Protein AF-A0A9Q0YKE7-F1 (afdb_monomer_lite)

InterPro domains:
  IPR030383 Very large inducible GTPASE (VLIG)-type guanine nucleotide-binding (G) domain [PF25683] (1-116)
  IPR030383 Very large inducible GTPASE (VLIG)-type guanine nucleotide-binding (G) domain [PS51717] (1-161)
  IPR052986 Interferon-induced very large GTPase [PTHR14819] (1-550)

Foldseek 3Di:
DLLLCVLQAQEEEAEAEDLADDLLNLLVLLLVLLSLVVCVVVVHDHAYAYEYADQDPVVVVSSVVSVVVVQVSSLVSNCVNCVVVVNNVQRRGPCSSHVDDPVLRYYYAYDLDPDPPDHGDPVRVVRVVVVVVSVVCCVVVCVGDDPDDPVVSVVSSVVSVVVVVPPPPPDVDSDPVLVVLVVVVVVVLVVLLVVLLVVVVVLVVVLVVVLVVDDLVVNLVSLVVVLVVLVVSLVVSLVVVVVVVVVVCVVDVSNVVVDDPVVVVVSVVSSVVSSVVVNVVSVVVSVVSLVCCLQLLSVLVVVLVVLLVVLLVVLQVCQVPDPDDDDPVVLVVVLVVSLCVSLVVVVVVSVVSDQDLVNLQVLLVVLLLVLCPPPPLNVLLVVCCVPQHGLLSLQPPDDLCVQLVVVLVVVCPPDDDPCSVVVSVVLVVLVVVLLVVLLCVLQVVLLVVLALHADDSVSSNVSLNVSLCCCPPPPSNVVSVRDSNSSSSSSSNSSNSSSVSNSVRNVVNCVVSPSVVSNVVSSVVSSVSSVCSNVVPPPPVVVCVVCCVVCCVVVVVVVVVVVVVVVVVVVVVVCVVPDDPVVVVVVVCVVPDDDDDD

Organism: Holothuria leucospilota (NCBI:txid206669)

Radius of gyration: 39.05 Å; chains: 1; bounding box: 87×59×121 Å

Sequence (598 aa):
MVTLAMCVADLMIVNIEGENIGSDMTNFLQIAAYALIRMKEVDLQSQCRIIQRVSDITESAKNKTNMLKIISTLDKAVENVAEAEGFVDRYESFSDIFKLNVNDHTQYVCNLWSGNMNPPNHLYGKVVIKFKEEIFDTISSGKLKIHFTLKTFGDRLIAVHEALKEENFVLKFEDVSRANTYNDFRLHCNNWLCDIRVKVKASWLTWQRRMGTAESNEREQLCENFKDELAEEMNKYRKTINEQFKSYIQNNENAKLFYNEYFSSWIEASLSKIECDIQIKISNEVKALQWASRDIPSFVLKEARKIRLKATEKATSLRENGSEQIDPLQLQQYFDEYWEDTVTSILETFQSKRVSKENIMEECTSILIKLCNGNAIESDVVRLLEKEGNILTHRHDFNSENYIAKKTEKLLASTPFSNLLRKREQMREDITAVVERVKTSTITPFNTDCYGKSFDRYLVYTTLQTALSELTFGEDVHNLKVPSSLIAKVLLHLCGIISEITVKNDQKYHINNSCQDLFDKHKQDINLDFKAFYGHSCQDARAYEYVRNLVLQQFCVFTLDQLRSKIILYFCDIIQTKQDMHYMVLDYLLRESRPALF

Secondary structure (DSSP, 8-state):
-HHHHHHH-SEEEEEEESSS--HHHHHHHHHHHHHHHHHHHTT---EEEEEEEES-SS-HHHHHHHHHHHHHHHHHHHHHHHHHHT-TTT-SSHHHHS---HHHHEEEEE-S-SSTTSPP-HHHHHHHHHHHHHHHHHHHTT-S-----HHHHHHHHHHHHHHHHHS----S-S-HHHHHHHHHHHHHHHHHHHHHHHHHHHHHHHHHHHHHHS-HHHHHHHHHHHHHHHHHHHHHHHHHHHHHHHHHHHH-TTGGGG-STHHHHHHHHHHHHHHHHHHHHHHHHHHHHHHHTT-HHHHHHHHHHHHHHHHHHHHHHHHHH-SS---HHHHHHHHHHHHHHHHHHHHHHHHTTPPPHHHHHHHHHHHHHHHHTTSTHHHHHHHHHHHH-STTGGGT----HHHHHHHHHHHSTTS-GGGHHHHHHHHHHHHHHHHHHHHHHHHHHHHHHHTTS---HHHHHHHHHHHHHHHHH-HHHHHHT--HHHHHHHHHHHHHHHHHHHHHHHHHHHHHT-HHHHHHHHHHHHHHHHHHHHH-TTHHHHHHHHHHHHHHHHHHHHHHHHHHHHHHHHHHHHHTT--STHHHHHHHHHHH-PPP--

Structure (mmCIF, N/CA/C/O backbone):
data_AF-A0A9Q0YKE7-F1
#
_entry.id   AF-A0A9Q0YKE7-F1
#
loop_
_atom_site.group_PDB
_atom_site.id
_atom_site.type_symbol
_atom_site.label_atom_id
_atom_site.label_alt_id
_atom_site.label_comp_id
_atom_site.label_asym_id
_atom_site.label_entity_id
_atom_site.label_seq_id
_atom_site.pdbx_PDB_ins_code
_atom_site.Cartn_x
_atom_site.Cartn_y
_atom_site.Cartn_z
_atom_site.occupancy
_atom_site.B_iso_or_equiv
_atom_site.auth_seq_id
_atom_site.auth_comp_id
_atom_site.auth_asym_id
_atom_site.auth_atom_id
_atom_site.pdbx_PDB_model_num
ATOM 1 N N . MET A 1 1 ? 17.546 6.604 -26.307 1.00 57.81 1 MET A N 1
ATOM 2 C CA . MET A 1 1 ? 17.454 6.686 -27.788 1.00 57.81 1 MET A CA 1
ATOM 3 C C . MET A 1 1 ? 18.186 5.525 -28.458 1.00 57.81 1 MET A C 1
ATOM 5 O O . MET A 1 1 ? 17.603 4.887 -29.321 1.00 57.81 1 MET A O 1
ATOM 9 N N . VAL A 1 2 ? 19.411 5.209 -28.021 1.00 67.19 2 VAL A N 1
ATOM 10 C CA . VAL A 1 2 ? 20.235 4.090 -28.525 1.00 67.19 2 VAL A CA 1
ATOM 11 C C . VAL A 1 2 ? 19.531 2.736 -28.401 1.00 67.19 2 VAL A C 1
ATOM 13 O O . VAL A 1 2 ? 19.355 2.052 -29.400 1.00 67.19 2 VAL A O 1
ATOM 16 N N . THR A 1 3 ? 19.030 2.415 -27.205 1.00 71.31 3 THR A N 1
ATOM 17 C CA . THR A 1 3 ? 18.269 1.188 -26.913 1.00 71.31 3 THR A CA 1
ATOM 18 C C . THR A 1 3 ? 17.066 1.017 -27.837 1.00 71.31 3 THR A C 1
ATOM 20 O O . THR A 1 3 ? 16.854 -0.054 -28.388 1.00 71.31 3 THR A O 1
ATOM 23 N N . LEU A 1 4 ? 16.308 2.096 -28.070 1.00 77.44 4 LEU A N 1
ATOM 24 C CA . LEU A 1 4 ? 15.177 2.071 -28.996 1.00 77.44 4 LEU A CA 1
ATOM 25 C C . LEU A 1 4 ? 15.656 1.728 -30.409 1.00 77.44 4 LEU A C 1
ATOM 27 O O . LEU A 1 4 ? 15.148 0.779 -30.983 1.00 77.44 4 LEU A O 1
ATOM 31 N N . ALA A 1 5 ? 16.648 2.452 -30.941 1.00 76.94 5 ALA A N 1
ATOM 32 C CA . ALA A 1 5 ? 17.167 2.218 -32.289 1.00 76.94 5 ALA A CA 1
ATOM 33 C C . ALA A 1 5 ? 17.675 0.778 -32.484 1.00 76.94 5 ALA A C 1
ATOM 35 O O . ALA A 1 5 ? 17.397 0.175 -33.516 1.00 76.94 5 ALA A O 1
ATOM 36 N N . MET A 1 6 ? 18.346 0.211 -31.478 1.00 75.06 6 MET A N 1
ATOM 37 C CA . MET A 1 6 ? 18.798 -1.184 -31.489 1.00 75.06 6 MET A CA 1
ATOM 38 C C . MET A 1 6 ? 17.629 -2.172 -31.540 1.00 75.06 6 MET A C 1
ATOM 40 O O . MET A 1 6 ? 17.633 -3.082 -32.361 1.00 75.06 6 MET A O 1
ATOM 44 N N . CYS A 1 7 ? 16.593 -1.961 -30.728 1.00 76.06 7 CYS A N 1
ATOM 45 C CA . CYS A 1 7 ? 15.461 -2.880 -30.602 1.00 76.06 7 CYS A CA 1
ATOM 46 C C . CYS A 1 7 ? 14.521 -2.940 -31.820 1.00 76.06 7 CYS A C 1
ATOM 48 O O . CYS A 1 7 ? 13.676 -3.842 -31.868 1.00 76.06 7 CYS A O 1
ATOM 50 N N . VAL A 1 8 ? 14.608 -1.983 -32.753 1.00 82.19 8 VAL A N 1
ATOM 51 C CA . VAL A 1 8 ? 13.759 -1.928 -33.963 1.00 82.19 8 VAL A CA 1
ATOM 52 C C . VAL A 1 8 ? 14.527 -2.075 -35.277 1.00 82.19 8 VAL A C 1
ATOM 54 O O . VAL A 1 8 ? 13.890 -2.323 -36.299 1.00 82.19 8 VAL A O 1
ATOM 57 N N . ALA A 1 9 ? 15.852 -1.917 -35.291 1.00 83.50 9 ALA A N 1
ATOM 58 C CA . ALA A 1 9 ? 16.636 -1.987 -36.522 1.00 83.50 9 ALA A CA 1
ATOM 59 C C . ALA A 1 9 ? 17.104 -3.418 -36.831 1.00 83.50 9 ALA A C 1
ATOM 61 O O . ALA A 1 9 ? 17.746 -4.056 -36.000 1.00 83.50 9 ALA A O 1
ATOM 62 N N . ASP A 1 10 ? 16.884 -3.887 -38.063 1.00 83.25 10 ASP A N 1
ATOM 63 C CA . ASP A 1 10 ? 17.474 -5.145 -38.552 1.00 83.25 10 ASP A CA 1
ATOM 64 C C . ASP A 1 10 ? 18.973 -4.992 -38.899 1.00 83.25 10 ASP A C 1
ATOM 66 O O . ASP A 1 10 ? 19.737 -5.954 -38.813 1.00 83.25 10 ASP A O 1
ATOM 70 N N . LEU A 1 11 ? 19.400 -3.776 -39.272 1.00 84.69 11 LEU A N 1
ATOM 71 C CA . LEU A 1 11 ? 20.798 -3.391 -39.489 1.00 84.69 11 LEU A CA 1
ATOM 72 C C . LEU A 1 11 ? 21.105 -2.095 -38.735 1.00 84.69 11 LEU A C 1
ATOM 74 O O . LEU A 1 11 ? 20.534 -1.044 -39.032 1.00 84.69 11 LEU A O 1
ATOM 78 N N . MET A 1 12 ? 22.058 -2.151 -37.815 1.00 83.12 12 MET A N 1
ATOM 79 C CA . MET A 1 12 ? 22.595 -1.000 -37.109 1.00 83.12 12 MET A CA 1
ATOM 80 C C . MET A 1 12 ? 23.938 -0.570 -37.698 1.00 83.12 12 MET A C 1
ATOM 82 O O . MET A 1 12 ? 24.835 -1.384 -37.913 1.00 83.12 12 MET A O 1
ATOM 86 N N . ILE A 1 13 ? 24.091 0.736 -37.910 1.00 86.38 13 ILE A N 1
ATOM 87 C CA . ILE A 1 13 ? 25.345 1.351 -38.344 1.00 86.38 13 ILE A CA 1
ATOM 88 C C . ILE A 1 13 ? 25.856 2.240 -37.214 1.00 86.38 13 ILE A C 1
ATOM 90 O O . ILE A 1 13 ? 25.246 3.261 -36.893 1.00 86.38 13 ILE A O 1
ATOM 94 N N . VAL A 1 14 ? 26.984 1.860 -36.620 1.00 81.56 14 VAL A N 1
ATOM 95 C CA . VAL A 1 14 ? 27.651 2.631 -35.569 1.00 81.56 14 VAL A CA 1
ATOM 96 C C . VAL A 1 14 ? 28.740 3.472 -36.218 1.00 81.56 14 VAL A C 1
ATOM 98 O O . VAL A 1 14 ? 29.789 2.961 -36.599 1.00 81.56 14 VAL A O 1
ATOM 101 N N . ASN A 1 15 ? 28.473 4.765 -36.376 1.00 85.56 15 ASN A N 1
ATOM 102 C CA . ASN A 1 15 ? 29.425 5.719 -36.934 1.00 85.56 15 ASN A CA 1
ATOM 103 C C . ASN A 1 15 ? 30.224 6.391 -35.807 1.00 85.56 15 ASN A C 1
ATOM 105 O O . ASN A 1 15 ? 29.674 7.199 -35.063 1.00 85.56 15 ASN A O 1
ATOM 109 N N . ILE A 1 16 ? 31.510 6.063 -35.706 1.00 81.31 16 ILE A N 1
ATOM 110 C CA . ILE A 1 16 ? 32.440 6.554 -34.687 1.00 81.31 16 ILE A CA 1
ATOM 111 C C . ILE A 1 16 ? 33.326 7.624 -35.312 1.00 81.31 16 ILE A C 1
ATOM 113 O O . ILE A 1 16 ? 33.997 7.380 -36.316 1.00 81.31 16 ILE A O 1
ATOM 117 N N . GLU A 1 17 ? 33.336 8.813 -34.720 1.00 77.88 17 GLU A N 1
ATOM 118 C CA . GLU A 1 17 ? 34.200 9.900 -35.162 1.00 77.88 17 GLU A CA 1
ATOM 119 C C . GLU A 1 17 ? 35.543 9.881 -34.432 1.00 77.88 17 GLU A C 1
ATOM 121 O O . GLU A 1 17 ? 35.587 9.863 -33.204 1.00 77.88 17 GLU A O 1
ATOM 126 N N . GLY A 1 18 ? 36.638 9.920 -35.194 1.00 70.12 18 GLY A N 1
ATOM 127 C CA . GLY A 1 18 ? 37.984 10.055 -34.654 1.00 70.12 18 GLY A CA 1
ATOM 128 C C . GLY A 1 18 ? 38.727 8.736 -34.432 1.00 70.12 18 GLY A C 1
ATOM 129 O O . GLY A 1 18 ? 38.213 7.625 -34.575 1.00 70.12 18 GLY A O 1
ATOM 130 N N . GLU A 1 19 ? 40.011 8.883 -34.110 1.00 65.44 19 GLU A N 1
ATOM 131 C CA . GLU A 1 19 ? 40.961 7.773 -33.972 1.00 65.44 19 GLU A CA 1
ATOM 132 C C . GLU A 1 19 ? 40.960 7.148 -32.563 1.00 65.44 19 GLU A C 1
ATOM 134 O O . GLU A 1 19 ? 41.400 6.010 -32.408 1.00 65.44 19 GLU A O 1
ATOM 139 N N . ASN A 1 20 ? 40.426 7.857 -31.559 1.00 63.38 20 ASN A N 1
ATOM 140 C CA . ASN A 1 20 ? 40.363 7.430 -30.159 1.00 63.38 20 ASN A CA 1
ATOM 141 C C . ASN A 1 20 ? 38.918 7.452 -29.638 1.00 63.38 20 ASN A C 1
ATOM 143 O O . ASN A 1 20 ? 38.153 8.358 -29.961 1.00 63.38 20 ASN A O 1
ATOM 147 N N . ILE A 1 21 ? 38.573 6.497 -28.772 1.00 66.31 21 ILE A N 1
ATOM 148 C CA . ILE A 1 21 ? 37.305 6.496 -28.031 1.00 66.31 21 ILE A CA 1
ATOM 149 C C . ILE A 1 21 ? 37.444 7.457 -26.846 1.00 66.31 21 ILE A C 1
ATOM 151 O O . ILE A 1 21 ? 38.245 7.210 -25.946 1.00 66.31 21 ILE A O 1
ATOM 155 N N . GLY A 1 22 ? 36.686 8.554 -26.850 1.00 67.69 22 GLY A N 1
ATOM 156 C CA . GLY A 1 22 ? 36.514 9.409 -25.670 1.00 67.69 22 GLY A CA 1
ATOM 157 C C . GLY A 1 22 ? 35.596 8.768 -24.621 1.00 67.69 22 GLY A C 1
ATOM 158 O O . GLY A 1 22 ? 34.875 7.819 -24.926 1.00 67.69 22 GLY A O 1
ATOM 159 N N . SER A 1 23 ? 35.576 9.306 -23.398 1.00 65.50 23 SER A N 1
ATOM 160 C CA . SER A 1 23 ? 34.706 8.838 -22.299 1.00 65.50 23 SER A CA 1
ATOM 161 C C . SER A 1 23 ? 33.243 8.679 -22.719 1.00 65.50 23 SER A C 1
ATOM 163 O O . SER A 1 23 ? 32.620 7.661 -22.433 1.00 65.50 23 SER A O 1
ATOM 165 N N . ASP A 1 24 ? 32.731 9.636 -23.490 1.00 66.56 24 ASP A N 1
ATOM 166 C CA . ASP A 1 24 ? 31.325 9.694 -23.898 1.00 66.56 24 ASP A CA 1
ATOM 167 C C . ASP A 1 24 ? 30.944 8.514 -24.802 1.00 66.56 24 ASP A C 1
ATOM 169 O O . ASP A 1 24 ? 29.855 7.945 -24.696 1.00 66.56 24 ASP A O 1
ATOM 173 N N . MET A 1 25 ? 31.874 8.095 -25.665 1.00 69.19 25 MET A N 1
ATOM 174 C CA . MET A 1 25 ? 31.681 6.931 -26.524 1.00 69.19 25 MET A CA 1
ATOM 175 C C . MET A 1 25 ? 31.780 5.631 -25.725 1.00 69.19 25 MET A C 1
ATOM 177 O O . MET A 1 25 ? 31.004 4.719 -25.983 1.00 69.19 25 MET A O 1
ATOM 181 N N . THR A 1 26 ? 32.660 5.538 -24.726 1.00 70.06 26 THR A N 1
ATOM 182 C CA . THR A 1 26 ? 32.720 4.367 -23.831 1.00 70.06 26 THR A CA 1
ATOM 183 C C . THR A 1 26 ? 31.391 4.156 -23.106 1.00 70.06 26 THR A C 1
ATOM 185 O O . THR A 1 26 ? 30.874 3.041 -23.057 1.00 70.06 26 THR A O 1
ATOM 188 N N . ASN A 1 27 ? 30.786 5.239 -22.632 1.00 68.12 27 ASN A N 1
ATOM 189 C CA . ASN A 1 27 ? 29.503 5.212 -21.942 1.00 68.12 27 ASN A CA 1
ATOM 190 C C . ASN A 1 27 ? 28.348 4.823 -22.870 1.00 68.12 27 ASN A C 1
ATOM 192 O O . ASN A 1 27 ? 27.518 3.979 -22.529 1.00 68.12 27 ASN A O 1
ATOM 196 N N . PHE A 1 28 ? 28.337 5.366 -24.090 1.00 73.31 28 PHE A N 1
ATOM 197 C CA . PHE A 1 28 ? 27.420 4.929 -25.141 1.00 73.31 28 PHE A CA 1
ATOM 198 C C . PHE A 1 28 ? 27.537 3.421 -25.408 1.00 73.31 28 PHE A C 1
ATOM 200 O O . PHE A 1 28 ? 26.519 2.735 -25.510 1.00 73.31 28 PHE A O 1
ATOM 207 N N . LEU A 1 29 ? 28.766 2.904 -25.503 1.00 72.56 29 LEU A N 1
ATOM 208 C CA . LEU A 1 29 ? 29.039 1.496 -25.796 1.00 72.56 29 LEU A CA 1
ATOM 209 C C . LEU A 1 29 ? 28.600 0.567 -24.650 1.00 72.56 29 LEU A C 1
ATOM 211 O O . LEU A 1 29 ? 28.126 -0.534 -24.917 1.00 72.56 29 LEU A O 1
ATOM 215 N N . GLN A 1 30 ? 28.665 1.020 -23.396 1.00 71.94 30 GLN A N 1
ATOM 216 C CA . GLN A 1 30 ? 28.124 0.285 -22.246 1.00 71.94 30 GLN A CA 1
ATOM 217 C C . GLN A 1 30 ? 26.590 0.212 -22.260 1.00 71.94 30 GLN A C 1
ATOM 219 O O . GLN A 1 30 ? 26.023 -0.865 -22.085 1.00 71.94 30 GLN A O 1
ATOM 224 N N . ILE A 1 31 ? 25.901 1.330 -22.524 1.00 72.94 31 ILE A N 1
ATOM 225 C CA . ILE A 1 31 ? 24.428 1.355 -22.647 1.00 72.94 31 ILE A CA 1
ATOM 226 C C . ILE A 1 31 ? 23.974 0.453 -23.800 1.00 72.94 31 ILE A C 1
ATOM 228 O O . ILE A 1 31 ? 22.986 -0.276 -23.689 1.00 72.94 31 ILE A O 1
ATOM 232 N N . ALA A 1 32 ? 24.715 0.501 -24.906 1.00 72.75 32 ALA A N 1
ATOM 233 C CA . ALA A 1 32 ? 24.572 -0.422 -26.014 1.00 72.75 32 ALA A CA 1
ATOM 234 C C . ALA A 1 32 ? 24.703 -1.878 -25.537 1.00 72.75 32 ALA A C 1
ATOM 236 O O . ALA A 1 32 ? 23.769 -2.645 -25.729 1.00 72.75 32 ALA A O 1
ATOM 237 N N . ALA A 1 33 ? 25.785 -2.258 -24.854 1.00 75.12 33 ALA A N 1
ATOM 238 C CA . ALA A 1 33 ? 25.986 -3.627 -24.368 1.00 75.12 33 ALA A CA 1
ATOM 239 C C . ALA A 1 33 ? 24.817 -4.149 -23.500 1.00 75.12 33 ALA A C 1
ATOM 241 O O . ALA A 1 33 ? 24.326 -5.250 -23.757 1.00 75.12 33 ALA A O 1
ATOM 242 N N . TYR A 1 34 ? 24.295 -3.339 -22.567 1.00 75.19 34 TYR A N 1
ATOM 243 C CA . TYR A 1 34 ? 23.094 -3.664 -21.772 1.00 75.19 34 TYR A CA 1
ATOM 244 C C . TYR A 1 34 ? 21.874 -3.987 -22.634 1.00 75.19 34 TYR A C 1
ATOM 246 O O . TYR A 1 34 ? 21.213 -5.009 -22.441 1.00 75.19 34 TYR A O 1
ATOM 254 N N . ALA A 1 35 ? 21.567 -3.115 -23.596 1.00 74.44 35 ALA A N 1
ATOM 255 C CA . ALA A 1 35 ? 20.436 -3.314 -24.493 1.00 74.44 35 ALA A CA 1
ATOM 256 C C . ALA A 1 35 ? 20.588 -4.608 -25.304 1.00 74.44 35 ALA A C 1
ATOM 258 O O . ALA A 1 35 ? 19.629 -5.357 -25.481 1.00 74.44 35 ALA A O 1
ATOM 259 N N . LEU A 1 36 ? 21.803 -4.873 -25.775 1.00 72.94 36 LEU A N 1
ATOM 260 C CA . LEU A 1 36 ? 22.096 -5.972 -26.680 1.00 72.94 36 LEU A CA 1
ATOM 261 C C . LEU A 1 36 ? 22.054 -7.342 -25.998 1.00 72.94 36 LEU A C 1
ATOM 263 O O . LEU A 1 36 ? 21.495 -8.274 -26.573 1.00 72.94 36 LEU A O 1
ATOM 267 N N . ILE A 1 37 ? 22.566 -7.461 -24.769 1.00 76.19 37 ILE A N 1
ATOM 268 C CA . ILE A 1 37 ? 22.448 -8.695 -23.974 1.00 76.19 37 ILE A CA 1
ATOM 269 C C . ILE A 1 37 ? 20.972 -9.045 -23.765 1.00 76.19 37 ILE A C 1
ATOM 271 O O . ILE A 1 37 ? 20.548 -10.164 -24.053 1.00 76.19 37 ILE A O 1
ATOM 275 N N . ARG A 1 38 ? 20.153 -8.065 -23.368 1.00 73.62 38 ARG A N 1
ATOM 276 C CA . ARG A 1 38 ? 18.715 -8.283 -23.151 1.00 73.62 38 ARG A CA 1
ATOM 277 C C . ARG A 1 38 ? 17.959 -8.601 -24.438 1.00 73.62 38 ARG A C 1
ATOM 279 O O . ARG A 1 38 ? 17.061 -9.435 -24.417 1.00 73.62 38 ARG A O 1
ATOM 286 N N . MET A 1 39 ? 18.326 -7.985 -25.565 1.00 73.44 39 MET A N 1
ATOM 287 C CA . MET A 1 39 ? 17.772 -8.339 -26.878 1.00 73.44 39 MET A CA 1
ATOM 288 C C . MET A 1 39 ? 18.079 -9.789 -27.258 1.00 73.44 39 MET A C 1
ATOM 290 O O . MET A 1 39 ? 17.210 -10.476 -27.796 1.00 73.44 39 MET A O 1
ATOM 294 N N . LYS A 1 40 ? 19.294 -10.259 -26.964 1.00 74.50 40 LYS A N 1
ATOM 295 C CA . LYS A 1 40 ? 19.697 -11.631 -27.259 1.00 74.50 40 LYS A CA 1
ATOM 296 C C . LYS A 1 40 ? 18.924 -12.656 -26.424 1.00 74.50 40 LYS A C 1
ATOM 298 O O . LYS A 1 40 ? 18.529 -13.675 -26.975 1.00 74.50 40 LYS A O 1
ATOM 303 N N . GLU A 1 41 ? 18.632 -12.368 -25.154 1.00 73.12 41 GLU A N 1
ATOM 304 C CA . GLU A 1 41 ? 17.806 -13.248 -24.303 1.00 73.12 41 GLU A CA 1
ATOM 305 C C . GLU A 1 41 ? 16.353 -13.386 -24.799 1.00 73.12 41 GLU A C 1
ATOM 307 O O . GLU A 1 41 ? 15.696 -14.382 -24.511 1.00 73.12 41 GLU A O 1
ATOM 312 N N . VAL A 1 42 ? 15.849 -12.423 -25.579 1.00 71.12 42 VAL A N 1
ATOM 313 C CA . VAL A 1 42 ? 14.520 -12.499 -26.219 1.00 71.12 42 VAL A CA 1
ATOM 314 C C . VAL A 1 42 ? 14.584 -12.923 -27.695 1.00 71.12 42 VAL A C 1
ATOM 316 O O . VAL A 1 42 ? 13.649 -12.658 -28.453 1.00 71.12 42 VAL A O 1
ATOM 319 N N . ASP A 1 43 ? 15.685 -13.560 -28.115 1.00 69.81 43 ASP A N 1
ATOM 320 C CA . ASP A 1 43 ? 15.939 -14.062 -29.476 1.00 69.81 43 ASP A CA 1
ATOM 321 C C . ASP A 1 43 ? 15.827 -13.001 -30.591 1.00 69.81 43 ASP A C 1
ATOM 323 O O . ASP A 1 43 ? 15.558 -13.302 -31.761 1.00 69.81 43 ASP A O 1
ATOM 327 N N . LEU A 1 44 ? 16.078 -11.732 -30.258 1.00 70.25 44 LEU A N 1
ATOM 328 C CA . LEU A 1 44 ? 16.133 -10.653 -31.238 1.00 70.25 44 LEU A CA 1
ATOM 329 C C . LEU A 1 44 ? 17.553 -10.479 -31.751 1.00 70.25 44 LEU A C 1
ATOM 331 O O . LEU A 1 44 ? 18.483 -10.193 -30.999 1.00 70.25 44 LEU A O 1
ATOM 335 N N . GLN A 1 45 ? 17.707 -10.603 -33.067 1.00 68.88 45 GLN A N 1
ATOM 336 C CA . GLN A 1 45 ? 18.990 -10.443 -33.734 1.00 68.88 45 GLN A CA 1
ATOM 337 C C . GLN A 1 45 ? 18.950 -9.232 -34.661 1.00 68.88 45 GLN A C 1
ATOM 339 O O . GLN A 1 45 ? 18.084 -9.111 -35.518 1.00 68.88 45 GLN A O 1
ATOM 344 N N . SER A 1 46 ? 19.929 -8.352 -34.507 1.00 74.19 46 SER A N 1
ATOM 345 C CA . SER A 1 46 ? 20.234 -7.271 -35.444 1.00 74.19 46 SER A CA 1
ATOM 346 C C . SER A 1 46 ? 21.625 -7.519 -36.022 1.00 74.19 46 SER A C 1
ATOM 348 O O . SER A 1 46 ? 22.462 -8.157 -35.387 1.00 74.19 46 SER A O 1
ATOM 350 N N . GLN A 1 47 ? 21.902 -7.058 -37.235 1.00 78.38 47 GLN A N 1
ATOM 351 C CA . GLN A 1 47 ? 23.280 -6.995 -37.718 1.00 78.38 47 GLN A CA 1
ATOM 352 C C . GLN A 1 47 ? 23.890 -5.651 -37.337 1.00 78.38 47 GLN A C 1
ATOM 354 O O . GLN A 1 47 ? 23.232 -4.623 -37.439 1.00 78.38 47 GLN A O 1
ATOM 359 N N . CYS A 1 48 ? 25.159 -5.637 -36.940 1.00 79.94 48 CYS A N 1
ATOM 360 C CA . CYS A 1 48 ? 25.873 -4.410 -36.601 1.00 79.94 48 CYS A CA 1
ATOM 361 C C . CYS A 1 48 ? 27.054 -4.200 -37.554 1.00 79.94 48 CYS A C 1
ATOM 363 O O . CYS A 1 48 ? 27.821 -5.127 -37.819 1.00 79.94 48 CYS A O 1
ATOM 365 N N . ARG A 1 49 ? 27.206 -2.975 -38.065 1.00 82.75 49 ARG A N 1
ATOM 366 C CA . ARG A 1 49 ? 28.375 -2.532 -38.833 1.00 82.75 49 ARG A CA 1
ATOM 367 C C . ARG A 1 49 ? 28.992 -1.309 -38.179 1.00 82.75 49 ARG A C 1
ATOM 369 O O . ARG A 1 49 ? 28.285 -0.356 -37.853 1.00 82.75 49 ARG A O 1
ATOM 376 N N . ILE A 1 50 ? 30.313 -1.322 -38.033 1.00 83.44 50 ILE A N 1
ATOM 377 C CA . ILE A 1 50 ? 31.056 -0.222 -37.418 1.00 83.44 50 ILE A CA 1
ATOM 378 C C . ILE A 1 50 ? 31.767 0.562 -38.516 1.00 83.44 50 ILE A C 1
ATOM 380 O O . ILE A 1 50 ? 32.567 0.021 -39.280 1.00 83.44 50 ILE A O 1
ATOM 384 N N . ILE A 1 51 ? 31.477 1.856 -38.581 1.00 85.81 51 ILE A N 1
ATOM 385 C CA . ILE A 1 51 ? 32.156 2.803 -39.458 1.00 85.81 51 ILE A CA 1
ATOM 386 C C . ILE A 1 51 ? 33.013 3.701 -38.584 1.00 85.81 51 ILE A C 1
ATOM 388 O O . ILE A 1 51 ? 32.492 4.379 -37.702 1.00 85.81 51 ILE A O 1
ATOM 392 N N . GLN A 1 52 ? 34.312 3.746 -38.851 1.00 84.12 52 GLN A N 1
ATOM 393 C CA . GLN A 1 52 ? 35.212 4.698 -38.215 1.00 84.12 52 GLN A CA 1
ATOM 394 C C . GLN A 1 52 ? 35.558 5.822 -39.190 1.00 84.12 52 GLN A C 1
ATOM 396 O O . GLN A 1 52 ? 36.037 5.569 -40.301 1.00 84.12 52 GLN A O 1
ATOM 401 N N . ARG A 1 53 ? 35.345 7.071 -38.765 1.00 83.31 53 ARG A N 1
ATOM 402 C CA . ARG A 1 53 ? 35.833 8.244 -39.490 1.00 83.31 53 ARG A CA 1
ATOM 403 C C . ARG A 1 53 ? 37.310 8.453 -39.194 1.00 83.31 53 ARG A C 1
ATOM 405 O O . ARG A 1 53 ? 37.683 8.686 -38.045 1.00 83.31 53 ARG A O 1
ATOM 412 N N . VAL A 1 54 ? 38.131 8.382 -40.234 1.00 81.12 54 VAL A N 1
ATOM 413 C CA . VAL A 1 54 ? 39.591 8.492 -40.149 1.00 81.12 54 VAL A CA 1
ATOM 414 C C . VAL A 1 54 ? 40.096 9.724 -40.895 1.00 81.12 54 VAL A C 1
ATOM 416 O O . VAL A 1 54 ? 39.461 10.216 -41.831 1.00 81.12 54 VAL A O 1
ATOM 419 N N . SER A 1 55 ? 41.253 10.229 -40.472 1.00 74.50 55 SER A N 1
ATOM 420 C CA . SER A 1 55 ? 41.929 11.360 -41.113 1.00 74.50 55 SER A CA 1
ATOM 421 C C . SER A 1 55 ? 42.452 10.979 -42.507 1.00 74.50 55 SER A C 1
ATOM 423 O O . SER A 1 55 ? 42.197 11.695 -43.477 1.00 74.50 55 SER A O 1
ATOM 425 N N . ASP A 1 56 ? 43.081 9.806 -42.619 1.00 73.94 56 ASP A N 1
ATOM 426 C CA . ASP A 1 56 ? 43.583 9.230 -43.866 1.00 73.94 56 ASP A CA 1
ATOM 427 C C . ASP A 1 56 ? 43.258 7.725 -43.956 1.00 73.94 56 ASP A C 1
ATOM 429 O O . ASP A 1 56 ? 43.540 6.941 -43.049 1.00 73.94 56 ASP A O 1
ATOM 433 N N . ILE A 1 57 ? 42.654 7.303 -45.071 1.00 73.94 57 ILE A N 1
ATOM 434 C CA . ILE A 1 57 ? 42.314 5.893 -45.333 1.00 73.94 57 ILE A CA 1
ATOM 435 C C . ILE A 1 57 ? 43.567 5.085 -45.716 1.00 73.94 57 ILE A C 1
ATOM 437 O O . ILE A 1 57 ? 43.601 3.869 -45.518 1.00 73.94 57 ILE A O 1
ATOM 441 N N . THR A 1 58 ? 44.604 5.736 -46.251 1.00 72.62 58 THR A N 1
ATOM 442 C CA . THR A 1 58 ? 45.819 5.072 -46.746 1.00 72.62 58 THR A CA 1
ATOM 443 C C . THR A 1 58 ? 46.704 4.521 -45.620 1.00 72.62 58 THR A C 1
ATOM 445 O O . THR A 1 58 ? 47.418 3.536 -45.829 1.00 72.62 58 THR A O 1
ATOM 448 N N . GLU A 1 59 ? 46.568 5.034 -44.390 1.00 76.44 59 GLU A N 1
ATOM 449 C CA . GLU A 1 59 ? 47.245 4.552 -43.172 1.00 76.44 59 GLU A CA 1
ATOM 450 C C . GLU A 1 59 ? 46.605 3.269 -42.595 1.00 76.44 59 GLU A C 1
ATOM 452 O O . GLU A 1 59 ? 46.249 3.170 -41.417 1.00 76.44 59 GLU A O 1
ATOM 457 N N . SER A 1 60 ? 46.459 2.240 -43.431 1.00 74.50 60 SER A N 1
ATOM 458 C CA . SER A 1 60 ? 45.712 1.016 -43.102 1.00 74.50 60 SER A CA 1
ATOM 459 C C . SER A 1 60 ? 46.168 0.308 -41.814 1.00 74.50 60 SER A C 1
ATOM 461 O O . SER A 1 60 ? 45.335 -0.230 -41.086 1.00 74.50 60 SER A O 1
ATOM 463 N N . ALA A 1 61 ? 47.465 0.327 -41.486 1.00 72.75 61 ALA A N 1
ATOM 464 C CA . ALA A 1 61 ? 47.998 -0.300 -40.272 1.00 72.75 61 ALA A CA 1
ATOM 465 C C . ALA A 1 61 ? 47.566 0.429 -38.984 1.00 72.75 61 ALA A C 1
ATOM 467 O O . ALA A 1 61 ? 47.190 -0.208 -37.994 1.00 72.75 61 ALA A O 1
ATOM 468 N N . LYS A 1 62 ? 47.563 1.766 -39.009 1.00 77.00 62 LYS A N 1
ATOM 469 C CA . LYS A 1 62 ? 47.128 2.605 -37.885 1.00 77.00 62 LYS A CA 1
ATOM 470 C C . LYS A 1 62 ? 45.620 2.472 -37.670 1.00 77.00 62 LYS A C 1
ATOM 472 O O . LYS A 1 62 ? 45.174 2.230 -36.551 1.00 77.00 62 LYS A O 1
ATOM 477 N N . ASN A 1 63 ? 44.857 2.505 -38.759 1.00 79.25 63 ASN A N 1
ATOM 478 C CA . ASN A 1 63 ? 43.403 2.348 -38.751 1.00 79.25 63 ASN A CA 1
ATOM 479 C C . ASN A 1 63 ? 42.964 0.979 -38.200 1.00 79.25 63 ASN A C 1
ATOM 481 O O . ASN A 1 63 ? 42.057 0.902 -37.370 1.00 79.25 63 ASN A O 1
ATOM 485 N N . LYS A 1 64 ? 43.660 -0.105 -38.570 1.00 80.38 64 LYS A N 1
ATOM 486 C CA . LYS A 1 64 ? 43.438 -1.440 -37.984 1.00 80.38 64 LYS A CA 1
ATOM 487 C C . LYS A 1 64 ? 43.718 -1.475 -36.486 1.00 80.38 64 LYS A C 1
ATOM 489 O O . LYS A 1 64 ? 42.916 -2.007 -35.726 1.00 80.38 64 LYS A O 1
ATOM 494 N N . THR A 1 65 ? 44.821 -0.870 -36.055 1.00 81.38 65 THR A N 1
ATOM 495 C CA . THR A 1 65 ? 45.194 -0.819 -34.634 1.00 81.38 65 THR A CA 1
ATOM 496 C C . THR A 1 65 ? 44.154 -0.061 -33.805 1.00 81.38 65 THR A C 1
ATOM 498 O O . THR A 1 65 ? 43.780 -0.508 -32.723 1.00 81.38 65 THR A O 1
ATOM 501 N N . ASN A 1 66 ? 43.642 1.058 -34.318 1.00 78.50 66 ASN A N 1
ATOM 502 C CA . ASN A 1 66 ? 42.601 1.831 -33.642 1.00 78.50 66 ASN A CA 1
ATOM 503 C C . ASN A 1 66 ? 41.268 1.073 -33.581 1.00 78.50 66 ASN A C 1
ATOM 505 O O . ASN A 1 66 ? 40.619 1.072 -32.538 1.00 78.50 66 ASN A O 1
ATOM 509 N N . MET A 1 67 ? 40.900 0.351 -34.642 1.00 80.62 67 MET A N 1
ATOM 510 C CA . MET A 1 67 ? 39.706 -0.498 -34.641 1.00 80.62 67 MET A CA 1
ATOM 511 C C . MET A 1 67 ? 39.797 -1.632 -33.608 1.00 80.62 67 MET A C 1
ATOM 513 O O . MET A 1 67 ? 38.829 -1.901 -32.903 1.00 80.62 67 MET A O 1
ATOM 517 N N . LEU A 1 68 ? 40.969 -2.254 -33.446 1.00 82.62 68 LEU A N 1
ATOM 518 C CA . LEU A 1 68 ? 41.182 -3.267 -32.405 1.00 82.62 68 LEU A CA 1
ATOM 519 C C . LEU A 1 68 ? 41.028 -2.693 -30.991 1.00 82.62 68 LEU A C 1
ATOM 521 O O . LEU A 1 68 ? 40.453 -3.349 -30.125 1.00 82.62 68 LEU A O 1
ATOM 525 N N . LYS A 1 69 ? 41.476 -1.452 -30.754 1.00 81.31 69 LYS A N 1
ATOM 526 C CA . LYS A 1 69 ? 41.213 -0.759 -29.481 1.00 81.31 69 LYS A CA 1
ATOM 527 C C . LYS A 1 69 ? 39.719 -0.527 -29.268 1.00 81.31 69 LYS A C 1
ATOM 529 O O . LYS A 1 69 ? 39.250 -0.664 -28.144 1.00 81.31 69 LYS A O 1
ATOM 534 N N . ILE A 1 70 ? 38.978 -0.204 -30.331 1.00 79.50 70 ILE A N 1
ATOM 535 C CA . ILE A 1 70 ? 37.524 -0.029 -30.255 1.00 79.50 70 ILE A CA 1
ATOM 536 C C . ILE A 1 70 ? 36.828 -1.317 -29.833 1.00 79.50 70 ILE A C 1
ATOM 538 O O . ILE A 1 70 ? 36.006 -1.299 -28.919 1.00 79.50 70 ILE A O 1
ATOM 542 N N . ILE A 1 71 ? 37.213 -2.429 -30.448 1.00 81.38 71 ILE A N 1
ATOM 543 C CA . ILE A 1 71 ? 36.667 -3.747 -30.131 1.00 81.38 71 ILE A CA 1
ATOM 544 C C . ILE A 1 71 ? 37.032 -4.160 -28.702 1.00 81.38 71 ILE A C 1
ATOM 546 O O . ILE A 1 71 ? 36.156 -4.562 -27.954 1.00 81.38 71 ILE A O 1
ATOM 550 N N . SER A 1 72 ? 38.276 -3.950 -28.264 1.00 83.31 72 SER A N 1
ATOM 551 C CA . SER A 1 72 ? 38.670 -4.266 -26.884 1.00 83.31 72 SER A CA 1
ATOM 552 C C . SER A 1 72 ? 37.882 -3.466 -25.837 1.00 83.31 72 SER A C 1
ATOM 554 O O . SER A 1 72 ? 37.552 -3.994 -24.777 1.00 83.31 72 SER A O 1
ATOM 556 N N . THR A 1 73 ? 37.554 -2.201 -26.114 1.00 80.81 73 THR A N 1
ATOM 557 C CA . THR A 1 73 ? 36.694 -1.401 -25.227 1.00 80.81 73 THR A CA 1
ATOM 558 C C . THR A 1 73 ? 35.254 -1.914 -25.219 1.00 80.81 73 THR A C 1
ATOM 560 O O . THR A 1 73 ? 34.617 -1.912 -24.168 1.00 80.81 73 THR A O 1
ATOM 563 N N . LEU A 1 74 ? 34.749 -2.370 -26.368 1.00 79.56 74 LEU A N 1
ATOM 564 C CA . LEU A 1 74 ? 33.443 -3.021 -26.481 1.00 79.56 74 LEU A CA 1
ATOM 565 C C . LEU A 1 74 ? 33.388 -4.330 -25.687 1.00 79.56 74 LEU A C 1
ATOM 567 O O . LEU A 1 74 ? 32.441 -4.524 -24.932 1.00 79.56 74 LEU A O 1
ATOM 571 N N . ASP A 1 75 ? 34.407 -5.180 -25.801 1.00 84.38 75 ASP A N 1
ATOM 572 C CA . ASP A 1 75 ? 34.486 -6.446 -25.066 1.00 84.38 75 ASP A CA 1
ATOM 573 C C . ASP A 1 75 ? 34.488 -6.199 -23.552 1.00 84.38 75 ASP A C 1
ATOM 575 O O . ASP A 1 75 ? 33.678 -6.771 -22.830 1.00 84.38 75 ASP A O 1
ATOM 579 N N . LYS A 1 76 ? 35.284 -5.232 -23.077 1.00 82.75 76 LYS A N 1
ATOM 580 C CA . LYS A 1 76 ? 35.262 -4.817 -21.663 1.00 82.75 76 LYS A CA 1
ATOM 581 C C . LYS A 1 76 ? 33.906 -4.279 -21.221 1.00 82.75 76 LYS A C 1
ATOM 583 O O . LYS A 1 76 ? 33.502 -4.477 -20.080 1.00 82.75 76 LYS A O 1
ATOM 588 N N . ALA A 1 77 ? 33.210 -3.533 -22.077 1.00 78.94 77 ALA A N 1
ATOM 589 C CA . ALA A 1 77 ? 31.872 -3.052 -21.753 1.00 78.94 77 ALA A CA 1
ATOM 590 C C . ALA A 1 77 ? 30.897 -4.228 -21.594 1.00 78.94 77 ALA A C 1
ATOM 592 O O . ALA A 1 77 ? 30.107 -4.219 -20.661 1.00 78.94 77 ALA A O 1
ATOM 593 N N . VAL A 1 78 ? 30.991 -5.245 -22.451 1.00 81.69 78 VAL A N 1
ATOM 594 C CA . VAL A 1 78 ? 30.174 -6.463 -22.371 1.00 81.69 78 VAL A CA 1
ATOM 595 C C . VAL A 1 78 ? 30.461 -7.260 -21.105 1.00 81.69 78 VAL A C 1
ATOM 597 O O . VAL A 1 78 ? 29.516 -7.606 -20.406 1.00 81.69 78 VAL A O 1
ATOM 600 N N . GLU A 1 79 ? 31.732 -7.473 -20.771 1.00 82.31 79 GLU A N 1
ATOM 601 C CA . GLU A 1 79 ? 32.162 -8.185 -19.560 1.00 82.31 79 GLU A CA 1
ATOM 602 C C . GLU A 1 79 ? 31.583 -7.545 -18.286 1.00 82.31 79 GLU A C 1
ATOM 604 O O . GLU A 1 79 ? 30.911 -8.210 -17.499 1.00 82.31 79 GLU A O 1
ATOM 609 N N . ASN A 1 80 ? 31.734 -6.223 -18.135 1.00 75.19 80 ASN A N 1
ATOM 610 C CA . ASN A 1 80 ? 31.198 -5.488 -16.982 1.00 75.19 80 ASN A CA 1
ATOM 611 C C . ASN A 1 80 ? 29.669 -5.607 -16.862 1.00 75.19 80 ASN A C 1
ATOM 613 O O . ASN A 1 80 ? 29.114 -5.639 -15.764 1.00 75.19 80 ASN A O 1
ATOM 617 N N . VAL A 1 81 ? 28.968 -5.636 -17.997 1.00 74.50 81 VAL A N 1
ATOM 618 C CA . VAL A 1 81 ? 27.508 -5.768 -18.024 1.00 74.50 81 VAL A CA 1
ATOM 619 C C . VAL A 1 81 ? 27.074 -7.196 -17.713 1.00 74.50 81 VAL A C 1
ATOM 621 O O . VAL A 1 81 ? 26.110 -7.393 -16.974 1.00 74.50 81 VAL A O 1
ATOM 624 N N . ALA A 1 82 ? 27.780 -8.189 -18.253 1.00 79.44 82 ALA A N 1
ATOM 625 C CA . ALA A 1 82 ? 27.531 -9.593 -17.972 1.00 79.44 82 ALA A CA 1
ATOM 626 C C . ALA A 1 82 ? 27.714 -9.893 -16.478 1.00 79.44 82 ALA A C 1
ATOM 628 O O . ALA A 1 82 ? 26.894 -10.604 -15.903 1.00 79.44 82 ALA A O 1
ATOM 629 N N . GLU A 1 83 ? 28.711 -9.291 -15.828 1.00 76.62 83 GLU A N 1
ATOM 630 C CA . GLU A 1 83 ? 28.874 -9.351 -14.372 1.00 76.62 83 GLU A CA 1
ATOM 631 C C . GLU A 1 83 ? 27.692 -8.723 -13.628 1.00 76.62 83 GLU A C 1
ATOM 633 O O . GLU A 1 83 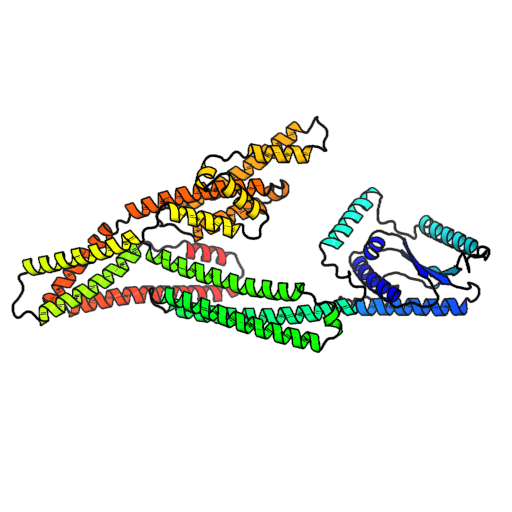? 27.095 -9.366 -12.764 1.00 76.62 83 GLU A O 1
ATOM 638 N N . ALA A 1 84 ? 27.289 -7.508 -14.008 1.00 66.88 84 ALA A N 1
ATOM 639 C CA . ALA A 1 84 ? 26.202 -6.792 -13.344 1.00 66.88 84 ALA A CA 1
ATOM 640 C C . ALA A 1 84 ? 24.829 -7.486 -13.462 1.00 66.88 84 ALA A C 1
ATOM 642 O O . ALA A 1 84 ? 24.020 -7.406 -12.540 1.00 66.88 84 ALA A O 1
ATOM 643 N N . GLU A 1 85 ? 24.552 -8.154 -14.584 1.00 68.81 85 GLU A N 1
ATOM 644 C CA . GLU A 1 85 ? 23.277 -8.845 -14.838 1.00 68.81 85 GLU A CA 1
ATOM 645 C C . GLU A 1 85 ? 23.328 -10.350 -14.493 1.00 68.81 85 GLU A C 1
ATOM 647 O O . GLU A 1 85 ? 22.312 -11.037 -14.594 1.00 68.81 85 GLU A O 1
ATOM 652 N N . GLY A 1 86 ? 24.483 -10.881 -14.067 1.00 72.38 86 GLY A N 1
ATOM 653 C CA . GLY A 1 86 ? 24.640 -12.294 -13.699 1.00 72.38 86 GLY A CA 1
ATOM 654 C C . GLY A 1 86 ? 24.736 -13.264 -14.885 1.00 72.38 86 GLY A C 1
ATOM 655 O O . GLY A 1 86 ? 24.375 -14.433 -14.760 1.00 72.38 86 GLY A O 1
ATOM 656 N N . PHE A 1 87 ? 25.226 -12.799 -16.036 1.00 76.25 87 PHE A N 1
ATOM 657 C CA . PHE A 1 87 ? 25.433 -13.579 -17.264 1.00 76.25 87 PHE A CA 1
ATOM 658 C C . PHE A 1 87 ? 26.910 -13.866 -17.584 1.00 76.25 87 PHE A C 1
ATOM 660 O O . PHE A 1 87 ? 27.237 -14.149 -18.738 1.00 76.25 87 PHE A O 1
ATOM 667 N N . VAL A 1 88 ? 27.793 -13.804 -16.583 1.00 72.62 88 VAL A N 1
ATOM 668 C CA . VAL A 1 88 ? 29.255 -13.976 -16.728 1.00 72.62 88 VAL A CA 1
ATOM 669 C C . VAL A 1 88 ? 29.625 -15.238 -17.515 1.00 72.62 88 VAL A C 1
ATOM 671 O O . VAL A 1 88 ? 30.513 -15.195 -18.353 1.00 72.62 88 VAL A O 1
ATOM 674 N N . ASP A 1 89 ? 28.880 -16.332 -17.338 1.00 75.38 89 ASP A N 1
ATOM 675 C CA . ASP A 1 89 ? 29.156 -17.614 -18.002 1.00 75.38 89 ASP A CA 1
ATOM 676 C C . ASP A 1 89 ? 28.706 -17.681 -19.482 1.00 75.38 89 ASP A C 1
ATOM 678 O O . ASP A 1 89 ? 28.893 -18.708 -20.137 1.00 75.38 89 ASP A O 1
ATOM 682 N N . ARG A 1 90 ? 28.037 -16.644 -20.015 1.00 76.19 90 ARG A N 1
ATOM 683 C CA . ARG A 1 90 ? 27.425 -16.662 -21.364 1.00 76.19 90 ARG A CA 1
ATOM 684 C C . ARG A 1 90 ? 27.945 -15.593 -22.323 1.00 76.19 90 ARG A C 1
ATOM 686 O O . ARG A 1 90 ? 27.837 -15.790 -23.535 1.00 76.19 90 ARG A O 1
ATOM 693 N N . TYR A 1 91 ? 28.424 -14.462 -21.810 1.00 80.56 91 TYR A N 1
ATOM 694 C CA . TYR A 1 91 ? 28.822 -13.306 -22.616 1.00 80.56 91 TYR A CA 1
ATOM 695 C C . TYR A 1 91 ? 30.174 -12.772 -22.138 1.00 80.56 91 TYR A C 1
ATOM 697 O O . TYR A 1 91 ? 30.236 -12.086 -21.123 1.00 80.56 91 TYR A O 1
ATOM 705 N N . GLU A 1 92 ? 31.241 -13.055 -22.888 1.00 78.88 92 GLU A N 1
ATOM 706 C CA . GLU A 1 92 ? 32.605 -12.597 -22.568 1.00 78.88 92 GLU A CA 1
ATOM 707 C C . GLU A 1 92 ? 33.098 -11.531 -23.558 1.00 78.88 92 GLU A C 1
ATOM 709 O O . GLU A 1 92 ? 33.930 -10.689 -23.229 1.00 78.88 92 GLU A O 1
ATOM 714 N N . SER A 1 93 ? 32.569 -11.539 -24.782 1.00 80.31 93 SER A N 1
ATOM 715 C CA . SER A 1 93 ? 32.973 -10.639 -25.857 1.00 80.31 93 SER A CA 1
ATOM 716 C C . SER A 1 93 ? 31.777 -10.054 -26.603 1.00 80.31 93 SER A C 1
ATOM 718 O O . SER A 1 93 ? 30.678 -10.614 -26.648 1.00 80.31 93 SER A O 1
ATOM 720 N N . PHE A 1 94 ? 31.991 -8.932 -27.287 1.00 76.81 94 PHE A N 1
ATOM 721 C CA . PHE A 1 94 ? 30.986 -8.336 -28.164 1.00 76.81 94 PHE A CA 1
ATOM 722 C C . PHE A 1 94 ? 30.588 -9.273 -29.311 1.00 76.81 94 PHE A C 1
ATOM 724 O O . PHE A 1 94 ? 29.442 -9.246 -29.769 1.00 76.81 94 PHE A O 1
ATOM 731 N N . SER A 1 95 ? 31.516 -10.141 -29.727 1.00 76.88 95 SER A N 1
ATOM 732 C CA . SER A 1 95 ? 31.281 -11.159 -30.754 1.00 76.88 95 SER A CA 1
ATOM 733 C C . SER A 1 95 ? 30.262 -12.219 -30.325 1.00 76.88 95 SER A C 1
ATOM 735 O O . SER A 1 95 ? 29.586 -12.806 -31.175 1.00 76.88 95 SER A O 1
ATOM 737 N N . ASP A 1 96 ? 30.114 -12.438 -29.015 1.00 75.06 96 ASP A N 1
ATOM 738 C CA . ASP A 1 96 ? 29.115 -13.357 -28.482 1.00 75.06 96 ASP A CA 1
ATOM 739 C C . ASP A 1 96 ? 27.718 -12.782 -28.669 1.00 75.06 96 ASP A C 1
ATOM 741 O O . ASP A 1 96 ? 26.796 -13.514 -29.018 1.00 75.06 96 ASP A O 1
ATOM 745 N N . ILE A 1 97 ? 27.539 -11.472 -28.506 1.00 72.38 97 ILE A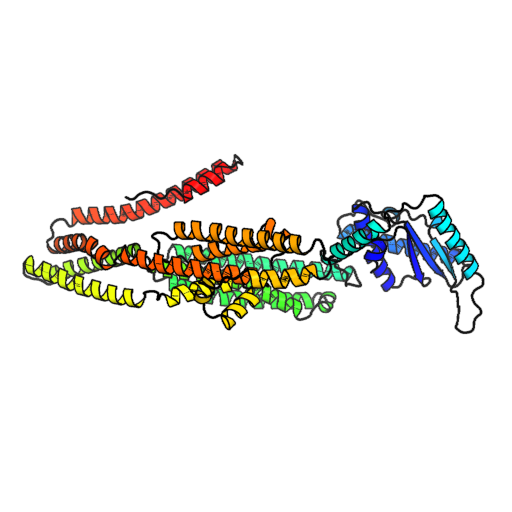 N 1
ATOM 746 C CA . ILE A 1 97 ? 26.230 -10.827 -28.642 1.00 72.38 97 ILE A CA 1
ATOM 747 C C . ILE A 1 97 ? 25.872 -10.604 -30.117 1.00 72.38 97 ILE A C 1
ATOM 749 O O . ILE A 1 97 ? 24.754 -10.909 -30.537 1.00 72.38 97 ILE A O 1
ATOM 753 N N . PHE A 1 98 ? 26.835 -10.150 -30.923 1.00 72.62 98 PHE A N 1
ATOM 754 C CA . PHE A 1 98 ? 26.703 -10.019 -32.372 1.00 72.62 98 PHE A CA 1
ATOM 755 C C . PHE A 1 98 ? 27.870 -10.669 -33.087 1.00 72.62 98 PHE A C 1
ATOM 757 O O . PHE A 1 98 ? 29.011 -10.367 -32.782 1.00 72.62 98 PHE A O 1
ATOM 764 N N . LYS A 1 99 ? 27.600 -11.452 -34.136 1.00 68.50 99 LYS A N 1
ATOM 765 C CA . LYS A 1 99 ? 28.642 -12.052 -34.985 1.00 68.50 99 LYS A CA 1
ATOM 766 C C . LYS A 1 99 ? 29.405 -10.978 -35.775 1.00 68.50 99 LYS A C 1
ATOM 768 O O . LYS A 1 99 ? 29.148 -10.767 -36.959 1.00 68.50 99 LYS A O 1
ATOM 773 N N . LEU A 1 100 ? 30.331 -10.287 -35.121 1.00 68.69 100 LEU A N 1
ATOM 774 C CA . LEU A 1 100 ? 31.157 -9.243 -35.706 1.00 68.69 100 LEU A CA 1
ATOM 775 C C . LEU A 1 100 ? 32.434 -9.874 -36.267 1.00 68.69 100 LEU A C 1
ATOM 777 O O . LEU A 1 100 ? 33.387 -10.136 -35.540 1.00 68.69 100 LEU A O 1
ATOM 781 N N . ASN A 1 101 ? 32.490 -10.081 -37.583 1.00 68.19 101 ASN A N 1
ATOM 782 C CA . ASN A 1 101 ? 33.773 -10.335 -38.239 1.00 68.19 101 ASN A CA 1
ATOM 783 C C . ASN A 1 101 ? 34.441 -8.993 -38.544 1.00 68.19 101 ASN A C 1
ATOM 785 O O . ASN A 1 101 ? 33.965 -8.266 -39.417 1.00 68.19 101 ASN A O 1
ATOM 789 N N . VAL A 1 102 ? 35.532 -8.679 -37.841 1.00 66.88 102 VAL A N 1
ATOM 790 C CA . VAL A 1 102 ? 36.259 -7.402 -37.940 1.00 66.88 102 VAL A CA 1
ATOM 791 C C . VAL A 1 102 ? 36.600 -7.050 -39.387 1.00 66.88 102 VAL A C 1
ATOM 793 O O . VAL A 1 102 ? 36.454 -5.900 -39.785 1.00 66.88 102 VAL A O 1
ATOM 796 N N . ASN A 1 103 ? 36.990 -8.029 -40.203 1.00 66.88 103 ASN A N 1
ATOM 797 C CA . ASN A 1 103 ? 37.389 -7.770 -41.587 1.00 66.88 103 ASN A CA 1
ATOM 798 C C . ASN A 1 103 ? 36.205 -7.484 -42.523 1.00 66.88 103 ASN A C 1
ATOM 800 O O . ASN A 1 103 ? 36.367 -6.731 -43.479 1.00 66.88 103 ASN A O 1
ATOM 804 N N . ASP A 1 104 ? 35.030 -8.052 -42.240 1.00 69.19 104 ASP A N 1
ATOM 805 C CA . ASP A 1 104 ? 33.855 -7.944 -43.116 1.00 69.19 104 ASP A CA 1
ATOM 806 C C . ASP A 1 104 ? 32.884 -6.835 -42.668 1.00 69.19 104 ASP A C 1
ATOM 808 O O . ASP A 1 104 ? 32.108 -6.321 -43.470 1.00 69.19 104 ASP A O 1
ATOM 812 N N . HIS A 1 105 ? 32.911 -6.459 -41.384 1.00 71.56 105 HIS A N 1
ATOM 813 C CA . HIS A 1 105 ? 31.906 -5.585 -40.761 1.00 71.56 105 HIS A CA 1
ATOM 814 C C . HIS A 1 105 ? 32.464 -4.251 -40.250 1.00 71.56 105 HIS A C 1
ATOM 816 O O . HIS A 1 105 ? 31.705 -3.460 -39.680 1.00 71.56 105 HIS A O 1
ATOM 822 N N . THR A 1 106 ? 33.758 -3.981 -40.451 1.00 78.75 106 THR A N 1
ATOM 823 C CA . THR A 1 106 ? 34.368 -2.684 -40.123 1.00 78.75 106 THR A CA 1
ATOM 824 C C . THR A 1 106 ? 34.812 -1.946 -41.376 1.00 78.75 106 THR A C 1
ATOM 826 O O . THR A 1 106 ? 35.336 -2.543 -42.317 1.00 78.75 106 THR A O 1
ATOM 829 N N . GLN A 1 107 ? 34.571 -0.634 -41.412 1.00 81.94 107 GLN A N 1
ATOM 830 C CA . GLN A 1 107 ? 34.930 0.209 -42.552 1.00 81.94 107 GLN A CA 1
ATOM 831 C C . GLN A 1 107 ? 35.517 1.541 -42.118 1.00 81.94 107 GLN A C 1
ATOM 833 O O . GLN A 1 107 ? 35.130 2.114 -41.100 1.00 81.94 107 GLN A O 1
ATOM 838 N N . TYR A 1 108 ? 36.429 2.046 -42.944 1.00 84.12 108 TYR A N 1
ATOM 839 C CA . TYR A 1 108 ? 37.110 3.314 -42.730 1.00 84.12 108 TYR A CA 1
ATOM 840 C C . TYR A 1 108 ? 36.618 4.331 -43.745 1.00 84.12 108 TYR A C 1
ATOM 842 O O . TYR A 1 108 ? 36.756 4.125 -44.950 1.00 84.12 108 TYR A O 1
ATOM 850 N N . VAL A 1 109 ? 36.064 5.434 -43.257 1.00 84.94 109 VAL A N 1
ATOM 851 C CA . VAL A 1 109 ? 35.558 6.525 -44.091 1.00 84.94 109 VAL A CA 1
ATOM 852 C C . VAL A 1 109 ? 36.390 7.765 -43.793 1.00 84.94 109 VAL A C 1
ATOM 854 O O . VAL A 1 109 ? 36.561 8.131 -42.636 1.00 84.94 109 VAL A O 1
ATOM 857 N N . CYS A 1 110 ? 36.937 8.416 -44.816 1.00 82.88 110 CYS A N 1
ATOM 858 C CA . CYS A 1 110 ? 37.630 9.685 -44.616 1.00 82.88 110 CYS A CA 1
ATOM 859 C C . CYS A 1 110 ? 36.634 10.797 -44.274 1.00 82.88 110 CYS A C 1
ATOM 861 O O . CYS A 1 110 ? 35.445 10.701 -44.569 1.00 82.88 110 CYS A O 1
ATOM 863 N N . ASN A 1 111 ? 37.100 11.896 -43.692 1.00 80.94 111 ASN A N 1
ATOM 864 C CA . ASN A 1 111 ? 36.242 13.070 -43.564 1.00 80.94 111 ASN A CA 1
ATOM 865 C C . ASN A 1 111 ? 35.946 13.667 -44.950 1.00 80.94 111 ASN A C 1
ATOM 867 O O . ASN A 1 111 ? 36.859 13.856 -45.758 1.00 80.94 111 ASN A O 1
ATOM 871 N N . LEU A 1 112 ? 34.668 13.971 -45.217 1.00 83.00 112 LEU A N 1
ATOM 872 C CA . LEU A 1 112 ? 34.243 14.608 -46.470 1.00 83.00 112 LEU A CA 1
ATOM 873 C C . LEU A 1 112 ? 34.925 15.970 -46.644 1.00 83.00 112 LEU A C 1
ATOM 875 O O . LEU A 1 112 ? 35.408 16.282 -47.728 1.00 83.00 112 LEU A O 1
ATOM 879 N N . TRP A 1 113 ? 34.997 16.737 -45.557 1.00 80.44 113 TRP A N 1
ATOM 880 C CA . TRP A 1 113 ? 35.660 18.032 -45.491 1.00 80.44 113 TRP A CA 1
ATOM 881 C C . TRP A 1 113 ? 36.812 17.947 -44.495 1.00 80.44 113 TRP A C 1
ATOM 883 O O . TRP A 1 113 ? 36.615 17.555 -43.348 1.00 80.44 113 TRP A O 1
ATOM 893 N N . SER A 1 114 ? 38.011 18.334 -44.917 1.00 68.44 114 SER A N 1
ATOM 894 C CA . SER A 1 114 ? 39.189 18.460 -44.047 1.00 68.44 114 SER A CA 1
ATOM 895 C C . SER A 1 114 ? 39.438 19.910 -43.595 1.00 68.44 114 SER A C 1
ATOM 897 O O . SER A 1 114 ? 40.503 20.220 -43.072 1.00 68.44 114 SER A O 1
ATOM 899 N N . GLY A 1 115 ? 38.461 20.802 -43.813 1.00 67.75 115 GLY A N 1
ATOM 900 C CA . GLY A 1 115 ? 38.473 22.227 -43.463 1.00 67.75 115 GLY A CA 1
ATOM 901 C C . GLY A 1 115 ? 37.491 23.028 -44.331 1.00 67.75 115 GLY A C 1
ATOM 902 O O . GLY A 1 115 ? 37.119 22.573 -45.410 1.00 67.75 115 GLY A O 1
ATOM 903 N N . ASN A 1 116 ? 37.090 24.229 -43.894 1.00 62.28 116 ASN A N 1
ATOM 904 C CA . ASN A 1 116 ? 36.060 25.044 -44.572 1.00 62.28 116 ASN A CA 1
ATOM 905 C C . ASN A 1 116 ? 36.412 25.479 -46.010 1.00 62.28 116 ASN A C 1
ATOM 907 O O . ASN A 1 116 ? 35.518 25.872 -46.751 1.00 62.28 116 ASN A O 1
ATOM 911 N N . MET A 1 117 ? 37.691 25.428 -46.396 1.00 75.62 117 MET A N 1
ATOM 912 C CA . MET A 1 117 ? 38.184 25.886 -47.705 1.00 75.62 117 MET A CA 1
ATOM 913 C C . MET A 1 117 ? 38.817 24.762 -48.543 1.00 75.62 117 MET A C 1
ATOM 915 O O . MET A 1 117 ? 39.323 25.027 -49.632 1.00 75.62 117 MET A O 1
ATOM 919 N N . ASN A 1 118 ? 38.807 23.515 -48.057 1.00 75.38 118 ASN A N 1
ATOM 920 C CA . ASN A 1 118 ? 39.365 22.381 -48.793 1.00 75.38 118 ASN A CA 1
ATOM 921 C C . ASN A 1 118 ? 38.311 21.779 -49.737 1.00 75.38 118 ASN A C 1
ATOM 923 O O . ASN A 1 118 ? 37.141 21.681 -49.356 1.00 75.38 118 ASN A O 1
ATOM 927 N N . PRO A 1 119 ? 38.698 21.330 -50.948 1.00 77.56 119 PRO A N 1
ATOM 928 C CA . PRO A 1 119 ? 37.788 20.579 -51.806 1.00 77.56 119 PRO A CA 1
ATOM 929 C C . PRO A 1 119 ? 37.348 19.271 -51.115 1.00 77.56 119 PRO A C 1
ATOM 931 O O . PRO A 1 119 ? 38.109 18.727 -50.306 1.00 77.56 119 PRO A O 1
ATOM 934 N N . PRO A 1 120 ? 36.149 18.740 -51.433 1.00 80.56 120 PRO A N 1
ATOM 935 C CA . PRO A 1 120 ? 35.671 17.495 -50.844 1.00 80.56 120 PRO A CA 1
ATOM 936 C C . PRO A 1 120 ? 36.656 16.349 -51.084 1.00 80.56 120 PRO A C 1
ATOM 938 O O . PRO A 1 120 ? 37.223 16.218 -52.174 1.00 80.56 120 PRO A O 1
ATOM 941 N N . ASN A 1 121 ? 36.835 15.481 -50.089 1.00 82.75 121 ASN A N 1
ATOM 942 C CA . ASN A 1 121 ? 37.728 14.338 -50.218 1.00 82.75 121 ASN A CA 1
ATOM 943 C C . ASN A 1 121 ? 37.222 13.377 -51.309 1.00 82.75 121 ASN A C 1
ATOM 945 O O . ASN A 1 121 ? 36.182 12.733 -51.170 1.00 82.75 121 ASN A O 1
ATOM 949 N N . HIS A 1 122 ? 37.989 13.250 -52.392 1.00 81.50 122 HIS A N 1
ATOM 950 C CA . HIS A 1 122 ? 37.645 12.429 -53.555 1.00 81.50 122 HIS A CA 1
ATOM 951 C C . HIS A 1 122 ? 37.491 10.928 -53.240 1.00 81.50 122 HIS A C 1
ATOM 953 O O . HIS A 1 122 ? 36.827 10.207 -53.988 1.00 81.50 122 HIS A O 1
ATOM 959 N N . LEU A 1 123 ? 38.084 10.441 -52.143 1.00 82.75 123 LEU A N 1
ATOM 960 C CA . LEU A 1 123 ? 37.942 9.052 -51.697 1.00 82.75 123 LEU A CA 1
ATOM 961 C C . LEU A 1 123 ? 36.627 8.805 -50.953 1.00 82.75 123 LEU A C 1
ATOM 963 O O . LEU A 1 123 ? 36.148 7.673 -50.951 1.00 82.75 123 LEU A O 1
ATOM 967 N N . TYR A 1 124 ? 36.006 9.846 -50.389 1.00 85.69 124 TYR A N 1
ATOM 968 C CA . TYR A 1 124 ? 34.777 9.719 -49.606 1.00 85.69 124 TYR A CA 1
ATOM 969 C C . TYR A 1 124 ? 33.661 9.065 -50.419 1.00 85.69 124 TYR A C 1
ATOM 971 O O . TYR A 1 124 ? 33.100 8.048 -50.019 1.00 85.69 124 TYR A O 1
ATOM 979 N N . GLY A 1 125 ? 33.391 9.608 -51.612 1.00 84.56 125 GLY A N 1
ATOM 980 C CA . GLY A 1 125 ? 32.343 9.096 -52.494 1.00 84.56 125 GLY A CA 1
ATOM 981 C C . GLY A 1 125 ? 32.581 7.643 -52.906 1.00 84.56 125 GLY A C 1
ATOM 982 O O . GLY A 1 125 ? 31.643 6.852 -52.904 1.00 84.56 125 GLY A O 1
ATOM 983 N N . LYS A 1 126 ? 33.837 7.264 -53.181 1.00 85.88 126 LYS A N 1
ATOM 984 C CA . LYS A 1 126 ? 34.191 5.879 -53.531 1.00 85.88 126 LYS A CA 1
ATOM 985 C C . LYS A 1 126 ? 33.888 4.911 -52.388 1.00 85.88 126 LYS A C 1
ATOM 987 O O . LYS A 1 126 ? 33.289 3.868 -52.628 1.00 85.88 126 LYS A O 1
ATOM 992 N N . VAL A 1 127 ? 34.268 5.261 -51.157 1.00 86.56 127 VAL A N 1
ATOM 993 C CA . VAL A 1 127 ? 34.014 4.414 -49.983 1.00 86.56 127 VAL A CA 1
ATOM 994 C C . VAL A 1 127 ? 32.520 4.319 -49.685 1.00 86.56 127 VAL A C 1
ATOM 996 O O . VAL A 1 127 ? 32.018 3.226 -49.453 1.00 86.56 127 VAL A O 1
ATOM 999 N N . VAL A 1 128 ? 31.787 5.434 -49.742 1.00 87.25 128 VAL A N 1
ATOM 1000 C CA . VAL A 1 128 ? 30.342 5.445 -49.466 1.00 87.25 128 VAL A CA 1
ATOM 1001 C C . VAL A 1 128 ? 29.556 4.642 -50.504 1.00 87.25 128 VAL A C 1
ATOM 1003 O O . VAL A 1 128 ? 28.633 3.920 -50.134 1.00 87.25 128 VAL A O 1
ATOM 1006 N N . ILE A 1 129 ? 29.917 4.729 -51.790 1.00 88.81 129 ILE A N 1
ATOM 1007 C CA . ILE A 1 129 ? 29.286 3.917 -52.844 1.00 88.81 129 ILE A CA 1
ATOM 1008 C C . ILE A 1 129 ? 29.541 2.432 -52.588 1.00 88.81 129 ILE A C 1
ATOM 1010 O O . ILE A 1 129 ? 28.591 1.655 -52.578 1.00 88.81 129 ILE A O 1
ATOM 1014 N N . LYS A 1 130 ? 30.789 2.056 -52.289 1.00 88.06 130 LYS A N 1
ATOM 1015 C CA . LYS A 1 130 ? 31.137 0.671 -51.962 1.00 88.06 130 LYS A CA 1
ATOM 1016 C C . LYS A 1 130 ? 30.361 0.162 -50.741 1.00 88.06 130 LYS A C 1
ATOM 1018 O O . LYS A 1 130 ? 29.785 -0.918 -50.776 1.00 88.06 130 LYS A O 1
ATOM 1023 N N . PHE A 1 131 ? 30.286 0.966 -49.681 1.00 87.00 131 PHE A N 1
ATOM 1024 C CA . PHE A 1 131 ? 29.526 0.627 -48.479 1.00 87.00 131 PHE A CA 1
ATOM 1025 C C . PHE A 1 131 ? 28.041 0.410 -48.777 1.00 87.00 131 PHE A C 1
ATOM 1027 O O . PHE A 1 131 ? 27.433 -0.548 -48.298 1.00 87.00 131 PHE A O 1
ATOM 1034 N N . LYS A 1 132 ? 27.460 1.297 -49.592 1.00 89.69 132 LYS A N 1
ATOM 1035 C CA . LYS A 1 132 ? 26.073 1.202 -50.044 1.00 89.69 132 LYS A CA 1
ATOM 1036 C C . LYS A 1 132 ? 25.839 -0.113 -50.792 1.00 89.69 132 LYS A C 1
ATOM 1038 O O . LYS A 1 132 ? 24.885 -0.814 -50.466 1.00 89.69 132 LYS A O 1
ATOM 1043 N N . GLU A 1 133 ? 26.689 -0.446 -51.760 1.00 89.38 133 GLU A N 1
ATOM 1044 C CA . GLU A 1 133 ? 26.608 -1.698 -52.527 1.00 89.38 133 GLU A CA 1
ATOM 1045 C C . GLU A 1 133 ? 26.683 -2.922 -51.606 1.00 89.38 133 GLU A C 1
ATOM 1047 O O . GLU A 1 133 ? 25.795 -3.768 -51.642 1.00 89.38 133 GLU A O 1
ATOM 1052 N N . GLU A 1 134 ? 27.631 -2.952 -50.668 1.00 85.56 134 GLU A N 1
ATOM 1053 C CA . GLU A 1 134 ? 27.777 -4.057 -49.713 1.00 85.56 134 GLU A CA 1
ATOM 1054 C C . GLU A 1 134 ? 26.564 -4.221 -48.770 1.00 85.56 134 GLU A C 1
ATOM 1056 O O . GLU A 1 134 ? 26.280 -5.332 -48.304 1.00 85.56 134 GLU A O 1
ATOM 1061 N N . ILE A 1 135 ? 25.842 -3.139 -48.444 1.00 86.69 135 ILE A N 1
ATOM 1062 C CA . ILE A 1 135 ? 24.566 -3.220 -47.711 1.00 86.69 135 ILE A CA 1
ATOM 1063 C C . ILE A 1 135 ? 23.490 -3.841 -48.603 1.00 86.69 135 ILE A C 1
ATOM 1065 O O . ILE A 1 135 ? 22.822 -4.786 -48.177 1.00 86.69 135 ILE A O 1
ATOM 1069 N N . PHE A 1 136 ? 23.328 -3.345 -49.834 1.00 87.69 136 PHE A N 1
ATOM 1070 C CA . PHE A 1 136 ? 22.333 -3.876 -50.769 1.00 87.69 136 PHE A CA 1
ATOM 1071 C C . PHE A 1 136 ? 22.578 -5.346 -51.093 1.00 87.69 136 PHE A C 1
ATOM 1073 O O . PHE A 1 136 ? 21.617 -6.111 -51.152 1.00 87.69 136 PHE A O 1
ATOM 1080 N N . ASP A 1 137 ? 23.833 -5.764 -51.211 1.00 86.81 137 ASP A N 1
ATOM 1081 C CA . ASP A 1 137 ? 24.199 -7.161 -51.417 1.00 86.81 137 ASP A CA 1
ATOM 1082 C C . ASP A 1 137 ? 23.819 -8.025 -50.214 1.00 86.81 137 ASP A C 1
ATOM 1084 O O . ASP A 1 137 ? 23.321 -9.139 -50.372 1.00 86.81 137 ASP A O 1
ATOM 1088 N N . THR A 1 138 ? 23.991 -7.517 -48.993 1.00 81.94 138 THR A N 1
ATOM 1089 C CA . THR A 1 138 ? 23.616 -8.243 -47.764 1.00 81.94 138 THR A CA 1
ATOM 1090 C C . THR A 1 138 ? 22.103 -8.420 -47.650 1.00 81.94 138 THR A C 1
ATOM 1092 O O . THR A 1 138 ? 21.634 -9.488 -47.255 1.00 81.94 138 THR A O 1
ATOM 1095 N N . ILE A 1 139 ? 21.341 -7.400 -48.054 1.00 82.62 139 ILE A N 1
ATOM 1096 C CA . ILE A 1 139 ? 19.876 -7.453 -48.115 1.00 82.62 139 ILE A CA 1
ATOM 1097 C C . ILE A 1 139 ? 19.427 -8.419 -49.222 1.00 82.62 139 ILE A C 1
ATOM 1099 O O . ILE A 1 139 ? 18.629 -9.318 -48.973 1.00 82.62 139 ILE A O 1
ATOM 1103 N N . SER A 1 140 ? 19.977 -8.280 -50.431 1.00 82.19 140 SER A N 1
ATOM 1104 C CA . SER A 1 140 ? 19.567 -9.049 -51.617 1.00 82.19 140 SER A CA 1
ATOM 1105 C C . SER A 1 140 ? 19.956 -10.526 -51.533 1.00 82.19 140 SER A C 1
ATOM 1107 O O . SER A 1 140 ? 19.243 -11.382 -52.049 1.00 82.19 140 SER A O 1
ATOM 1109 N N . SER A 1 141 ? 21.061 -10.847 -50.854 1.00 80.81 141 SER A N 1
ATOM 1110 C CA . SER A 1 141 ? 21.503 -12.229 -50.616 1.00 80.81 141 SER A CA 1
ATOM 1111 C C . SER A 1 141 ? 20.747 -12.941 -49.488 1.00 80.81 141 SER A C 1
ATOM 1113 O O . SER A 1 141 ? 21.046 -14.099 -49.202 1.00 80.81 141 SER A O 1
ATOM 1115 N N . GLY A 1 142 ? 19.793 -12.275 -48.822 1.00 74.44 142 GLY A N 1
ATOM 1116 C CA . GLY A 1 142 ? 19.019 -12.855 -47.718 1.00 74.44 142 GLY A CA 1
ATOM 1117 C C . GLY A 1 142 ? 19.842 -13.138 -46.457 1.00 74.44 142 GLY A C 1
ATOM 1118 O O . GLY A 1 142 ? 19.370 -13.823 -45.553 1.00 74.44 142 GLY A O 1
ATOM 1119 N N . LYS A 1 143 ? 21.074 -12.614 -46.374 1.00 74.38 143 LYS A N 1
ATOM 1120 C CA . LYS A 1 143 ? 21.928 -12.730 -45.182 1.00 74.38 143 LYS A CA 1
ATOM 1121 C C . LYS A 1 143 ? 21.369 -11.933 -44.006 1.00 74.38 143 LYS A C 1
ATOM 1123 O O . LYS A 1 143 ? 21.676 -12.257 -42.862 1.00 74.38 143 LYS A O 1
ATOM 1128 N N . LEU A 1 144 ? 20.577 -10.898 -44.282 1.00 74.56 144 LEU A N 1
ATOM 1129 C CA . LEU A 1 144 ? 19.855 -10.118 -43.286 1.00 74.56 144 LEU A CA 1
ATOM 1130 C C . LEU A 1 144 ? 18.447 -10.692 -43.084 1.00 74.56 144 LEU A C 1
ATOM 1132 O O . LEU A 1 144 ? 17.637 -10.721 -44.010 1.00 74.56 144 LEU A O 1
ATOM 1136 N N . LYS A 1 145 ? 18.147 -11.126 -41.861 1.00 74.31 145 LYS A N 1
ATOM 1137 C CA . LYS A 1 145 ? 16.805 -11.564 -41.478 1.00 74.31 145 LYS A CA 1
ATOM 1138 C C . LYS A 1 145 ? 15.961 -10.327 -41.171 1.00 74.31 145 LYS A C 1
ATOM 1140 O O . LYS A 1 145 ? 16.290 -9.587 -40.253 1.00 74.31 145 LYS A O 1
ATOM 1145 N N . ILE A 1 146 ? 14.900 -10.107 -41.942 1.00 77.25 146 ILE A N 1
ATOM 1146 C CA . ILE A 1 146 ? 13.946 -9.017 -41.701 1.00 77.25 146 ILE A CA 1
ATOM 1147 C C . ILE A 1 146 ? 12.950 -9.495 -40.644 1.00 77.25 146 ILE A C 1
ATOM 1149 O O . ILE A 1 146 ? 12.211 -10.451 -40.887 1.00 77.25 146 ILE A O 1
ATOM 1153 N N . HIS A 1 147 ? 12.940 -8.857 -39.474 1.00 70.75 147 HIS A N 1
ATOM 1154 C CA . HIS A 1 147 ? 12.102 -9.289 -38.349 1.00 70.75 147 HIS A CA 1
ATOM 1155 C C . HIS A 1 147 ? 10.697 -8.692 -38.388 1.00 70.75 147 HIS A C 1
ATOM 1157 O O . HIS A 1 147 ? 9.759 -9.297 -37.867 1.00 70.75 147 HIS A O 1
ATOM 1163 N N . PHE A 1 148 ? 10.527 -7.523 -39.013 1.00 76.81 148 PHE A N 1
ATOM 1164 C CA . PHE A 1 148 ? 9.280 -6.769 -38.937 1.00 76.81 148 PHE A CA 1
ATOM 1165 C C . PHE A 1 148 ? 8.739 -6.393 -40.319 1.00 76.81 148 PHE A C 1
ATOM 1167 O O . PHE A 1 148 ? 9.426 -5.828 -41.163 1.00 76.81 148 PHE A O 1
ATOM 1174 N N . THR A 1 149 ? 7.448 -6.647 -40.527 1.00 83.31 149 THR A N 1
ATOM 1175 C CA . THR A 1 149 ? 6.662 -5.990 -41.580 1.00 83.31 149 THR A CA 1
ATOM 1176 C C . THR A 1 149 ? 6.259 -4.581 -41.140 1.00 83.31 149 THR A C 1
ATOM 1178 O O . THR A 1 149 ? 6.213 -4.296 -39.944 1.00 83.31 149 THR A O 1
ATOM 1181 N N . LEU A 1 150 ? 5.876 -3.708 -42.078 1.00 81.56 150 LEU A N 1
ATOM 1182 C CA . LEU A 1 150 ? 5.431 -2.342 -41.757 1.00 81.56 150 LEU A CA 1
ATOM 1183 C C . LEU A 1 150 ? 4.284 -2.311 -40.727 1.00 81.56 150 LEU A C 1
ATOM 1185 O O . LEU A 1 150 ? 4.238 -1.428 -39.877 1.00 81.56 150 LEU A O 1
ATOM 1189 N N . LYS A 1 151 ? 3.382 -3.302 -40.776 1.00 78.50 151 LYS A N 1
ATOM 1190 C CA . LYS A 1 151 ? 2.266 -3.431 -39.831 1.00 78.50 151 LYS A CA 1
ATOM 1191 C C . LYS A 1 151 ? 2.755 -3.803 -38.428 1.00 78.50 151 LYS A C 1
ATOM 1193 O O . LYS A 1 151 ? 2.403 -3.137 -37.466 1.00 78.50 151 LYS A O 1
ATOM 1198 N N . THR A 1 152 ? 3.612 -4.818 -38.326 1.00 81.69 152 THR A N 1
ATOM 1199 C CA . THR A 1 152 ? 4.160 -5.295 -37.043 1.00 81.69 152 THR A CA 1
ATOM 1200 C C . THR A 1 152 ? 5.209 -4.351 -36.449 1.00 81.69 152 THR A C 1
ATOM 1202 O O . THR A 1 152 ? 5.480 -4.407 -35.255 1.00 81.69 152 THR A O 1
ATOM 1205 N N . PHE A 1 153 ? 5.808 -3.477 -37.265 1.00 85.94 153 PHE A N 1
ATOM 1206 C CA . PHE A 1 153 ? 6.774 -2.476 -36.814 1.00 85.94 153 PHE A CA 1
ATOM 1207 C C . PHE A 1 153 ? 6.136 -1.451 -35.869 1.00 85.94 153 PHE A C 1
ATOM 1209 O O . PHE A 1 153 ? 6.743 -1.091 -34.864 1.00 85.94 153 PHE A O 1
ATOM 1216 N N . GLY A 1 154 ? 4.903 -1.013 -36.156 1.00 85.50 154 GLY A N 1
ATOM 1217 C CA . GLY A 1 154 ? 4.164 -0.094 -35.285 1.00 85.50 154 GLY A CA 1
ATOM 1218 C C . GLY A 1 154 ? 3.886 -0.703 -33.911 1.00 85.50 154 GLY A C 1
ATOM 1219 O O . GLY A 1 154 ? 4.209 -0.093 -32.893 1.00 85.50 154 GLY A O 1
ATOM 1220 N N . ASP A 1 155 ? 3.383 -1.939 -33.894 1.00 83.62 155 ASP A N 1
ATOM 1221 C CA . ASP A 1 155 ? 3.120 -2.689 -32.660 1.00 83.62 155 ASP A CA 1
ATOM 1222 C C . ASP A 1 155 ? 4.409 -2.901 -31.856 1.00 83.62 155 ASP A C 1
ATOM 1224 O O . ASP A 1 155 ? 4.435 -2.718 -30.640 1.00 83.62 155 ASP A O 1
ATOM 1228 N N . ARG A 1 156 ? 5.520 -3.207 -32.539 1.00 80.75 156 ARG A N 1
ATOM 1229 C CA . ARG A 1 156 ? 6.834 -3.350 -31.906 1.00 80.75 156 ARG A CA 1
ATOM 1230 C C . ARG A 1 156 ? 7.333 -2.041 -31.307 1.00 80.75 156 ARG A C 1
ATOM 1232 O O . ARG A 1 156 ? 7.868 -2.053 -30.204 1.00 80.75 156 ARG A O 1
ATOM 1239 N N . LEU A 1 157 ? 7.182 -0.927 -32.016 1.00 84.94 157 LEU A N 1
ATOM 1240 C CA . LEU A 1 157 ? 7.612 0.382 -31.532 1.00 84.94 157 LEU A CA 1
ATOM 1241 C C . LEU A 1 157 ? 6.836 0.774 -30.271 1.00 84.94 157 LEU A C 1
ATOM 1243 O O . LEU A 1 157 ? 7.438 1.283 -29.327 1.00 84.94 157 LEU A O 1
ATOM 1247 N N . ILE A 1 158 ? 5.534 0.472 -30.225 1.00 83.06 158 ILE A N 1
ATOM 1248 C CA . ILE A 1 158 ? 4.702 0.648 -29.029 1.00 83.06 158 ILE A CA 1
ATOM 1249 C C . ILE A 1 158 ? 5.184 -0.271 -27.904 1.00 83.06 158 ILE A C 1
ATOM 1251 O O . ILE A 1 158 ? 5.462 0.227 -26.821 1.00 83.06 158 ILE A O 1
ATOM 1255 N N . ALA A 1 159 ? 5.382 -1.564 -28.167 1.00 77.25 159 ALA A N 1
ATOM 1256 C CA . ALA A 1 159 ? 5.829 -2.523 -27.156 1.00 77.25 159 ALA A CA 1
ATOM 1257 C C . ALA A 1 159 ? 7.206 -2.170 -26.565 1.00 77.25 159 ALA A C 1
ATOM 1259 O O . ALA A 1 159 ? 7.401 -2.245 -25.357 1.00 77.25 159 ALA A O 1
ATOM 1260 N N . VAL A 1 160 ? 8.165 -1.739 -27.394 1.00 76.31 160 VAL A N 1
ATOM 1261 C CA . VAL A 1 160 ? 9.479 -1.274 -26.916 1.00 76.31 160 VAL A CA 1
ATOM 1262 C C . VAL A 1 160 ? 9.332 0.024 -26.124 1.00 76.31 160 VAL A C 1
ATOM 1264 O O . VAL A 1 160 ? 9.992 0.192 -25.107 1.00 76.31 160 VAL A O 1
ATOM 1267 N N . HIS A 1 161 ? 8.465 0.942 -26.552 1.00 76.94 161 HIS A N 1
ATOM 1268 C CA . HIS A 1 161 ? 8.199 2.184 -25.822 1.00 76.94 161 HIS A CA 1
ATOM 1269 C C . HIS A 1 161 ? 7.514 1.949 -24.471 1.00 76.94 161 HIS A C 1
ATOM 1271 O O . HIS A 1 161 ? 7.818 2.644 -23.507 1.00 76.94 161 HIS A O 1
ATOM 1277 N N . GLU A 1 162 ? 6.606 0.980 -24.389 1.00 73.81 162 GLU A N 1
ATOM 1278 C CA . GLU A 1 162 ? 5.963 0.553 -23.144 1.00 73.81 162 GLU A CA 1
ATOM 1279 C C . GLU A 1 162 ? 6.958 -0.162 -22.231 1.00 73.81 162 GLU A C 1
ATOM 1281 O O . GLU A 1 162 ? 7.078 0.222 -21.074 1.00 73.81 162 GLU A O 1
ATOM 1286 N N . ALA A 1 163 ? 7.776 -1.080 -22.754 1.00 68.00 163 ALA A N 1
ATOM 1287 C CA . ALA A 1 163 ? 8.850 -1.715 -21.988 1.00 68.00 163 ALA A CA 1
ATOM 1288 C C . ALA A 1 163 ? 9.857 -0.687 -21.439 1.00 68.00 163 ALA A C 1
ATOM 1290 O O . ALA A 1 163 ? 10.236 -0.748 -20.274 1.00 68.00 163 ALA A O 1
ATOM 1291 N N . LEU A 1 164 ? 10.226 0.322 -22.239 1.00 67.44 164 LEU A N 1
ATOM 1292 C CA . LEU A 1 164 ? 11.081 1.433 -21.803 1.00 67.44 164 LEU A CA 1
ATOM 1293 C C . LEU A 1 164 ? 10.425 2.341 -20.745 1.00 67.44 164 LEU A C 1
ATOM 1295 O O . LEU A 1 164 ? 11.132 3.123 -20.110 1.00 67.44 164 LEU A O 1
ATOM 1299 N N . LYS A 1 165 ? 9.096 2.291 -20.586 1.00 67.62 165 LYS A N 1
ATOM 1300 C CA . LYS A 1 165 ? 8.346 3.036 -19.563 1.00 67.62 165 LYS A CA 1
ATOM 1301 C C . LYS A 1 165 ? 8.096 2.223 -18.294 1.00 67.62 165 LYS A C 1
ATOM 1303 O O . LYS A 1 165 ? 8.097 2.813 -17.217 1.00 67.62 165 LYS A O 1
ATOM 1308 N N . GLU A 1 166 ? 7.786 0.935 -18.435 1.00 58.28 166 GLU A N 1
ATOM 1309 C CA . GLU A 1 166 ? 7.420 0.046 -17.324 1.00 58.28 166 GLU A CA 1
ATOM 1310 C C . GLU A 1 166 ? 8.638 -0.514 -16.599 1.00 58.28 166 GLU A C 1
ATOM 1312 O O . GLU A 1 166 ? 8.611 -0.682 -15.378 1.00 58.28 166 GLU A O 1
ATOM 1317 N N . GLU A 1 167 ? 9.746 -0.722 -17.308 1.00 53.38 167 GLU A N 1
ATOM 1318 C CA . GLU A 1 167 ? 11.017 -0.835 -16.624 1.00 53.38 167 GLU A CA 1
ATOM 1319 C C . GLU A 1 167 ? 11.379 0.548 -16.070 1.00 53.38 167 GLU A C 1
ATOM 1321 O O . GLU A 1 167 ? 11.441 1.541 -16.800 1.00 53.38 167 GLU A O 1
ATOM 1326 N N . ASN A 1 168 ? 11.726 0.609 -14.779 1.00 46.28 168 ASN A N 1
ATOM 1327 C CA . ASN A 1 168 ? 12.720 1.566 -14.297 1.00 46.28 168 ASN A CA 1
ATOM 1328 C C . ASN A 1 168 ? 14.039 1.245 -15.017 1.00 46.28 168 ASN A C 1
ATOM 1330 O O . ASN A 1 168 ? 14.983 0.761 -14.394 1.00 46.28 168 ASN A O 1
ATOM 1334 N N . PHE A 1 169 ? 14.083 1.453 -16.335 1.00 45.19 169 PHE A N 1
ATOM 1335 C CA . PHE A 1 169 ? 15.270 1.383 -17.158 1.00 45.19 169 PHE A CA 1
ATOM 1336 C C . PHE A 1 169 ? 16.109 2.552 -16.665 1.00 45.19 169 PHE A C 1
ATOM 1338 O O . PHE A 1 169 ? 16.034 3.690 -17.138 1.00 45.19 169 PHE A O 1
ATOM 1345 N N . VAL A 1 170 ? 16.853 2.291 -15.596 1.00 42.34 170 VAL A N 1
ATOM 1346 C CA . VAL A 1 170 ? 18.058 3.022 -15.284 1.00 42.34 170 VAL A CA 1
ATOM 1347 C C . VAL A 1 170 ? 18.780 3.111 -16.616 1.00 42.34 170 VAL A C 1
ATOM 1349 O O . VAL A 1 170 ? 19.111 2.093 -17.210 1.00 42.34 170 VAL A O 1
ATOM 1352 N N . LEU A 1 171 ? 18.819 4.320 -17.165 1.00 46.44 171 LEU A N 1
ATOM 1353 C CA . LEU A 1 171 ? 19.984 4.979 -17.742 1.00 46.44 171 LEU A CA 1
ATOM 1354 C C . LEU A 1 171 ? 19.511 6.312 -18.359 1.00 46.44 171 LEU A C 1
ATOM 1356 O O . LEU A 1 171 ? 19.612 6.573 -19.554 1.00 46.44 171 LEU A O 1
ATOM 1360 N N . LYS A 1 172 ? 19.036 7.210 -17.484 1.00 44.31 172 LYS A N 1
ATOM 1361 C CA . LYS A 1 172 ? 19.376 8.641 -17.601 1.00 44.31 172 LYS A CA 1
ATOM 1362 C C . LYS A 1 172 ? 20.806 8.916 -17.111 1.00 44.31 172 LYS A C 1
ATOM 1364 O O . LYS A 1 172 ? 21.186 10.070 -16.959 1.00 44.31 172 LYS A O 1
ATOM 1369 N N . PHE A 1 173 ? 21.584 7.876 -16.827 1.00 48.69 173 PHE A N 1
ATOM 1370 C CA . PHE A 1 173 ? 22.942 8.020 -16.350 1.00 48.69 173 PHE A CA 1
ATOM 1371 C C . PHE A 1 173 ? 23.885 7.752 -17.499 1.00 48.69 173 PHE A C 1
ATOM 1373 O O . PHE A 1 173 ? 23.941 6.659 -18.046 1.00 48.69 173 PHE A O 1
ATOM 1380 N N . GLU A 1 174 ? 24.630 8.790 -17.832 1.00 49.50 174 GLU A N 1
ATOM 1381 C CA . GLU A 1 174 ? 25.778 8.729 -18.714 1.00 49.50 174 GLU A CA 1
ATOM 1382 C C . GLU A 1 174 ? 26.867 7.764 -18.214 1.00 49.50 174 GLU A C 1
ATOM 1384 O O . GLU A 1 174 ? 27.831 7.637 -18.927 1.00 49.50 174 GLU A O 1
ATOM 1389 N N . ASP A 1 175 ? 26.770 7.066 -17.070 1.00 56.09 175 ASP A N 1
ATOM 1390 C CA . ASP A 1 175 ? 27.825 6.167 -16.562 1.00 56.09 175 ASP A CA 1
ATOM 1391 C C . ASP A 1 175 ? 27.238 4.947 -15.820 1.00 56.09 175 ASP A C 1
ATOM 1393 O O . ASP A 1 175 ? 26.425 5.098 -14.907 1.00 56.09 175 ASP A O 1
ATOM 1397 N N . VAL A 1 176 ? 27.700 3.729 -16.118 1.00 58.06 176 VAL A N 1
ATOM 1398 C CA . VAL A 1 176 ? 27.312 2.498 -15.386 1.00 58.06 176 VAL A CA 1
ATOM 1399 C C . VAL A 1 176 ? 27.810 2.508 -13.933 1.00 58.06 176 VAL A C 1
ATOM 1401 O O . VAL A 1 176 ? 27.109 2.081 -13.019 1.00 58.06 176 VAL A O 1
ATOM 1404 N N . SER A 1 177 ? 28.974 3.113 -13.680 1.00 59.88 177 SER A N 1
ATOM 1405 C CA . SER A 1 177 ? 29.510 3.330 -12.324 1.00 59.88 177 SER A CA 1
ATOM 1406 C C . SER A 1 177 ? 28.549 4.134 -11.428 1.00 59.88 177 SER A C 1
ATOM 1408 O O . SER A 1 177 ? 28.369 3.850 -10.238 1.00 59.88 177 SER A O 1
ATOM 1410 N N . ARG A 1 178 ? 27.846 5.105 -12.025 1.00 59.41 178 ARG A N 1
ATOM 1411 C CA . ARG A 1 178 ? 26.827 5.924 -11.357 1.00 59.41 178 ARG A CA 1
ATOM 1412 C C . ARG A 1 178 ? 25.595 5.104 -10.964 1.00 59.41 178 ARG A C 1
ATOM 1414 O O . ARG A 1 178 ? 25.056 5.307 -9.878 1.00 59.41 178 ARG A O 1
ATOM 1421 N N . ALA A 1 179 ? 25.182 4.157 -11.807 1.00 59.12 179 ALA A N 1
ATOM 1422 C CA . ALA A 1 179 ? 24.074 3.248 -11.520 1.00 59.12 179 ALA A CA 1
ATOM 1423 C C . ALA A 1 179 ? 24.395 2.279 -10.368 1.00 59.12 179 ALA A C 1
ATOM 1425 O O . ALA A 1 179 ? 23.565 2.098 -9.478 1.00 59.12 179 ALA A O 1
ATOM 1426 N N . ASN A 1 180 ? 25.612 1.729 -10.331 1.00 64.88 180 ASN A N 1
ATOM 1427 C CA . ASN A 1 180 ? 26.041 0.844 -9.242 1.00 64.88 180 ASN A CA 1
ATOM 1428 C C . ASN A 1 180 ? 26.091 1.586 -7.901 1.00 64.88 180 ASN A C 1
ATOM 1430 O O . ASN A 1 180 ? 25.486 1.141 -6.930 1.00 64.88 180 ASN A O 1
ATOM 1434 N N . THR A 1 181 ? 26.671 2.792 -7.886 1.00 66.94 181 THR A N 1
ATOM 1435 C CA . THR A 1 181 ? 26.703 3.654 -6.687 1.00 66.94 181 THR A CA 1
ATOM 1436 C C . THR A 1 181 ? 25.290 3.954 -6.159 1.00 66.94 181 THR A C 1
ATOM 1438 O O . THR A 1 181 ? 25.054 3.965 -4.950 1.00 66.94 181 THR A O 1
ATOM 1441 N N . TYR A 1 182 ? 24.323 4.179 -7.057 1.00 68.62 182 TYR A N 1
ATOM 1442 C CA . TYR A 1 182 ? 22.918 4.385 -6.695 1.00 68.62 182 TYR A CA 1
ATOM 1443 C C . TYR A 1 182 ? 22.275 3.127 -6.091 1.00 68.62 182 TYR A C 1
ATOM 1445 O O . TYR A 1 182 ? 21.563 3.217 -5.087 1.00 68.62 182 TYR A O 1
ATOM 1453 N N . ASN A 1 183 ? 22.511 1.958 -6.692 1.00 68.81 183 ASN A N 1
ATOM 1454 C CA . ASN A 1 183 ? 21.962 0.688 -6.219 1.00 68.81 183 ASN A CA 1
ATOM 1455 C C . ASN A 1 183 ? 22.501 0.316 -4.834 1.00 68.81 183 ASN A C 1
ATOM 1457 O O . ASN A 1 183 ? 21.708 -0.025 -3.952 1.00 68.81 183 ASN A O 1
ATOM 1461 N N . ASP A 1 184 ? 23.807 0.469 -4.615 1.00 74.81 184 ASP A N 1
ATOM 1462 C CA . ASP A 1 184 ? 24.444 0.237 -3.316 1.00 74.81 184 ASP A CA 1
ATOM 1463 C C . ASP A 1 184 ? 23.850 1.153 -2.246 1.00 74.81 184 ASP A C 1
ATOM 1465 O O . ASP A 1 184 ? 23.451 0.713 -1.163 1.00 74.81 184 ASP A O 1
ATOM 1469 N N . PHE A 1 185 ? 23.692 2.436 -2.572 1.00 75.75 185 PHE A N 1
ATOM 1470 C CA . PHE A 1 185 ? 23.066 3.392 -1.672 1.00 75.75 185 PHE A CA 1
ATOM 1471 C C . PHE A 1 185 ? 21.613 3.013 -1.327 1.00 75.75 185 PHE A C 1
ATOM 1473 O O . PHE A 1 185 ? 21.204 3.054 -0.159 1.00 75.75 185 PHE A O 1
ATOM 1480 N N . ARG A 1 186 ? 20.825 2.601 -2.327 1.00 74.75 186 ARG A N 1
ATOM 1481 C CA . ARG A 1 186 ? 19.440 2.154 -2.130 1.00 74.75 186 ARG A CA 1
ATOM 1482 C C . ARG A 1 186 ? 19.370 0.921 -1.232 1.00 74.75 186 ARG A C 1
ATOM 1484 O O . ARG A 1 186 ? 18.479 0.840 -0.385 1.00 74.75 186 ARG A O 1
ATOM 1491 N N . LEU A 1 187 ? 20.303 -0.017 -1.388 1.00 80.56 187 LEU A N 1
ATOM 1492 C CA . LEU A 1 187 ? 20.405 -1.203 -0.543 1.00 80.56 187 LEU A CA 1
ATOM 1493 C C . LEU A 1 187 ? 20.664 -0.815 0.920 1.00 80.56 187 LEU A C 1
ATOM 1495 O O . LEU A 1 187 ? 19.950 -1.281 1.809 1.00 80.56 187 LEU A O 1
ATOM 1499 N N . HIS A 1 188 ? 21.603 0.101 1.174 1.00 80.31 188 HIS A N 1
ATOM 1500 C CA . HIS A 1 188 ? 21.871 0.605 2.524 1.00 80.31 188 HIS A CA 1
ATOM 1501 C C . HIS A 1 188 ? 20.651 1.284 3.157 1.00 80.31 188 HIS A C 1
ATOM 1503 O O . HIS A 1 188 ? 20.300 0.962 4.293 1.00 80.31 188 HIS A O 1
ATOM 1509 N N . CYS A 1 189 ? 19.953 2.152 2.418 1.00 78.06 189 CYS A N 1
ATOM 1510 C CA . CYS A 1 189 ? 18.731 2.790 2.915 1.00 78.06 189 CYS A CA 1
ATOM 1511 C C . CYS A 1 189 ? 17.631 1.783 3.248 1.00 78.06 189 CYS A C 1
ATOM 1513 O O . CYS A 1 189 ? 16.975 1.891 4.285 1.00 78.06 189 CYS A O 1
ATOM 1515 N N . ASN A 1 190 ? 17.426 0.793 2.377 1.00 78.69 190 ASN A N 1
ATOM 1516 C CA . ASN A 1 190 ? 16.442 -0.257 2.610 1.00 78.69 190 ASN A CA 1
ATOM 1517 C C . ASN A 1 190 ? 16.782 -1.082 3.854 1.00 78.69 190 ASN A C 1
ATOM 1519 O O . ASN A 1 190 ? 15.873 -1.407 4.616 1.00 78.69 190 ASN A O 1
ATOM 1523 N N . ASN A 1 191 ? 18.062 -1.372 4.091 1.00 84.81 191 ASN A N 1
ATOM 1524 C CA . ASN A 1 191 ? 18.504 -2.080 5.290 1.00 84.81 191 ASN A CA 1
ATOM 1525 C C . ASN A 1 191 ? 18.193 -1.275 6.560 1.00 84.81 191 ASN A C 1
ATOM 1527 O O . ASN A 1 191 ? 17.561 -1.806 7.470 1.00 84.81 191 ASN A O 1
ATOM 1531 N N . TRP A 1 192 ? 18.511 0.025 6.590 1.00 84.88 192 TRP A N 1
ATOM 1532 C CA . TRP A 1 192 ? 18.179 0.888 7.733 1.00 84.88 192 TRP A CA 1
ATOM 1533 C C . TRP A 1 192 ? 16.669 0.964 7.999 1.00 84.88 192 TRP A C 1
ATOM 1535 O O . TRP A 1 192 ? 16.225 0.869 9.145 1.00 84.88 192 TRP A O 1
ATOM 1545 N N . LEU A 1 193 ? 15.855 1.093 6.945 1.00 82.69 193 LEU A N 1
ATOM 1546 C CA . LEU A 1 193 ? 14.395 1.083 7.071 1.00 82.69 193 LEU A CA 1
ATOM 1547 C C . LEU A 1 193 ? 13.867 -0.277 7.548 1.00 82.69 193 LEU A C 1
ATOM 1549 O O . LEU A 1 193 ? 12.906 -0.325 8.319 1.00 82.69 193 LEU A O 1
ATOM 1553 N N . CYS A 1 194 ? 14.476 -1.381 7.110 1.00 80.06 194 CYS A N 1
ATOM 1554 C CA . CYS A 1 194 ? 14.122 -2.724 7.558 1.00 80.06 194 CYS A CA 1
ATOM 1555 C C . CYS A 1 194 ? 14.382 -2.893 9.060 1.00 80.06 194 CYS A C 1
ATOM 1557 O O . CYS A 1 194 ? 13.488 -3.329 9.788 1.00 80.06 194 CYS A O 1
ATOM 1559 N N . ASP A 1 195 ? 15.543 -2.448 9.544 1.00 85.56 195 ASP A N 1
ATOM 1560 C CA . ASP A 1 195 ? 15.895 -2.496 10.966 1.00 85.56 195 ASP A CA 1
ATOM 1561 C C . ASP A 1 195 ? 14.878 -1.742 11.830 1.00 85.56 195 ASP A C 1
ATOM 1563 O O . ASP A 1 195 ? 14.463 -2.223 12.888 1.00 85.56 195 ASP A O 1
ATOM 1567 N N . ILE A 1 196 ? 14.420 -0.576 11.367 1.00 85.44 196 ILE A N 1
ATOM 1568 C CA . ILE A 1 196 ? 13.378 0.194 12.057 1.00 85.44 196 ILE A CA 1
ATOM 1569 C C . ILE A 1 196 ? 12.056 -0.559 12.055 1.00 85.44 196 ILE A C 1
ATOM 1571 O O . ILE A 1 196 ? 11.431 -0.668 13.106 1.00 85.44 196 ILE A O 1
ATOM 1575 N N . ARG A 1 197 ? 11.635 -1.136 10.921 1.00 80.44 197 ARG A N 1
ATOM 1576 C CA . ARG A 1 197 ? 10.403 -1.942 10.862 1.00 80.44 197 ARG A CA 1
ATOM 1577 C C . ARG A 1 197 ? 10.434 -3.090 11.864 1.00 80.44 197 ARG A C 1
ATOM 1579 O O . ARG A 1 197 ? 9.422 -3.345 12.512 1.00 80.44 197 ARG A O 1
ATOM 1586 N N . VAL A 1 198 ? 11.572 -3.769 12.011 1.00 81.44 198 VAL A N 1
ATOM 1587 C CA . VAL A 1 198 ? 11.734 -4.858 12.985 1.00 81.44 198 VAL A CA 1
ATOM 1588 C C . VAL A 1 198 ? 11.614 -4.334 14.416 1.00 81.44 198 VAL A C 1
ATOM 1590 O O . VAL A 1 198 ? 10.838 -4.888 15.196 1.00 81.44 198 VAL A O 1
ATOM 1593 N N . LYS A 1 199 ? 12.321 -3.249 14.756 1.00 86.25 199 LYS A N 1
ATOM 1594 C CA . LYS A 1 199 ? 12.283 -2.650 16.102 1.00 86.25 199 LYS A CA 1
ATOM 1595 C C . LYS A 1 199 ? 10.886 -2.165 16.471 1.00 86.25 199 LYS A C 1
ATOM 1597 O O . LYS A 1 199 ? 10.344 -2.560 17.495 1.00 86.25 199 LYS A O 1
ATOM 1602 N N . VAL A 1 200 ? 10.268 -1.397 15.585 1.00 83.25 200 VAL A N 1
ATOM 1603 C CA . VAL A 1 200 ? 8.921 -0.862 15.767 1.00 83.25 200 VAL A CA 1
ATOM 1604 C C . VAL A 1 200 ? 7.885 -1.994 15.882 1.00 83.25 200 VAL A C 1
ATOM 1606 O O . VAL A 1 200 ? 6.977 -1.934 16.712 1.00 83.25 200 VAL A O 1
ATOM 1609 N N . LYS A 1 201 ? 8.034 -3.081 15.110 1.00 79.69 201 LYS A N 1
ATOM 1610 C CA . LYS A 1 201 ? 7.188 -4.279 15.245 1.00 79.69 201 LYS A CA 1
ATOM 1611 C C . LYS A 1 201 ? 7.365 -4.956 16.607 1.00 79.69 201 LYS A C 1
ATOM 1613 O O . LYS A 1 201 ? 6.383 -5.437 17.169 1.00 79.69 201 LYS A O 1
ATOM 1618 N N . ALA A 1 202 ? 8.580 -4.998 17.149 1.00 79.81 202 ALA A N 1
ATOM 1619 C CA . ALA A 1 202 ? 8.830 -5.528 18.488 1.00 79.81 202 ALA A CA 1
ATOM 1620 C C . ALA A 1 202 ? 8.198 -4.649 19.586 1.00 79.81 202 ALA A C 1
ATOM 1622 O O . ALA A 1 202 ? 7.563 -5.192 20.498 1.00 79.81 202 ALA A O 1
ATOM 1623 N N . SER A 1 203 ? 8.291 -3.317 19.466 1.00 81.50 203 SER A N 1
ATOM 1624 C CA . SER A 1 203 ? 7.601 -2.364 20.352 1.00 81.50 203 SER A CA 1
ATOM 1625 C C . SER A 1 203 ? 6.084 -2.588 20.315 1.00 81.50 203 SER A C 1
ATOM 1627 O O . SER A 1 203 ? 5.461 -2.779 21.360 1.00 81.50 203 SER A O 1
ATOM 1629 N N . TRP A 1 204 ? 5.502 -2.710 19.114 1.00 78.75 204 TRP A N 1
ATOM 1630 C CA . TRP A 1 204 ? 4.083 -3.036 18.924 1.00 78.75 204 TRP A CA 1
ATOM 1631 C C . TRP A 1 204 ? 3.671 -4.352 19.600 1.00 78.75 204 TRP A C 1
ATOM 1633 O O . TRP A 1 204 ? 2.682 -4.386 20.326 1.00 78.75 204 TRP A O 1
ATOM 1643 N N . LEU A 1 205 ? 4.419 -5.442 19.402 1.00 75.44 205 LEU A N 1
ATOM 1644 C CA . LEU A 1 205 ? 4.093 -6.743 20.006 1.00 75.44 205 LEU A CA 1
ATOM 1645 C C . LEU A 1 205 ? 4.154 -6.703 21.538 1.00 75.44 205 LEU A C 1
ATOM 1647 O O . LEU A 1 205 ? 3.354 -7.346 22.220 1.00 75.44 205 LEU A O 1
ATOM 1651 N N . THR A 1 206 ? 5.103 -5.944 22.085 1.00 81.56 206 THR A N 1
ATOM 1652 C CA . THR A 1 206 ? 5.235 -5.748 23.531 1.00 81.56 206 THR A CA 1
ATOM 1653 C C . THR A 1 206 ? 4.041 -4.976 24.082 1.00 81.56 206 THR A C 1
ATOM 1655 O O . THR A 1 206 ? 3.457 -5.384 25.087 1.00 81.56 206 THR A O 1
ATOM 1658 N N . TRP A 1 207 ? 3.635 -3.910 23.392 1.00 84.06 207 TRP A N 1
ATOM 1659 C CA . TRP A 1 207 ? 2.440 -3.144 23.726 1.00 84.06 207 TRP A CA 1
ATOM 1660 C C . TRP A 1 207 ? 1.164 -3.989 23.639 1.00 84.06 207 TRP A C 1
ATOM 1662 O O . TRP A 1 207 ? 0.384 -4.026 24.588 1.00 84.06 207 TRP A O 1
ATOM 1672 N N . GLN A 1 208 ? 0.995 -4.764 22.566 1.00 73.12 208 GLN A N 1
ATOM 1673 C CA . GLN A 1 208 ? -0.160 -5.642 22.376 1.00 73.12 208 GLN A CA 1
ATOM 1674 C C . GLN A 1 208 ? -0.295 -6.663 23.517 1.00 73.12 208 GLN A C 1
ATOM 1676 O O . GLN A 1 208 ? -1.400 -6.946 23.982 1.00 73.12 208 GLN A O 1
ATOM 1681 N N . ARG A 1 209 ? 0.829 -7.181 24.029 1.00 75.00 209 ARG A N 1
ATOM 1682 C CA . ARG A 1 209 ? 0.830 -8.072 25.196 1.00 75.00 209 ARG A CA 1
ATOM 1683 C C . ARG A 1 209 ? 0.354 -7.360 26.467 1.00 75.00 209 ARG A C 1
ATOM 1685 O O . ARG A 1 209 ? -0.447 -7.933 27.197 1.00 75.00 209 ARG A O 1
ATOM 1692 N N . ARG A 1 210 ? 0.804 -6.120 26.707 1.00 76.12 210 ARG A N 1
ATOM 1693 C CA . ARG A 1 210 ? 0.356 -5.291 27.847 1.00 76.12 210 ARG A CA 1
ATOM 1694 C C . ARG A 1 210 ? -1.142 -4.983 27.761 1.00 76.12 210 ARG A C 1
ATOM 1696 O O . ARG A 1 210 ? -1.839 -5.071 28.767 1.00 76.12 210 ARG A O 1
ATOM 1703 N N . MET A 1 211 ? -1.647 -4.709 26.558 1.00 67.88 211 MET A N 1
ATOM 1704 C CA . MET A 1 211 ? -3.075 -4.492 26.297 1.00 67.88 211 MET A CA 1
ATOM 1705 C C . MET A 1 211 ? -3.932 -5.722 26.607 1.00 67.88 211 MET A C 1
ATOM 1707 O O . MET A 1 211 ? -5.018 -5.585 27.168 1.00 67.88 211 MET A O 1
ATOM 1711 N N . GLY A 1 212 ? -3.439 -6.924 26.289 1.00 65.81 212 GLY A N 1
ATOM 1712 C CA . GLY A 1 212 ? -4.127 -8.177 26.610 1.00 65.81 212 GLY A CA 1
ATOM 1713 C C . GLY A 1 212 ? -4.309 -8.404 28.115 1.00 65.81 212 GLY A C 1
ATOM 1714 O O . GLY A 1 212 ? -5.318 -8.971 28.527 1.00 65.81 212 GLY A O 1
ATOM 1715 N N . THR A 1 213 ? -3.372 -7.921 28.937 1.00 66.00 213 THR A N 1
ATOM 1716 C CA . THR A 1 213 ? -3.384 -8.090 30.400 1.00 66.00 213 THR A CA 1
ATOM 1717 C C . THR A 1 213 ? -4.005 -6.924 31.175 1.00 66.00 213 THR A C 1
ATOM 1719 O O . THR A 1 213 ? -4.339 -7.104 32.339 1.00 66.00 213 THR A O 1
ATOM 1722 N N . ALA A 1 214 ? -4.151 -5.745 30.563 1.00 62.81 214 ALA A N 1
ATOM 1723 C CA . ALA A 1 214 ? -4.641 -4.534 31.228 1.00 62.81 214 ALA A CA 1
ATOM 1724 C C . ALA A 1 214 ? -6.171 -4.519 31.392 1.00 62.81 214 ALA A C 1
ATOM 1726 O O . ALA A 1 214 ? -6.905 -5.043 30.541 1.00 62.81 214 ALA A O 1
ATOM 1727 N N . GLU A 1 215 ? -6.664 -3.862 32.447 1.00 56.59 215 GLU A N 1
ATOM 1728 C CA . GLU A 1 215 ? -8.099 -3.637 32.645 1.00 56.59 215 GLU A CA 1
ATOM 1729 C C . GLU A 1 215 ? -8.657 -2.588 31.667 1.00 56.59 215 GLU A C 1
ATOM 1731 O O . GLU A 1 215 ? -7.953 -1.716 31.166 1.00 56.59 215 GLU A O 1
ATOM 1736 N N . SER A 1 216 ? -9.966 -2.634 31.395 1.00 55.97 216 SER A N 1
ATOM 1737 C CA . SER A 1 216 ? -10.625 -1.790 30.380 1.00 55.97 216 SER A CA 1
ATOM 1738 C C . SER A 1 216 ? -10.420 -0.277 30.556 1.00 55.97 216 SER A C 1
ATOM 1740 O O . SER A 1 216 ? -10.444 0.421 29.548 1.00 55.97 216 SER A O 1
ATOM 1742 N N . ASN A 1 217 ? -10.230 0.223 31.782 1.00 59.34 217 ASN A N 1
ATOM 1743 C CA . ASN A 1 217 ? -9.982 1.649 32.037 1.00 59.34 217 ASN A CA 1
ATOM 1744 C C . ASN A 1 217 ? -8.503 2.025 31.836 1.00 59.34 217 ASN A C 1
ATOM 1746 O O . ASN A 1 217 ? -8.202 3.143 31.438 1.00 59.34 217 ASN A O 1
ATOM 1750 N N . GLU A 1 218 ? -7.583 1.087 32.068 1.00 65.00 218 GLU A N 1
ATOM 1751 C CA . GLU A 1 218 ? -6.148 1.290 31.855 1.00 65.00 218 GLU A CA 1
ATOM 1752 C C . GLU A 1 218 ? -5.801 1.265 30.366 1.00 65.00 218 GLU A C 1
ATOM 1754 O O . GLU A 1 218 ? -4.894 1.967 29.936 1.00 65.00 218 GLU A O 1
ATOM 1759 N N . ARG A 1 219 ? -6.549 0.502 29.557 1.00 66.44 219 ARG A N 1
ATOM 1760 C CA . ARG A 1 219 ? -6.293 0.340 28.117 1.00 66.44 219 ARG A CA 1
ATOM 1761 C C . ARG A 1 219 ? -6.379 1.639 27.313 1.00 66.44 219 ARG A C 1
ATOM 1763 O O . ARG A 1 219 ? -5.567 1.823 26.417 1.00 66.44 219 ARG A O 1
ATOM 1770 N N . GLU A 1 220 ? -7.316 2.543 27.613 1.00 67.62 220 GLU A N 1
ATOM 1771 C CA . GLU A 1 220 ? -7.389 3.845 26.919 1.00 67.62 220 GLU A CA 1
ATOM 1772 C C . GLU A 1 220 ? -6.150 4.702 27.210 1.00 67.62 220 GLU A C 1
ATOM 1774 O O . GLU A 1 220 ? -5.555 5.273 26.297 1.00 67.62 220 GLU A O 1
ATOM 1779 N N . GLN A 1 221 ? -5.708 4.717 28.467 1.00 73.25 221 GLN A N 1
ATOM 1780 C CA . GLN A 1 221 ? -4.505 5.433 28.884 1.00 73.25 221 GLN A CA 1
ATOM 1781 C C . GLN A 1 221 ? -3.235 4.787 28.305 1.00 73.25 221 GLN A C 1
ATOM 1783 O O . GLN A 1 221 ? -2.318 5.480 27.873 1.00 73.25 221 GLN A O 1
ATOM 1788 N N . LEU A 1 222 ? -3.209 3.455 28.207 1.00 76.81 222 LEU A N 1
ATOM 1789 C CA . LEU A 1 222 ? -2.123 2.686 27.596 1.00 76.81 222 LEU A CA 1
ATOM 1790 C C . LEU A 1 222 ? -2.009 2.931 26.080 1.00 76.81 222 LEU A C 1
ATOM 1792 O O . LEU A 1 222 ? -0.915 2.829 25.523 1.00 76.81 222 LEU A O 1
ATOM 1796 N N . CYS A 1 223 ? -3.118 3.263 25.410 1.00 74.94 223 CYS A N 1
ATOM 1797 C CA . CYS A 1 223 ? -3.125 3.661 24.004 1.00 74.94 223 CYS A CA 1
ATOM 1798 C C . CYS A 1 223 ? -2.519 5.051 23.784 1.00 74.94 223 CYS A C 1
ATOM 1800 O O . CYS A 1 223 ? -1.731 5.207 22.855 1.00 74.94 223 CYS A O 1
ATOM 1802 N N . GLU A 1 224 ? -2.876 6.047 24.603 1.00 78.12 224 GLU A N 1
ATOM 1803 C CA . GLU A 1 224 ? -2.298 7.397 24.490 1.00 78.12 224 GLU A CA 1
ATOM 1804 C C . GLU A 1 224 ? -0.806 7.390 24.839 1.00 78.12 224 GLU A C 1
ATOM 1806 O O . GLU A 1 224 ? 0.006 7.837 24.032 1.00 78.12 224 GLU A O 1
ATOM 1811 N N . ASN A 1 225 ? -0.421 6.742 25.945 1.00 83.88 225 ASN A N 1
ATOM 1812 C CA . ASN A 1 225 ? 0.987 6.620 26.337 1.00 83.88 225 ASN A CA 1
ATOM 1813 C C . ASN A 1 225 ? 1.843 5.989 25.229 1.00 83.88 225 ASN A C 1
ATOM 1815 O O . ASN A 1 225 ? 2.962 6.421 24.975 1.00 83.88 225 ASN A O 1
ATOM 1819 N N . PHE A 1 226 ? 1.315 4.979 24.533 1.00 82.94 226 PHE A N 1
ATOM 1820 C CA . PHE A 1 226 ? 2.056 4.330 23.457 1.00 82.94 226 PHE A CA 1
ATOM 1821 C C . PHE A 1 226 ? 2.1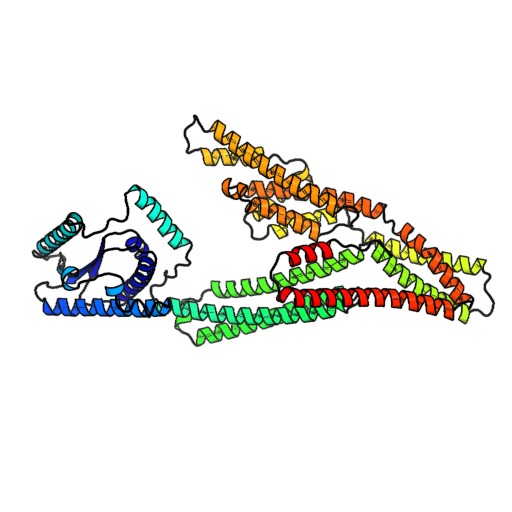55 5.172 22.184 1.00 82.94 226 PHE A C 1
ATOM 1823 O O . PHE A 1 226 ? 3.132 5.031 21.453 1.00 82.94 226 PHE A O 1
ATOM 1830 N N . LYS A 1 227 ? 1.190 6.060 21.900 1.00 81.00 227 LYS A N 1
ATOM 1831 C CA . LYS A 1 227 ? 1.343 7.031 20.802 1.00 81.00 227 LYS A CA 1
ATOM 1832 C C . LYS A 1 227 ? 2.508 7.975 21.080 1.00 81.00 227 LYS A C 1
ATOM 1834 O O . LYS A 1 227 ? 3.301 8.216 20.172 1.00 81.00 227 LYS A O 1
ATOM 1839 N N . ASP A 1 228 ? 2.624 8.449 22.318 1.00 84.62 228 ASP A N 1
ATOM 1840 C CA . ASP A 1 228 ? 3.716 9.327 22.737 1.00 84.62 228 ASP A CA 1
ATOM 1841 C C . ASP A 1 228 ? 5.064 8.587 22.715 1.00 84.62 228 ASP A C 1
ATOM 1843 O O . ASP A 1 228 ? 6.023 9.070 22.109 1.00 84.62 228 ASP A O 1
ATOM 1847 N N . GLU A 1 229 ? 5.125 7.365 23.265 1.00 87.25 229 GLU A N 1
ATOM 1848 C CA . GLU A 1 229 ? 6.315 6.500 23.197 1.00 87.25 229 GLU A CA 1
ATOM 1849 C C . GLU A 1 229 ? 6.739 6.231 21.743 1.00 87.25 229 GLU A C 1
ATOM 1851 O O . GLU A 1 229 ? 7.918 6.349 21.401 1.00 87.25 229 GLU A O 1
ATOM 1856 N N . LEU A 1 230 ? 5.782 5.915 20.861 1.00 86.00 230 LEU A N 1
ATOM 1857 C CA . LEU A 1 230 ? 6.042 5.682 19.442 1.00 86.00 230 LEU A CA 1
ATOM 1858 C C . LEU A 1 230 ? 6.572 6.947 18.758 1.00 86.00 230 LEU A C 1
ATOM 1860 O O . LEU A 1 230 ? 7.528 6.858 17.990 1.00 86.00 230 LEU A O 1
ATOM 1864 N N . ALA A 1 231 ? 5.991 8.117 19.033 1.00 85.69 231 ALA A N 1
ATOM 1865 C CA . ALA A 1 231 ? 6.452 9.383 18.468 1.00 85.69 231 ALA A CA 1
ATOM 1866 C C . ALA A 1 231 ? 7.893 9.704 18.906 1.00 85.69 231 ALA A C 1
ATOM 1868 O O . ALA A 1 231 ? 8.721 10.134 18.093 1.00 85.69 231 ALA A O 1
ATOM 1869 N N . GLU A 1 232 ? 8.235 9.442 20.170 1.00 88.44 232 GLU A N 1
ATOM 1870 C CA . GLU A 1 232 ? 9.604 9.578 20.666 1.00 88.44 232 GLU A CA 1
ATOM 1871 C C . GLU A 1 232 ? 10.575 8.584 20.015 1.00 88.44 232 GLU A C 1
ATOM 1873 O O . GLU A 1 232 ? 11.672 8.979 19.604 1.00 88.44 232 GLU A O 1
ATOM 1878 N N . GLU A 1 233 ? 10.198 7.306 19.896 1.00 87.81 233 GLU A N 1
ATOM 1879 C CA . GLU A 1 233 ? 11.006 6.285 19.218 1.00 87.81 233 GLU A CA 1
ATOM 1880 C C . GLU A 1 233 ? 11.236 6.642 17.745 1.00 87.81 233 GLU A C 1
ATOM 1882 O O . GLU A 1 233 ? 12.376 6.626 17.274 1.00 87.81 233 GLU A O 1
ATOM 1887 N N . MET A 1 234 ? 10.187 7.051 17.029 1.00 87.00 234 MET A N 1
ATOM 1888 C CA . MET A 1 234 ? 10.278 7.467 15.629 1.00 87.00 234 MET A CA 1
ATOM 1889 C C . MET A 1 234 ? 11.178 8.692 15.456 1.00 87.00 234 MET A C 1
ATOM 1891 O O . MET A 1 234 ? 11.991 8.728 14.531 1.00 87.00 234 MET A O 1
ATOM 1895 N N . ASN A 1 235 ? 11.127 9.661 16.373 1.00 88.19 235 ASN A N 1
ATOM 1896 C CA . ASN A 1 235 ? 12.038 10.806 16.356 1.00 88.19 235 ASN A CA 1
ATOM 1897 C C . ASN A 1 235 ? 13.499 10.410 16.610 1.00 88.19 235 ASN A C 1
ATOM 1899 O O . ASN A 1 235 ? 14.403 10.989 15.999 1.00 88.19 235 ASN A O 1
ATOM 1903 N N . LYS A 1 236 ? 13.758 9.413 17.467 1.00 90.06 236 LYS A N 1
ATOM 1904 C CA . LYS A 1 236 ? 15.107 8.846 17.638 1.00 90.06 236 LYS A CA 1
ATOM 1905 C C . LYS A 1 236 ? 15.576 8.182 16.342 1.00 90.06 236 LYS A C 1
ATOM 1907 O O . LYS A 1 236 ? 16.671 8.487 15.876 1.00 90.06 236 LYS A O 1
ATOM 1912 N N . TYR A 1 237 ? 14.733 7.365 15.709 1.00 87.75 237 TYR A N 1
ATOM 1913 C CA . TYR A 1 237 ? 15.067 6.702 14.446 1.00 87.75 237 TYR A CA 1
ATOM 1914 C C . TYR A 1 237 ? 15.315 7.683 13.294 1.00 87.75 237 TYR A C 1
ATOM 1916 O O . TYR A 1 237 ? 16.287 7.506 12.557 1.00 87.75 237 TYR A O 1
ATOM 1924 N N . ARG A 1 238 ? 14.516 8.756 13.178 1.00 87.75 238 ARG A N 1
ATOM 1925 C CA . ARG A 1 238 ? 14.747 9.852 12.216 1.00 87.75 238 ARG A CA 1
ATOM 1926 C C . ARG A 1 238 ? 16.140 10.458 12.382 1.00 87.75 238 ARG A C 1
ATOM 1928 O O . ARG A 1 238 ? 16.852 10.650 11.399 1.00 87.75 238 ARG A O 1
ATOM 1935 N N . LYS A 1 239 ? 16.558 10.741 13.622 1.00 87.75 239 LYS A N 1
ATOM 1936 C CA . LYS A 1 239 ? 17.898 11.285 13.904 1.00 87.75 239 LYS A CA 1
ATOM 1937 C C . LYS A 1 239 ? 18.998 10.297 13.518 1.00 87.75 239 LYS A C 1
ATOM 1939 O O . LYS A 1 239 ? 19.916 10.682 12.801 1.00 87.75 239 LYS A O 1
ATOM 1944 N N . THR A 1 240 ? 18.865 9.030 13.911 1.00 88.44 240 THR A N 1
ATOM 1945 C CA . THR A 1 240 ? 19.856 7.990 13.600 1.00 88.44 240 THR A CA 1
ATOM 1946 C C . THR A 1 240 ? 20.031 7.781 12.096 1.00 88.44 240 THR A C 1
ATOM 1948 O O . THR A 1 240 ? 21.169 7.759 11.631 1.00 88.44 240 THR A O 1
ATOM 1951 N N . ILE A 1 241 ? 18.945 7.681 11.315 1.00 85.81 241 ILE A N 1
ATOM 1952 C CA . ILE A 1 241 ? 19.068 7.565 9.852 1.00 85.81 241 ILE A CA 1
ATOM 1953 C C . ILE A 1 241 ? 19.736 8.807 9.278 1.00 85.81 241 ILE A C 1
ATOM 1955 O O . ILE A 1 241 ? 20.641 8.677 8.462 1.00 85.81 241 ILE A O 1
ATOM 1959 N N . ASN A 1 242 ? 19.330 10.005 9.699 1.00 83.44 242 ASN A N 1
ATOM 1960 C CA . ASN A 1 242 ? 19.915 11.238 9.177 1.00 83.44 242 ASN A CA 1
ATOM 1961 C C . ASN A 1 242 ? 21.425 11.336 9.461 1.00 83.44 242 ASN A C 1
ATOM 1963 O O . ASN A 1 242 ? 22.175 11.847 8.630 1.00 83.44 242 ASN A O 1
ATOM 1967 N N . GLU A 1 243 ? 21.896 10.829 10.599 1.00 86.12 243 GLU A N 1
ATOM 1968 C CA . GLU A 1 243 ? 23.326 10.733 10.919 1.00 86.12 243 GLU A CA 1
ATOM 1969 C C . GLU A 1 243 ? 24.046 9.679 10.066 1.00 86.12 243 GLU A C 1
ATOM 1971 O O . GLU A 1 243 ? 25.092 9.975 9.484 1.00 86.12 243 GLU A O 1
ATOM 1976 N N . GLN A 1 244 ? 23.474 8.478 9.930 1.00 83.69 244 GLN A N 1
ATOM 1977 C CA . GLN A 1 244 ? 24.019 7.406 9.085 1.00 83.69 244 GLN A CA 1
ATOM 1978 C C . GLN A 1 244 ? 24.109 7.831 7.617 1.00 83.69 244 GLN A C 1
ATOM 1980 O O . GLN A 1 244 ? 25.122 7.612 6.956 1.00 83.69 244 GLN A O 1
ATOM 1985 N N . PHE A 1 245 ? 23.078 8.513 7.138 1.00 80.88 245 PHE A N 1
ATOM 1986 C CA . PHE A 1 245 ? 22.997 9.102 5.814 1.00 80.88 245 PHE A CA 1
ATOM 1987 C C . PHE A 1 245 ? 24.088 10.152 5.592 1.00 80.88 245 PHE A C 1
ATOM 1989 O O . PHE A 1 245 ? 24.829 10.075 4.614 1.00 80.88 245 PHE A O 1
ATOM 1996 N N . LYS A 1 246 ? 24.257 11.097 6.530 1.00 80.62 246 LYS A N 1
ATOM 1997 C CA . LYS A 1 246 ? 25.333 12.101 6.463 1.00 80.62 246 LYS A CA 1
ATOM 1998 C C . LYS A 1 246 ? 26.718 11.453 6.435 1.00 80.62 246 LYS A C 1
ATOM 2000 O O . LYS A 1 246 ? 27.548 11.855 5.624 1.00 80.62 246 LYS A O 1
ATOM 2005 N N . SER A 1 247 ? 26.951 10.441 7.271 1.00 83.31 247 SER A N 1
ATOM 2006 C CA . SER A 1 247 ? 28.208 9.679 7.300 1.00 83.31 247 SER A CA 1
ATOM 2007 C C . SER A 1 247 ? 28.469 8.951 5.974 1.00 83.31 247 SER A C 1
ATOM 2009 O O . SER A 1 247 ? 29.557 9.042 5.407 1.00 83.31 247 SER A O 1
ATOM 2011 N N . TYR A 1 248 ? 27.447 8.303 5.409 1.00 79.06 248 TYR A N 1
ATOM 2012 C CA . TYR A 1 248 ? 27.555 7.602 4.130 1.00 79.06 248 TYR A CA 1
ATOM 2013 C C . TYR A 1 248 ? 27.906 8.547 2.969 1.00 79.06 248 TYR A C 1
ATOM 2015 O O . TYR A 1 248 ? 28.735 8.207 2.126 1.00 79.06 248 TYR A O 1
ATOM 2023 N N . ILE A 1 249 ? 27.324 9.752 2.949 1.00 74.75 249 ILE A N 1
ATOM 2024 C CA . ILE A 1 249 ? 27.626 10.796 1.954 1.00 74.75 249 ILE A CA 1
ATOM 2025 C C . ILE A 1 249 ? 29.049 11.339 2.108 1.00 74.75 249 ILE A C 1
ATOM 2027 O O . ILE A 1 249 ? 29.715 11.623 1.113 1.00 74.75 249 ILE A O 1
ATOM 2031 N N . GLN A 1 250 ? 29.520 11.517 3.345 1.00 76.38 250 GLN A N 1
ATOM 2032 C CA . GLN A 1 250 ? 30.881 11.991 3.605 1.00 76.38 250 GLN A CA 1
ATOM 2033 C C . GLN A 1 250 ? 31.931 11.005 3.086 1.00 76.38 250 GLN A C 1
ATOM 2035 O O . GLN A 1 250 ? 32.936 11.443 2.531 1.00 76.38 250 GLN A O 1
ATOM 2040 N N . ASN A 1 251 ? 31.660 9.703 3.200 1.00 75.38 251 ASN A N 1
ATOM 2041 C CA . ASN A 1 251 ? 32.582 8.643 2.795 1.00 75.38 251 ASN A CA 1
ATOM 2042 C C . ASN A 1 251 ? 32.521 8.295 1.296 1.00 75.38 251 ASN A C 1
ATOM 2044 O O . ASN A 1 251 ? 33.447 7.669 0.792 1.00 75.38 251 ASN A O 1
ATOM 2048 N N . ASN A 1 252 ? 31.469 8.702 0.574 1.00 68.81 252 ASN A N 1
ATOM 2049 C CA . ASN A 1 252 ? 31.283 8.394 -0.847 1.00 68.81 252 ASN A CA 1
ATOM 2050 C C . ASN A 1 252 ? 31.082 9.675 -1.672 1.00 68.81 252 ASN A C 1
ATOM 2052 O O . ASN A 1 252 ? 29.957 10.142 -1.859 1.00 68.81 252 ASN A O 1
ATOM 2056 N N . GLU A 1 253 ? 32.164 10.242 -2.219 1.00 60.56 253 GLU A N 1
ATOM 2057 C CA . GLU A 1 253 ? 32.095 11.479 -3.018 1.00 60.56 253 GLU A CA 1
ATOM 2058 C C . GLU A 1 253 ? 31.211 11.352 -4.266 1.00 60.56 253 GLU A C 1
ATOM 2060 O O . GLU A 1 253 ? 30.492 12.293 -4.596 1.00 60.56 253 GLU A O 1
ATOM 2065 N N . ASN A 1 254 ? 31.164 10.171 -4.892 1.00 57.72 254 ASN A N 1
ATOM 2066 C CA . ASN A 1 254 ? 30.274 9.894 -6.026 1.00 57.72 254 ASN A CA 1
ATOM 2067 C C . ASN A 1 254 ? 28.791 9.902 -5.630 1.00 57.72 254 ASN A C 1
ATOM 2069 O O . ASN A 1 254 ? 27.938 10.227 -6.454 1.00 57.72 254 ASN A O 1
ATOM 2073 N N . ALA A 1 255 ? 28.470 9.594 -4.368 1.00 56.62 255 ALA A N 1
ATOM 2074 C CA . ALA A 1 255 ? 27.098 9.624 -3.878 1.00 56.62 255 ALA A CA 1
ATOM 2075 C C . ALA A 1 255 ? 26.572 11.065 -3.782 1.00 56.62 255 ALA A C 1
ATOM 2077 O O . ALA A 1 255 ? 25.397 11.286 -4.062 1.00 56.62 255 ALA A O 1
ATOM 2078 N N . LYS A 1 256 ? 27.436 12.056 -3.484 1.00 60.69 256 LYS A N 1
ATOM 2079 C CA . LYS A 1 256 ? 27.068 13.487 -3.379 1.00 60.69 256 LYS A CA 1
ATOM 2080 C C . LYS A 1 256 ? 26.366 14.025 -4.634 1.00 60.69 256 LYS A C 1
ATOM 2082 O O . LYS A 1 256 ? 25.517 14.900 -4.507 1.00 60.69 256 LYS A O 1
ATOM 2087 N N . LEU A 1 257 ? 26.682 13.496 -5.820 1.00 55.22 257 LEU A N 1
ATOM 2088 C CA . LEU A 1 257 ? 26.129 13.950 -7.105 1.00 55.22 257 LEU A CA 1
ATOM 2089 C C . LEU A 1 257 ? 24.643 13.596 -7.314 1.00 55.22 257 LEU A C 1
ATOM 2091 O O . LEU A 1 257 ? 23.979 14.248 -8.116 1.00 55.22 257 LEU A O 1
ATOM 2095 N N . PHE A 1 258 ? 24.100 12.605 -6.597 1.00 55.69 258 PHE A N 1
ATOM 2096 C CA . PHE A 1 258 ? 22.692 12.183 -6.720 1.00 55.69 258 PHE A CA 1
ATOM 2097 C C . PHE A 1 258 ? 21.763 12.856 -5.710 1.00 55.69 258 PHE A C 1
ATOM 2099 O O . PHE A 1 258 ? 20.550 12.627 -5.732 1.00 55.69 258 PHE A O 1
ATOM 2106 N N . TYR A 1 259 ? 22.319 13.662 -4.806 1.00 62.81 259 TYR A N 1
ATOM 2107 C CA . TYR A 1 259 ? 21.595 14.138 -3.643 1.00 62.81 259 TYR A CA 1
ATOM 2108 C C . TYR A 1 259 ? 20.930 15.476 -3.854 1.00 62.81 259 TYR A C 1
ATOM 2110 O O . TYR A 1 259 ? 21.562 16.523 -3.806 1.00 62.81 259 TYR A O 1
ATOM 2118 N N . ASN A 1 260 ? 19.611 15.407 -3.957 1.00 56.62 260 ASN A N 1
ATOM 2119 C CA . ASN A 1 260 ? 18.718 16.502 -3.645 1.00 56.62 260 ASN A CA 1
ATOM 2120 C C . ASN A 1 260 ? 17.559 15.960 -2.812 1.00 56.62 260 ASN A C 1
ATOM 2122 O O . ASN A 1 260 ? 17.304 14.754 -2.793 1.00 56.62 260 ASN A O 1
ATOM 2126 N N . GLU A 1 261 ? 16.888 16.884 -2.134 1.00 58.59 261 GLU A N 1
ATOM 2127 C CA . GLU A 1 261 ? 15.694 16.791 -1.283 1.00 58.59 261 GLU A CA 1
ATOM 2128 C C . GLU A 1 261 ? 14.743 15.601 -1.519 1.00 58.59 261 GLU A C 1
ATOM 2130 O O . GLU A 1 261 ? 14.122 15.144 -0.566 1.00 58.59 261 GLU A O 1
ATOM 2135 N N . TYR A 1 262 ? 14.659 15.052 -2.736 1.00 64.44 262 TYR A N 1
ATOM 2136 C CA . TYR A 1 262 ? 13.927 13.831 -3.080 1.00 64.44 262 TYR A CA 1
ATOM 2137 C C . TYR A 1 262 ? 14.213 12.640 -2.155 1.00 64.44 262 TYR A C 1
ATOM 2139 O O . TYR A 1 262 ? 13.276 11.995 -1.696 1.00 64.44 262 TYR A O 1
ATOM 2147 N N . PHE A 1 263 ? 15.478 12.330 -1.853 1.00 69.56 263 PHE A N 1
ATOM 2148 C CA . PHE A 1 263 ? 15.790 11.156 -1.025 1.00 69.56 263 PHE A CA 1
ATOM 2149 C C . PHE A 1 263 ? 15.478 11.374 0.449 1.00 69.56 263 PHE A C 1
ATOM 2151 O O . PHE A 1 263 ? 14.909 10.492 1.086 1.00 69.56 263 PHE A O 1
ATOM 2158 N N . SER A 1 264 ? 15.788 12.559 0.972 1.00 71.81 264 SER A N 1
ATOM 2159 C CA . SER A 1 264 ? 15.376 12.948 2.320 1.00 71.81 264 SER A CA 1
ATOM 2160 C C . SER A 1 264 ? 13.851 12.931 2.439 1.00 71.81 264 SER A C 1
ATOM 2162 O O . SER A 1 264 ? 13.313 12.381 3.393 1.00 71.81 264 SER A O 1
ATOM 2164 N N . SER A 1 265 ? 13.148 13.438 1.421 1.00 77.31 265 SER A N 1
ATOM 2165 C CA . SER A 1 265 ? 11.688 13.385 1.321 1.00 77.31 265 SER A CA 1
ATOM 2166 C C . SER A 1 265 ? 11.168 11.948 1.252 1.00 77.31 265 SER A C 1
ATOM 2168 O O . SER A 1 265 ? 10.188 11.628 1.916 1.00 77.31 265 SER A O 1
ATOM 2170 N N . TRP A 1 266 ? 11.836 11.054 0.521 1.00 79.38 266 TRP A N 1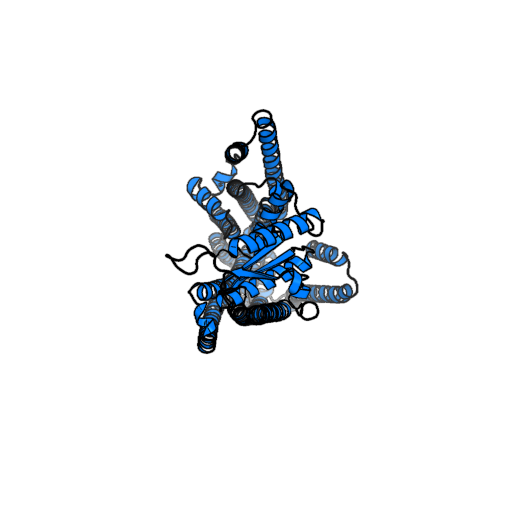
ATOM 2171 C CA . TRP A 1 266 ? 11.455 9.645 0.427 1.00 79.38 266 TRP A CA 1
ATOM 2172 C C . TRP A 1 266 ? 11.679 8.875 1.736 1.00 79.38 266 TRP A C 1
ATOM 2174 O O . TRP A 1 266 ? 10.820 8.080 2.126 1.00 79.38 266 TRP A O 1
ATOM 2184 N N . ILE A 1 267 ? 12.802 9.107 2.426 1.00 79.25 267 ILE A N 1
ATOM 2185 C CA . ILE A 1 267 ? 13.073 8.524 3.748 1.00 79.25 267 ILE A CA 1
ATOM 2186 C C . ILE A 1 267 ? 12.016 9.011 4.739 1.00 79.25 267 ILE A C 1
ATOM 2188 O O . ILE A 1 267 ? 11.406 8.184 5.415 1.00 79.25 267 ILE A O 1
ATOM 2192 N N . GLU A 1 268 ? 11.736 10.316 4.777 1.00 81.75 268 GLU A N 1
ATOM 2193 C CA . GLU A 1 268 ? 10.695 10.866 5.649 1.00 81.75 268 GLU A CA 1
ATOM 2194 C C . GLU A 1 268 ? 9.313 10.307 5.302 1.00 81.75 268 GLU A C 1
ATOM 2196 O O . GLU A 1 268 ? 8.620 9.820 6.188 1.00 81.75 268 GLU A O 1
ATOM 2201 N N . ALA A 1 269 ? 8.935 10.247 4.022 1.00 80.38 269 ALA A N 1
ATOM 2202 C CA . ALA A 1 269 ? 7.674 9.641 3.597 1.00 80.38 269 ALA A CA 1
ATOM 2203 C C . ALA A 1 269 ? 7.576 8.161 4.009 1.00 80.38 269 ALA A C 1
ATOM 2205 O O . ALA A 1 269 ? 6.517 7.695 4.433 1.00 80.38 269 ALA A O 1
ATOM 2206 N N . SER A 1 270 ? 8.681 7.418 3.926 1.00 77.56 270 SER A N 1
ATOM 2207 C CA . SER A 1 270 ? 8.742 6.010 4.329 1.00 77.56 270 SER A CA 1
ATOM 2208 C C . SER A 1 270 ? 8.617 5.836 5.844 1.00 77.56 270 SER A C 1
ATOM 2210 O O . SER A 1 270 ? 7.901 4.942 6.295 1.00 77.56 270 SER A O 1
ATOM 2212 N N . LEU A 1 271 ? 9.272 6.694 6.631 1.00 82.69 271 LEU A N 1
ATOM 2213 C CA . LEU A 1 271 ? 9.172 6.699 8.092 1.00 82.69 271 LEU A CA 1
ATOM 2214 C C . LEU A 1 271 ? 7.775 7.119 8.553 1.00 82.69 271 LEU A C 1
ATOM 2216 O O . LEU A 1 271 ? 7.177 6.427 9.374 1.00 82.69 271 LEU A O 1
ATOM 2220 N N . SER A 1 272 ? 7.217 8.180 7.968 1.00 82.12 272 SER A N 1
ATOM 2221 C CA . SER A 1 272 ? 5.843 8.621 8.214 1.00 82.12 272 SER A CA 1
ATOM 2222 C C . SER A 1 272 ? 4.823 7.542 7.864 1.00 82.12 272 SER A C 1
ATOM 2224 O O . SER A 1 272 ? 3.843 7.382 8.584 1.00 82.12 272 SER A O 1
ATOM 2226 N N . LYS A 1 273 ? 5.054 6.755 6.806 1.00 79.88 273 LYS A N 1
ATOM 2227 C CA . LYS A 1 273 ? 4.184 5.622 6.467 1.00 79.88 273 LYS A CA 1
ATOM 2228 C C . LYS A 1 273 ? 4.214 4.532 7.542 1.00 79.88 273 LYS A C 1
ATOM 2230 O O . LYS A 1 273 ? 3.155 4.079 7.959 1.00 79.88 273 LYS A O 1
ATOM 2235 N N . ILE A 1 274 ? 5.401 4.150 8.024 1.00 76.75 274 ILE A N 1
ATOM 2236 C CA . ILE A 1 274 ? 5.549 3.160 9.109 1.00 76.75 274 ILE A CA 1
ATOM 2237 C C . ILE A 1 274 ? 4.846 3.644 10.387 1.00 76.75 274 ILE A C 1
ATOM 2239 O O . ILE A 1 274 ? 4.138 2.872 11.032 1.00 76.75 274 ILE A O 1
ATOM 2243 N N . GLU A 1 275 ? 5.019 4.920 10.737 1.00 82.12 275 GLU A N 1
ATOM 2244 C CA . GLU A 1 275 ? 4.366 5.549 11.889 1.00 82.12 275 GLU A CA 1
ATOM 2245 C C . GLU A 1 275 ? 2.835 5.543 11.739 1.00 82.12 275 GLU A C 1
ATOM 2247 O O . GLU A 1 275 ? 2.118 5.097 12.638 1.00 82.12 275 GLU A O 1
ATOM 2252 N N . CYS A 1 276 ? 2.334 5.957 10.572 1.00 75.12 276 CYS A N 1
ATOM 2253 C CA . CYS A 1 276 ? 0.906 6.013 10.269 1.00 75.12 276 CYS A CA 1
ATOM 2254 C C . CYS A 1 276 ? 0.246 4.628 10.334 1.00 75.12 276 CYS A C 1
ATOM 2256 O O . CYS A 1 276 ? -0.800 4.478 10.968 1.00 75.12 276 CYS A O 1
ATOM 2258 N N . ASP A 1 277 ? 0.878 3.598 9.762 1.00 73.94 277 ASP A N 1
ATOM 2259 C CA . ASP A 1 277 ? 0.365 2.222 9.769 1.00 73.94 277 ASP A CA 1
ATOM 2260 C C . ASP A 1 277 ? 0.103 1.709 11.197 1.00 73.94 277 ASP A C 1
ATOM 2262 O O . ASP A 1 277 ? -0.828 0.934 11.435 1.00 73.94 277 ASP A O 1
ATOM 2266 N N . ILE A 1 278 ? 0.904 2.146 12.170 1.00 77.00 278 ILE A N 1
ATOM 2267 C CA . ILE A 1 278 ? 0.773 1.735 13.572 1.00 77.00 278 ILE A CA 1
ATOM 2268 C C . ILE A 1 278 ? -0.199 2.629 14.321 1.00 77.00 278 ILE A C 1
ATOM 2270 O O . ILE A 1 278 ? -1.043 2.113 15.051 1.00 77.00 278 ILE A O 1
ATOM 2274 N N . GLN A 1 279 ? -0.170 3.941 14.090 1.00 76.94 279 GLN A N 1
ATOM 2275 C CA . GLN A 1 279 ? -1.174 4.855 14.637 1.00 76.94 279 GLN A CA 1
ATOM 2276 C C . GLN A 1 279 ? -2.598 4.469 14.215 1.00 76.94 279 GLN A C 1
ATOM 2278 O O . GLN A 1 279 ? -3.528 4.568 15.020 1.00 76.94 279 GLN A O 1
ATOM 2283 N N . ILE A 1 280 ? -2.783 3.970 12.987 1.00 72.31 280 ILE A N 1
ATOM 2284 C CA . ILE A 1 280 ? -4.061 3.420 12.515 1.00 72.31 280 ILE A CA 1
ATOM 2285 C C . ILE A 1 280 ? -4.460 2.195 13.342 1.00 72.31 280 ILE A C 1
ATOM 2287 O O . ILE A 1 280 ? -5.603 2.115 13.795 1.00 72.31 280 ILE A O 1
ATOM 2291 N N . LYS A 1 281 ? -3.533 1.261 13.588 1.00 75.56 281 LYS A N 1
ATOM 2292 C CA . LYS A 1 281 ? -3.800 0.070 14.411 1.00 75.56 281 LYS A CA 1
ATOM 2293 C C . LYS A 1 281 ? -4.166 0.438 15.848 1.00 75.56 281 LYS A C 1
ATOM 2295 O O . LYS A 1 281 ? -5.179 -0.047 16.339 1.00 75.56 281 LYS A O 1
ATOM 2300 N N . ILE A 1 282 ? -3.425 1.352 16.478 1.00 72.12 282 ILE A N 1
ATOM 2301 C CA . ILE A 1 282 ? -3.744 1.871 17.820 1.00 72.12 282 ILE A CA 1
ATOM 2302 C C . ILE A 1 282 ? -5.130 2.519 17.820 1.00 72.12 282 ILE A C 1
ATOM 2304 O O . ILE A 1 282 ? -5.953 2.240 18.684 1.00 72.12 282 ILE A O 1
ATOM 2308 N N . SER A 1 283 ? -5.419 3.364 16.828 1.00 69.69 283 SER A N 1
ATOM 2309 C CA . SER A 1 283 ? -6.718 4.035 16.722 1.00 69.69 283 SER A CA 1
ATOM 2310 C C . SER A 1 283 ? -7.865 3.036 16.589 1.00 69.69 283 SER A C 1
ATOM 2312 O O . SER A 1 283 ? -8.931 3.258 17.158 1.00 69.69 283 SER A O 1
ATOM 2314 N N . ASN A 1 284 ? -7.664 1.945 15.851 1.00 67.19 284 ASN A N 1
ATOM 2315 C CA . ASN A 1 284 ? -8.654 0.881 15.721 1.00 67.19 284 ASN A CA 1
ATOM 2316 C C . ASN A 1 284 ? -8.861 0.127 17.040 1.00 67.19 284 ASN A C 1
ATOM 2318 O O . ASN A 1 284 ? -10.007 -0.161 17.364 1.00 67.19 284 ASN A O 1
ATOM 2322 N N . GLU A 1 285 ? -7.807 -0.115 17.823 1.00 67.06 285 GLU A N 1
ATOM 2323 C CA . GLU A 1 285 ? -7.906 -0.717 19.164 1.00 67.06 285 GLU A CA 1
ATOM 2324 C C . GLU A 1 285 ? -8.624 0.202 20.164 1.00 67.06 285 GLU A C 1
ATOM 2326 O O . GLU A 1 285 ? -9.558 -0.228 20.838 1.00 67.06 285 GLU A O 1
ATOM 2331 N N . VAL A 1 286 ? -8.283 1.498 20.209 1.00 63.66 286 VAL A N 1
ATOM 2332 C CA . VAL A 1 286 ? -9.010 2.501 21.019 1.00 63.66 286 VAL A CA 1
ATOM 2333 C C . VAL A 1 286 ? -10.488 2.502 20.657 1.00 63.66 286 VAL A C 1
ATOM 2335 O O . VAL A 1 286 ? -11.357 2.476 21.524 1.00 63.66 286 VAL A O 1
ATOM 2338 N N . LYS A 1 287 ? -10.785 2.493 19.358 1.00 62.19 287 LYS A N 1
ATOM 2339 C CA . LYS A 1 287 ? -12.161 2.453 18.876 1.00 62.19 287 LYS A CA 1
ATOM 2340 C C . LYS A 1 287 ? -12.834 1.149 19.271 1.00 62.19 287 LYS A C 1
ATOM 2342 O O . LYS A 1 287 ? -13.944 1.207 19.776 1.00 62.19 287 LYS A O 1
ATOM 2347 N N . ALA A 1 288 ? -12.189 -0.002 19.105 1.00 59.69 288 ALA A N 1
ATOM 2348 C CA . ALA A 1 288 ? -12.735 -1.288 19.527 1.00 59.69 288 ALA A CA 1
ATOM 2349 C C . ALA A 1 288 ? -13.080 -1.298 21.026 1.00 59.69 288 ALA A C 1
ATOM 2351 O O . ALA A 1 288 ? -14.137 -1.794 21.398 1.00 59.69 288 ALA A O 1
ATOM 2352 N N . LEU A 1 289 ? -12.262 -0.671 21.876 1.00 58.56 289 LEU A N 1
ATOM 2353 C CA . LEU A 1 289 ? -12.536 -0.506 23.309 1.00 58.56 289 LEU A CA 1
ATOM 2354 C C . LEU A 1 289 ? -13.702 0.457 23.586 1.00 58.56 289 LEU A C 1
ATOM 2356 O O . LEU A 1 289 ? -14.574 0.169 24.411 1.00 58.56 289 LEU A O 1
ATOM 2360 N N . GLN A 1 290 ? -13.773 1.567 22.853 1.00 55.41 290 GLN A N 1
ATOM 2361 C CA . GLN A 1 290 ? -14.902 2.498 22.912 1.00 55.41 290 GLN A CA 1
ATOM 2362 C C . GLN A 1 290 ? -16.208 1.855 22.426 1.00 55.41 290 GLN A C 1
ATOM 2364 O O . GLN A 1 290 ? -17.266 2.159 22.959 1.00 55.41 290 GLN A O 1
ATOM 2369 N N . TRP A 1 291 ? -16.161 0.947 21.451 1.00 52.09 291 TRP A N 1
ATOM 2370 C CA . TRP A 1 291 ? -17.332 0.210 20.968 1.00 52.09 291 TRP A CA 1
ATOM 2371 C C . TRP A 1 291 ? -17.706 -0.951 21.898 1.00 52.09 291 TRP A C 1
ATOM 2373 O O . TRP A 1 291 ? -18.884 -1.138 22.180 1.00 52.09 291 TRP A O 1
ATOM 2383 N N . ALA A 1 292 ? -16.733 -1.666 22.468 1.00 47.72 292 ALA A N 1
ATOM 2384 C CA . ALA A 1 292 ? -16.977 -2.710 23.466 1.00 47.72 292 ALA A CA 1
ATOM 2385 C C . ALA A 1 292 ? -17.600 -2.155 24.759 1.00 47.72 292 ALA A C 1
ATOM 2387 O O . ALA A 1 292 ? -18.392 -2.832 25.400 1.00 47.72 292 ALA A O 1
ATOM 2388 N N . SER A 1 293 ? -17.299 -0.906 25.129 1.00 49.88 293 SER A N 1
ATOM 2389 C CA . SER A 1 293 ? -17.977 -0.216 26.239 1.00 49.88 293 SER A CA 1
ATOM 2390 C C . SER A 1 293 ? -19.377 0.318 25.893 1.00 49.88 293 SER A C 1
ATOM 2392 O O . SER A 1 293 ? -20.091 0.761 26.793 1.00 49.88 293 SER A O 1
ATOM 2394 N N . ARG A 1 294 ? -19.781 0.269 24.615 1.00 55.72 294 ARG A N 1
ATOM 2395 C CA . ARG A 1 294 ? -21.108 0.672 24.111 1.00 55.72 294 ARG A CA 1
ATOM 2396 C C . ARG A 1 294 ? -22.046 -0.507 23.863 1.00 55.72 294 ARG A C 1
ATOM 2398 O O . ARG A 1 294 ? -23.238 -0.293 23.654 1.00 55.72 294 ARG A O 1
ATOM 2405 N N . ASP A 1 295 ? -21.529 -1.732 23.897 1.00 62.50 295 ASP A N 1
ATOM 2406 C CA . ASP A 1 295 ? -22.348 -2.931 23.832 1.00 62.50 295 ASP A CA 1
ATOM 2407 C C . ASP A 1 295 ? -23.155 -3.085 25.132 1.00 62.50 295 ASP A C 1
ATOM 2409 O O . ASP A 1 295 ? -22.612 -3.309 26.213 1.00 62.50 295 ASP A O 1
ATOM 2413 N N . ILE A 1 296 ? -24.472 -2.903 25.025 1.00 65.75 296 ILE A N 1
ATOM 2414 C CA . ILE A 1 296 ? -25.361 -2.765 26.184 1.00 65.75 296 ILE A CA 1
ATOM 2415 C C . ILE A 1 296 ? -25.315 -3.997 27.105 1.00 65.75 296 ILE A C 1
ATOM 2417 O O . ILE A 1 296 ? -25.166 -3.809 28.313 1.00 65.75 296 ILE A O 1
ATOM 2421 N N . PRO A 1 297 ? -25.387 -5.249 26.606 1.00 67.50 297 PRO A N 1
ATOM 2422 C CA . PRO A 1 297 ? -25.351 -6.426 27.469 1.00 67.50 297 PRO A CA 1
ATOM 2423 C C . PRO A 1 297 ? -24.032 -6.571 28.236 1.00 67.50 297 PRO A C 1
ATOM 2425 O O . PRO A 1 297 ? -24.051 -6.845 29.436 1.00 67.50 297 PRO A O 1
ATOM 2428 N N . SER A 1 298 ? -22.883 -6.357 27.588 1.00 65.56 298 SER A N 1
ATOM 2429 C CA . SER A 1 298 ? -21.580 -6.451 28.262 1.00 65.56 298 SER A CA 1
ATOM 2430 C C . SER A 1 298 ? -21.331 -5.293 29.233 1.00 65.56 298 SER A C 1
ATOM 2432 O O . SER A 1 298 ? -20.772 -5.513 30.314 1.00 65.56 298 SER A O 1
ATOM 2434 N N . PHE A 1 299 ? -21.810 -4.086 28.914 1.00 70.00 299 PHE A N 1
ATOM 2435 C CA . PHE A 1 299 ? -21.819 -2.947 29.833 1.00 70.00 299 PHE A CA 1
ATOM 2436 C C . PHE A 1 299 ? -22.663 -3.232 31.084 1.00 70.00 299 PHE A C 1
ATOM 2438 O O . PHE A 1 299 ? -22.156 -3.101 32.201 1.00 70.00 299 PHE A O 1
ATOM 2445 N N . VAL A 1 300 ? -23.912 -3.684 30.912 1.00 72.12 300 VAL A N 1
ATOM 2446 C CA . VAL A 1 300 ? -24.810 -4.018 32.030 1.00 72.12 300 VAL A CA 1
ATOM 2447 C C . VAL A 1 300 ? -24.206 -5.121 32.894 1.00 72.12 300 VAL A C 1
ATOM 2449 O O . VAL A 1 300 ? -24.173 -4.980 34.112 1.00 72.12 300 VAL A O 1
ATOM 2452 N N . LEU A 1 301 ? -23.635 -6.171 32.296 1.00 69.44 301 LEU A N 1
ATOM 2453 C CA . LEU A 1 301 ? -22.940 -7.229 33.038 1.00 69.44 301 LEU A CA 1
ATOM 2454 C C . LEU A 1 301 ? -21.771 -6.691 33.881 1.00 69.44 301 LEU A C 1
ATOM 2456 O O . LEU A 1 301 ? -21.588 -7.109 35.027 1.00 69.44 301 LEU A O 1
ATOM 2460 N N . LYS A 1 302 ? -20.970 -5.765 33.338 1.00 70.19 302 LYS A N 1
ATOM 2461 C CA . LYS A 1 302 ? -19.829 -5.160 34.046 1.00 70.19 302 LYS A CA 1
ATOM 2462 C C . LYS A 1 302 ? -20.288 -4.292 35.217 1.00 70.19 302 LYS A C 1
ATOM 2464 O O . LYS A 1 302 ? -19.747 -4.420 36.315 1.00 70.19 302 LYS A O 1
ATOM 2469 N N . GLU A 1 303 ? -21.273 -3.427 35.001 1.00 74.75 303 GLU A N 1
ATOM 2470 C CA . GLU A 1 303 ? -21.781 -2.540 36.049 1.00 74.75 303 GLU A CA 1
ATOM 2471 C C . GLU A 1 303 ? -22.594 -3.307 37.100 1.00 74.75 303 GLU A C 1
ATOM 2473 O O . GLU A 1 303 ? -22.399 -3.079 38.291 1.00 74.75 303 GLU A O 1
ATOM 2478 N N . ALA A 1 304 ? -23.388 -4.310 36.713 1.00 72.38 304 ALA A N 1
ATOM 2479 C CA . ALA A 1 304 ? -24.094 -5.188 37.649 1.00 72.38 304 ALA A CA 1
ATOM 2480 C C . ALA A 1 304 ? -23.129 -5.909 38.606 1.00 72.38 304 ALA A C 1
ATOM 2482 O O . ALA A 1 304 ? -23.413 -6.019 39.798 1.00 72.38 304 ALA A O 1
ATOM 2483 N N . ARG A 1 305 ? -21.946 -6.335 38.132 1.00 71.12 305 ARG A N 1
ATOM 2484 C CA . ARG A 1 305 ? -20.892 -6.900 39.001 1.00 71.12 305 ARG A CA 1
ATOM 2485 C C . ARG A 1 305 ? -20.388 -5.891 40.037 1.00 71.12 305 ARG A C 1
ATOM 2487 O O . ARG A 1 305 ? -20.214 -6.255 41.197 1.00 71.12 305 ARG A O 1
ATOM 2494 N N . LYS A 1 306 ? -20.182 -4.629 39.650 1.00 76.94 306 LYS A N 1
ATOM 2495 C CA . LYS A 1 306 ? -19.752 -3.566 40.577 1.00 76.94 306 LYS A CA 1
ATOM 2496 C C . LYS A 1 306 ? -20.838 -3.208 41.588 1.00 76.94 306 LYS A C 1
ATOM 2498 O O . LYS A 1 306 ? -20.527 -3.034 42.763 1.00 76.94 306 LYS A O 1
ATOM 2503 N N . ILE A 1 307 ? -22.092 -3.109 41.139 1.00 78.75 307 ILE A N 1
ATOM 2504 C CA . ILE A 1 307 ? -23.249 -2.879 42.014 1.00 78.75 307 ILE A CA 1
ATOM 2505 C C . ILE A 1 307 ? -23.338 -4.013 43.030 1.00 78.75 307 ILE A C 1
ATOM 2507 O O . ILE A 1 307 ? -23.461 -3.744 44.217 1.00 78.75 307 ILE A O 1
ATOM 2511 N N . ARG A 1 308 ? -23.189 -5.269 42.592 1.00 74.25 308 ARG A N 1
ATOM 2512 C CA . ARG A 1 308 ? -23.190 -6.439 43.478 1.00 74.25 308 ARG A CA 1
ATOM 2513 C C . ARG A 1 308 ? -22.102 -6.343 44.549 1.00 74.25 308 ARG A C 1
ATOM 2515 O O . ARG A 1 308 ? -22.427 -6.480 45.719 1.00 74.25 308 ARG A O 1
ATOM 2522 N N . LEU A 1 309 ? -20.856 -6.024 44.187 1.00 71.94 309 LEU A N 1
ATOM 2523 C CA . LEU A 1 309 ? -19.760 -5.844 45.157 1.00 71.94 309 LEU A CA 1
ATOM 2524 C C . LEU A 1 309 ? -20.061 -4.737 46.182 1.00 71.94 309 LEU A C 1
ATOM 2526 O O . LEU A 1 309 ? -20.014 -4.970 47.389 1.00 71.94 309 LEU A O 1
ATOM 2530 N N . LYS A 1 310 ? -20.465 -3.551 45.722 1.00 77.94 310 LYS A N 1
ATOM 2531 C CA . LYS A 1 310 ? -20.801 -2.433 46.619 1.00 77.94 310 LYS A CA 1
ATOM 2532 C C . LYS A 1 310 ? -22.031 -2.716 47.486 1.00 77.94 310 LYS A C 1
ATOM 2534 O O . LYS A 1 310 ? -22.071 -2.307 48.643 1.00 77.94 310 LYS A O 1
ATOM 2539 N N . ALA A 1 311 ? -23.021 -3.430 46.950 1.00 76.69 311 ALA A N 1
ATOM 2540 C CA . ALA A 1 311 ? -24.178 -3.898 47.706 1.00 76.69 311 ALA A CA 1
ATOM 2541 C C . ALA A 1 311 ? -23.730 -4.830 48.838 1.00 76.69 311 ALA A C 1
ATOM 2543 O O . ALA A 1 311 ? -24.179 -4.670 49.970 1.00 76.69 311 ALA A O 1
ATOM 2544 N N . THR A 1 312 ? -22.801 -5.753 48.565 1.00 72.19 312 THR A N 1
ATOM 2545 C CA . THR A 1 312 ? -22.260 -6.646 49.599 1.00 72.19 312 THR A CA 1
ATOM 2546 C C . THR A 1 312 ? -21.477 -5.896 50.677 1.00 72.19 312 THR A C 1
ATOM 2548 O O . THR A 1 312 ? -21.707 -6.152 51.854 1.00 72.19 312 THR A O 1
ATOM 2551 N N . GLU A 1 313 ? -20.649 -4.910 50.315 1.00 74.75 313 GLU A N 1
ATOM 2552 C CA . GLU A 1 313 ? -19.913 -4.060 51.272 1.00 74.75 313 GLU A CA 1
ATOM 2553 C C . GLU A 1 313 ? -20.853 -3.203 52.145 1.00 74.75 313 GLU A C 1
ATOM 2555 O O . GLU A 1 313 ? -20.635 -3.012 53.348 1.00 74.75 313 GLU A O 1
ATOM 2560 N N . LYS A 1 314 ? -21.944 -2.693 51.558 1.00 79.00 314 LYS A N 1
ATOM 2561 C CA . LYS A 1 314 ? -22.993 -1.981 52.300 1.00 79.00 314 LYS A CA 1
ATOM 2562 C C . LYS A 1 314 ? -23.763 -2.907 53.242 1.00 79.00 314 LYS A C 1
ATOM 2564 O O . LYS A 1 314 ? -24.010 -2.534 54.383 1.00 79.00 314 LYS A O 1
ATOM 2569 N N . ALA A 1 315 ? -24.099 -4.122 52.810 1.00 74.12 315 ALA A N 1
ATOM 2570 C CA . ALA A 1 315 ? -24.761 -5.107 53.666 1.00 74.12 315 ALA A CA 1
ATOM 2571 C C . ALA A 1 315 ? -23.895 -5.489 54.882 1.00 74.12 315 ALA A C 1
ATOM 2573 O O . ALA A 1 315 ? -24.406 -5.575 56.000 1.00 74.12 315 ALA A O 1
ATOM 2574 N N . THR A 1 316 ? -22.582 -5.672 54.691 1.00 70.81 316 THR A N 1
ATOM 2575 C CA . THR A 1 316 ? -21.652 -6.005 55.783 1.00 70.81 316 THR A CA 1
ATOM 2576 C C . THR A 1 316 ? -21.447 -4.846 56.755 1.00 70.81 316 THR A C 1
ATOM 2578 O O . THR A 1 316 ? -21.444 -5.068 57.964 1.00 70.81 316 THR A O 1
ATOM 2581 N N . SER A 1 317 ? -21.349 -3.609 56.259 1.00 75.75 317 SER A N 1
ATOM 2582 C CA . SER A 1 317 ? -21.198 -2.418 57.111 1.00 75.75 317 SER A CA 1
ATOM 2583 C C . SER A 1 317 ? -22.469 -2.064 57.894 1.00 75.75 317 SER A C 1
ATOM 2585 O O . SER A 1 317 ? -22.377 -1.670 59.055 1.00 75.75 317 SER A O 1
ATOM 2587 N N . LEU A 1 318 ? -23.661 -2.260 57.319 1.00 74.44 318 LEU A N 1
ATOM 2588 C CA . LEU A 1 318 ? -24.935 -2.107 58.040 1.00 74.44 318 LEU A CA 1
ATOM 2589 C C . LEU A 1 318 ? -25.075 -3.104 59.191 1.00 74.44 318 LEU A C 1
ATOM 2591 O O . LEU A 1 318 ? -25.605 -2.765 60.245 1.00 74.44 318 LEU A O 1
ATOM 2595 N N . ARG A 1 319 ? -24.581 -4.328 58.996 1.00 71.44 319 ARG A N 1
ATOM 2596 C CA . ARG A 1 319 ? -24.525 -5.348 60.044 1.00 71.44 319 ARG A CA 1
ATOM 2597 C C . ARG A 1 319 ? -23.547 -4.961 61.154 1.00 71.44 319 ARG A C 1
ATOM 2599 O O . ARG A 1 319 ? -23.861 -5.134 62.321 1.00 71.44 319 ARG A O 1
ATOM 2606 N N . GLU A 1 320 ? -22.362 -4.474 60.798 1.00 69.50 320 GLU A N 1
ATOM 2607 C CA . GLU A 1 320 ? -21.304 -4.148 61.766 1.00 69.50 320 GLU A CA 1
ATOM 2608 C C . GLU A 1 320 ? -21.616 -2.903 62.604 1.00 69.50 320 GLU A C 1
ATOM 2610 O O . GLU A 1 320 ? -21.200 -2.826 63.758 1.00 69.50 320 GLU A O 1
ATOM 2615 N N . ASN A 1 321 ? -22.388 -1.963 62.053 1.00 65.12 321 ASN A N 1
ATOM 2616 C CA . ASN A 1 321 ? -22.766 -0.720 62.727 1.00 65.12 321 ASN A CA 1
ATOM 2617 C C . ASN A 1 321 ? -24.139 -0.774 63.428 1.00 65.12 321 ASN A C 1
ATOM 2619 O O . ASN A 1 321 ? -24.469 0.147 64.175 1.00 65.12 321 ASN A O 1
ATOM 2623 N N . GLY A 1 322 ? -24.955 -1.808 63.191 1.00 59.03 322 GLY A N 1
ATOM 2624 C CA . GLY A 1 322 ? -26.300 -1.945 63.757 1.00 59.03 322 GLY A CA 1
ATOM 2625 C C . GLY A 1 322 ? -26.343 -2.865 64.980 1.00 59.03 322 GLY A C 1
ATOM 2626 O O . GLY A 1 322 ? -26.052 -4.052 64.875 1.00 59.03 322 GLY A O 1
ATOM 2627 N N . SER A 1 323 ? -26.757 -2.343 66.139 1.00 48.78 323 SER A N 1
ATOM 2628 C CA . SER A 1 323 ? -26.948 -3.117 67.379 1.00 48.78 323 SER A CA 1
ATOM 2629 C C . SER A 1 323 ? -28.302 -3.849 67.477 1.00 48.78 323 SER A C 1
ATOM 2631 O O . SER A 1 323 ? -28.508 -4.597 68.428 1.00 48.78 323 SER A O 1
ATOM 2633 N N . GLU A 1 324 ? -29.206 -3.686 66.503 1.00 56.94 324 GLU A N 1
ATOM 2634 C CA . GLU A 1 324 ? -30.510 -4.370 66.423 1.00 56.94 324 GLU A CA 1
ATOM 2635 C C . GLU A 1 324 ? -30.778 -4.911 65.004 1.00 56.94 324 GLU A C 1
ATOM 2637 O O . GLU A 1 324 ? -30.346 -4.324 64.009 1.00 56.94 324 GLU A O 1
ATOM 2642 N N . GLN A 1 325 ? -31.492 -6.043 64.910 1.00 60.91 325 GLN A N 1
ATOM 2643 C CA . GLN A 1 325 ? -31.951 -6.608 63.635 1.00 60.91 325 GLN A CA 1
ATOM 2644 C C . GLN A 1 325 ? -32.917 -5.631 62.955 1.00 60.91 325 GLN A C 1
ATOM 2646 O O . GLN A 1 325 ? -34.005 -5.370 63.461 1.00 60.91 325 GLN A O 1
ATOM 2651 N N . ILE A 1 326 ? -32.520 -5.121 61.790 1.00 66.88 326 ILE A N 1
ATOM 2652 C CA . ILE A 1 326 ? -33.364 -4.298 60.926 1.00 66.88 326 ILE A CA 1
ATOM 2653 C C . ILE A 1 326 ? -34.517 -5.175 60.422 1.00 66.88 326 ILE A C 1
ATOM 2655 O O . ILE A 1 326 ? -34.298 -6.302 59.966 1.00 66.88 326 ILE A O 1
ATOM 2659 N N . ASP A 1 327 ? -35.742 -4.655 60.498 1.00 72.69 327 ASP A N 1
ATOM 2660 C CA . ASP A 1 327 ? -36.938 -5.330 59.992 1.00 72.69 327 ASP A CA 1
ATOM 2661 C C . ASP A 1 327 ? -36.779 -5.648 58.486 1.00 72.69 327 ASP A C 1
ATOM 2663 O O . ASP A 1 327 ? -36.361 -4.770 57.722 1.00 72.69 327 ASP A O 1
ATOM 2667 N N . PRO A 1 328 ? -37.103 -6.869 58.009 1.00 70.44 328 PRO A N 1
ATOM 2668 C CA . PRO A 1 328 ? -37.028 -7.234 56.594 1.00 70.44 328 PRO A CA 1
ATOM 2669 C C . PRO A 1 328 ? -37.676 -6.233 55.623 1.00 70.44 328 PRO A C 1
ATOM 2671 O O . PRO A 1 328 ? -37.207 -6.101 54.490 1.00 70.44 328 PRO A O 1
ATOM 2674 N N . LEU A 1 329 ? -38.728 -5.525 56.051 1.00 73.06 329 LEU A N 1
ATOM 2675 C CA . LEU A 1 329 ? -39.370 -4.459 55.274 1.00 73.06 329 LEU A CA 1
ATOM 2676 C C . LEU A 1 329 ? -38.477 -3.218 55.124 1.00 73.06 329 LEU A C 1
ATOM 2678 O O . LEU A 1 329 ? -38.358 -2.683 54.023 1.00 73.06 329 LEU A O 1
ATOM 2682 N N . GLN A 1 330 ? -37.794 -2.805 56.191 1.00 75.56 330 GLN A N 1
ATOM 2683 C CA . GLN A 1 330 ? -36.854 -1.679 56.174 1.00 75.56 330 GLN A CA 1
ATOM 2684 C C . GLN A 1 330 ? -35.565 -2.021 55.413 1.00 75.56 330 GLN A C 1
ATOM 2686 O O . GLN A 1 330 ? -35.028 -1.186 54.690 1.00 75.56 330 GLN A O 1
ATOM 2691 N N . LEU A 1 331 ? -35.095 -3.271 55.503 1.00 77.81 331 LEU A N 1
ATOM 2692 C CA . LEU A 1 331 ? -33.939 -3.748 54.736 1.00 77.81 331 LEU A CA 1
ATOM 2693 C C . LEU A 1 331 ? -34.223 -3.763 53.226 1.00 77.81 331 LEU A C 1
ATOM 2695 O O . LEU A 1 331 ? -33.348 -3.440 52.423 1.00 77.81 331 LEU A O 1
ATOM 2699 N N . GLN A 1 332 ? -35.450 -4.129 52.840 1.00 79.06 332 GLN A N 1
ATOM 2700 C CA . GLN A 1 332 ? -35.895 -4.077 51.449 1.00 79.06 332 GLN A CA 1
ATOM 2701 C C . GLN A 1 332 ? -35.964 -2.632 50.941 1.00 79.06 332 GLN A C 1
ATOM 2703 O O . GLN A 1 332 ? -35.454 -2.366 49.858 1.00 79.06 332 GLN A O 1
ATOM 2708 N N . GLN A 1 333 ? -36.517 -1.707 51.734 1.00 82.44 333 GLN A N 1
ATOM 2709 C CA . GLN A 1 333 ? -36.550 -0.279 51.395 1.00 82.44 333 GLN A CA 1
ATOM 2710 C C . GLN A 1 333 ? -35.143 0.292 51.197 1.00 82.44 333 GLN A C 1
ATOM 2712 O O . GLN A 1 333 ? -34.887 0.938 50.188 1.00 82.44 333 GLN A O 1
ATOM 2717 N N . TYR A 1 334 ? -34.202 -0.033 52.088 1.00 81.56 334 TYR A N 1
ATOM 2718 C CA . TYR A 1 334 ? -32.814 0.417 51.966 1.00 81.56 334 TYR A CA 1
ATOM 2719 C C . TYR A 1 334 ? -32.136 -0.094 50.685 1.00 81.56 334 TYR A C 1
ATOM 2721 O O . TYR A 1 334 ? -31.378 0.627 50.033 1.00 81.56 334 TYR A O 1
ATOM 2729 N N . PHE A 1 335 ? -32.391 -1.354 50.313 1.00 83.44 335 PHE A N 1
ATOM 2730 C CA . PHE A 1 335 ? -31.881 -1.910 49.063 1.00 83.44 335 PHE A CA 1
ATOM 2731 C C . PHE A 1 335 ? -32.510 -1.235 47.843 1.00 83.44 335 PHE A C 1
ATOM 2733 O O . PHE A 1 335 ? -31.792 -0.937 46.893 1.00 83.44 335 PHE A O 1
ATOM 2740 N N . ASP A 1 336 ? -33.824 -1.007 47.859 1.00 84.62 336 ASP A N 1
ATOM 2741 C CA . ASP A 1 336 ? -34.531 -0.386 46.741 1.00 84.62 336 ASP A CA 1
ATOM 2742 C C . ASP A 1 336 ? -34.090 1.070 46.530 1.00 84.62 336 ASP A C 1
ATOM 2744 O O . ASP A 1 336 ? -33.791 1.426 45.393 1.00 84.62 336 ASP A O 1
ATOM 2748 N N . GLU A 1 337 ? -33.919 1.860 47.596 1.00 84.12 337 GLU A N 1
ATOM 2749 C CA . GLU A 1 337 ? -33.352 3.219 47.523 1.00 84.12 337 GLU A CA 1
ATOM 2750 C C . GLU A 1 337 ? -31.919 3.201 46.971 1.00 84.12 337 GLU A C 1
ATOM 2752 O O . GLU A 1 337 ? -31.590 3.916 46.025 1.00 84.12 337 GLU A O 1
ATOM 2757 N N . TYR A 1 338 ? -31.057 2.321 47.496 1.00 83.25 338 TYR A N 1
ATOM 2758 C CA . TYR A 1 338 ? -29.687 2.183 46.999 1.00 83.25 338 TYR A CA 1
ATOM 2759 C C . TYR A 1 338 ? -29.631 1.756 45.525 1.00 83.25 338 TYR A C 1
ATOM 2761 O O . TYR A 1 338 ? -28.779 2.233 44.765 1.00 83.25 338 TYR A O 1
ATOM 2769 N N . TRP A 1 339 ? -30.504 0.830 45.133 1.00 84.81 339 TRP A N 1
ATOM 2770 C CA . TRP A 1 339 ? -30.610 0.338 43.770 1.00 84.81 339 TRP A CA 1
ATOM 2771 C C . TRP A 1 339 ? -31.061 1.451 42.828 1.00 84.81 339 TRP A C 1
ATOM 2773 O O . TRP A 1 339 ? -30.403 1.669 41.811 1.00 84.81 339 TRP A O 1
ATOM 2783 N N . GLU A 1 340 ? -32.131 2.171 43.172 1.00 84.19 340 GLU A N 1
ATOM 2784 C CA . GLU A 1 340 ? -32.646 3.280 42.368 1.00 84.19 340 GLU A CA 1
ATOM 2785 C C . GLU A 1 340 ? -31.606 4.390 42.209 1.00 84.19 340 GLU A C 1
ATOM 2787 O O . GLU A 1 340 ? -31.322 4.772 41.075 1.00 84.19 340 GLU A O 1
ATOM 2792 N N . ASP A 1 341 ? -30.947 4.825 43.284 1.00 83.50 341 ASP A N 1
ATOM 2793 C CA . ASP A 1 341 ? -29.906 5.859 43.215 1.00 83.50 341 ASP A CA 1
ATOM 2794 C C . ASP A 1 341 ? -28.730 5.438 42.320 1.00 83.50 341 ASP A C 1
ATOM 2796 O O . ASP A 1 341 ? -28.251 6.193 41.467 1.00 83.50 341 ASP A O 1
ATOM 2800 N N . THR A 1 342 ? -28.256 4.200 42.489 1.00 81.38 342 THR A N 1
ATOM 2801 C CA . THR A 1 342 ? -27.074 3.703 41.771 1.00 81.38 342 THR A CA 1
ATOM 2802 C C . THR A 1 342 ? -27.378 3.467 40.295 1.00 81.38 342 THR A C 1
ATOM 2804 O O . THR A 1 342 ? -26.583 3.845 39.433 1.00 81.38 342 THR A O 1
ATOM 2807 N N . VAL A 1 343 ? -28.526 2.860 39.984 1.00 81.81 343 VAL A N 1
ATOM 2808 C CA . VAL A 1 343 ? -28.937 2.587 38.603 1.00 81.81 343 VAL A CA 1
ATOM 2809 C C . VAL A 1 343 ? -29.288 3.886 37.880 1.00 81.81 343 VAL A C 1
ATOM 2811 O O . VAL A 1 343 ? -28.852 4.057 36.744 1.00 81.81 343 VAL A O 1
ATOM 2814 N N . THR A 1 344 ? -29.964 4.839 38.530 1.00 80.31 344 THR A N 1
ATOM 2815 C CA . THR A 1 344 ? -30.279 6.151 37.932 1.00 80.31 344 THR A CA 1
ATOM 2816 C C . THR A 1 344 ? -29.004 6.910 37.570 1.00 80.31 344 THR A C 1
ATOM 2818 O O . THR A 1 344 ? -28.849 7.334 36.426 1.00 80.31 344 THR A O 1
ATOM 2821 N N . SER A 1 345 ? -28.018 6.962 38.472 1.00 80.19 345 SER A N 1
ATOM 2822 C CA . SER A 1 345 ? -26.717 7.591 38.196 1.00 80.19 345 SER A CA 1
ATOM 2823 C C . SER A 1 345 ? -25.958 6.930 37.029 1.00 80.19 345 SER A C 1
ATOM 2825 O O . SER A 1 345 ? -25.362 7.609 36.182 1.00 80.19 345 SER A O 1
ATOM 2827 N N . ILE A 1 346 ? -25.996 5.596 36.934 1.00 78.19 346 ILE A N 1
ATOM 2828 C CA . ILE A 1 346 ? -25.359 4.846 35.839 1.00 78.19 346 ILE A CA 1
ATOM 2829 C C . ILE A 1 346 ? -26.087 5.086 34.512 1.00 78.19 346 ILE A C 1
ATOM 2831 O O . ILE A 1 346 ? -25.436 5.261 33.479 1.00 78.19 346 ILE A O 1
ATOM 2835 N N . LEU A 1 347 ? -27.421 5.130 34.527 1.00 74.88 347 LEU A N 1
ATOM 2836 C CA . LEU A 1 347 ? -28.238 5.389 33.345 1.00 74.88 347 LEU A CA 1
ATOM 2837 C C . LEU A 1 347 ? -28.039 6.812 32.817 1.00 74.88 347 LEU A C 1
ATOM 2839 O O . LEU A 1 347 ? -27.875 6.977 31.610 1.00 74.88 347 LEU A O 1
ATOM 2843 N N . GLU A 1 348 ? -27.964 7.821 33.685 1.00 73.19 348 GLU A N 1
ATOM 2844 C CA . GLU A 1 348 ? -27.635 9.204 33.306 1.00 73.19 348 GLU A CA 1
ATOM 2845 C C . GLU A 1 348 ? -26.238 9.296 32.664 1.00 73.19 348 GLU A C 1
ATOM 2847 O O . GLU A 1 348 ? -26.045 9.901 31.601 1.00 73.19 348 GLU A O 1
ATOM 2852 N N . THR A 1 349 ? -25.258 8.601 33.249 1.00 67.75 349 THR A N 1
ATOM 2853 C CA . THR A 1 349 ? -23.891 8.514 32.712 1.00 67.75 349 THR A CA 1
ATOM 2854 C C . THR A 1 349 ? -23.846 7.788 31.361 1.00 67.75 349 THR A C 1
ATOM 2856 O O . THR A 1 349 ? -23.047 8.133 30.491 1.00 67.75 349 THR A O 1
ATOM 2859 N N . PHE A 1 350 ? -24.706 6.793 31.147 1.00 66.31 350 PHE A N 1
ATOM 2860 C CA . PHE A 1 350 ? -24.787 6.063 29.884 1.00 66.31 350 PHE A CA 1
ATOM 2861 C C . PHE A 1 350 ? -25.507 6.870 28.792 1.00 66.31 350 PHE A C 1
ATOM 2863 O O . PHE A 1 350 ? -25.042 6.920 27.653 1.00 66.31 350 PHE A O 1
ATOM 2870 N N . GLN A 1 351 ? -26.602 7.557 29.132 1.00 62.50 351 GLN A N 1
ATOM 2871 C CA . GLN A 1 351 ? -27.353 8.401 28.198 1.00 62.50 351 GLN A CA 1
ATOM 2872 C C . GLN A 1 351 ? -26.499 9.545 27.637 1.00 62.50 351 GLN A C 1
ATOM 2874 O O . GLN A 1 351 ? -26.582 9.829 26.442 1.00 62.50 351 GLN A O 1
ATOM 2879 N N . SER A 1 352 ? -25.615 10.134 28.448 1.00 52.41 352 SER A N 1
ATOM 2880 C CA . SER A 1 352 ? -24.676 11.176 27.997 1.00 52.41 352 SER A CA 1
ATOM 2881 C C . SER A 1 352 ? -23.602 10.686 27.008 1.00 52.41 352 SER A C 1
ATOM 2883 O O . SER A 1 352 ? -22.993 11.499 26.316 1.00 52.41 352 SER A O 1
ATOM 2885 N N . LYS A 1 353 ? -23.389 9.366 26.886 1.00 56.31 353 LYS A N 1
ATOM 2886 C CA . LYS A 1 353 ? -22.435 8.745 25.946 1.00 56.31 353 LYS A CA 1
ATOM 2887 C C . LYS A 1 353 ? -23.087 8.190 24.676 1.00 56.31 353 LYS A C 1
ATOM 2889 O O . LYS A 1 353 ? -22.389 7.604 23.842 1.00 56.31 353 LYS A O 1
ATOM 2894 N N . ARG A 1 354 ? -24.409 8.335 24.520 1.00 58.97 354 ARG A N 1
ATOM 2895 C CA . ARG A 1 354 ? -25.145 7.784 23.378 1.00 58.97 354 ARG A CA 1
ATOM 2896 C C . ARG A 1 354 ? -24.723 8.484 22.088 1.00 58.97 354 ARG A C 1
ATOM 2898 O O . ARG A 1 354 ? -24.706 9.709 22.007 1.00 58.97 354 ARG A O 1
ATOM 2905 N N . VAL A 1 355 ? -24.389 7.696 21.071 1.00 59.75 355 VAL A N 1
ATOM 2906 C CA . VAL A 1 355 ? -23.999 8.226 19.764 1.00 59.75 355 VAL A CA 1
ATOM 2907 C C . VAL A 1 355 ? -25.248 8.801 19.097 1.00 59.75 355 VAL A C 1
ATOM 2909 O O . VAL A 1 355 ? -26.255 8.109 18.942 1.00 59.75 355 VAL A O 1
ATOM 2912 N N . SER A 1 356 ? -25.204 10.086 18.749 1.00 67.38 356 SER A N 1
ATOM 2913 C CA . SER A 1 356 ? -26.260 10.718 17.963 1.00 67.38 356 SER A CA 1
ATOM 2914 C C . SER A 1 356 ? -26.318 10.081 16.571 1.00 67.38 356 SER A C 1
ATOM 2916 O O . SER A 1 356 ? -25.344 9.489 16.093 1.00 67.38 356 SER A O 1
ATOM 2918 N N . LYS A 1 357 ? -27.461 10.204 15.890 1.00 73.62 357 LYS A N 1
ATOM 2919 C CA . LYS A 1 357 ? -27.569 9.714 14.508 1.00 73.62 357 LYS A CA 1
ATOM 2920 C C . LYS A 1 357 ? -26.520 10.411 13.640 1.00 73.62 357 LYS A C 1
ATOM 2922 O O . LYS A 1 357 ? -25.886 9.772 12.815 1.00 73.62 357 LYS A O 1
ATOM 2927 N N . GLU A 1 358 ? -26.287 11.690 13.901 1.00 71.50 358 GLU A N 1
ATOM 2928 C CA . GLU A 1 358 ? -25.325 12.554 13.229 1.00 71.50 358 GLU A CA 1
ATOM 2929 C C . GLU A 1 358 ? -23.884 12.030 13.370 1.00 71.50 358 GLU A C 1
ATOM 2931 O O . GLU A 1 358 ? -23.174 11.946 12.371 1.00 71.50 358 GLU A O 1
ATOM 2936 N N . ASN A 1 359 ? -23.481 11.550 14.551 1.00 72.12 359 ASN A N 1
ATOM 2937 C CA . ASN A 1 359 ? -22.135 11.010 14.768 1.00 72.12 359 ASN A CA 1
ATOM 2938 C C . ASN A 1 359 ? -21.891 9.685 14.023 1.00 72.12 359 ASN A C 1
ATOM 2940 O O . ASN A 1 359 ? -20.793 9.462 13.514 1.00 72.12 359 ASN A O 1
ATOM 2944 N N . ILE A 1 360 ? -22.893 8.795 13.935 1.00 74.31 360 ILE A N 1
ATOM 2945 C CA . ILE A 1 360 ? -22.780 7.552 13.142 1.00 74.31 360 ILE A CA 1
ATOM 2946 C C . ILE A 1 360 ? -22.552 7.893 11.665 1.00 74.31 360 ILE A C 1
ATOM 2948 O O . ILE A 1 360 ? -21.731 7.271 10.984 1.00 74.31 360 ILE A O 1
ATOM 2952 N N . MET A 1 361 ? -23.264 8.908 11.181 1.00 76.31 361 MET A N 1
ATOM 2953 C CA . MET A 1 361 ? -23.176 9.376 9.803 1.00 76.31 361 MET A CA 1
ATOM 2954 C C . MET A 1 361 ? -21.815 10.014 9.508 1.00 76.31 361 MET A C 1
ATOM 2956 O O . MET A 1 361 ? -21.179 9.650 8.522 1.00 76.31 361 MET A O 1
ATOM 2960 N N . GLU A 1 362 ? -21.331 10.908 10.374 1.00 77.44 362 GLU A N 1
ATOM 2961 C CA . GLU A 1 362 ? -19.990 11.498 10.261 1.00 77.44 362 GLU A CA 1
ATOM 2962 C C . GLU A 1 362 ? -18.896 10.431 10.258 1.00 77.44 362 GLU A C 1
ATOM 2964 O O . GLU A 1 362 ? -17.940 10.505 9.481 1.00 77.44 362 GLU A O 1
ATOM 2969 N N . GLU A 1 363 ? -19.053 9.390 11.075 1.00 76.62 363 GLU A N 1
ATOM 2970 C CA . GLU A 1 363 ? -18.094 8.298 11.126 1.00 76.62 363 GLU A CA 1
ATOM 2971 C C . GLU A 1 363 ? -18.071 7.502 9.813 1.00 76.62 363 GLU A C 1
ATOM 2973 O O . GLU A 1 363 ? -16.982 7.223 9.303 1.00 76.62 363 GLU A O 1
ATOM 2978 N N . CYS A 1 364 ? -19.235 7.210 9.218 1.00 80.19 364 CYS A N 1
ATOM 2979 C CA . CYS A 1 364 ? -19.336 6.593 7.889 1.00 80.19 364 CYS A CA 1
ATOM 2980 C C . CYS A 1 364 ? -18.669 7.460 6.809 1.00 80.19 364 CYS A C 1
ATOM 2982 O O . CYS A 1 364 ? -17.898 6.949 5.991 1.00 80.19 364 CYS A O 1
ATOM 2984 N N . THR A 1 365 ? -18.881 8.780 6.851 1.00 79.88 365 THR A N 1
ATOM 2985 C CA . THR A 1 365 ? -18.212 9.738 5.958 1.00 79.88 365 THR A CA 1
ATOM 2986 C C . THR A 1 365 ? -16.698 9.696 6.123 1.00 79.88 365 THR A C 1
ATOM 2988 O O . THR A 1 365 ? -15.964 9.604 5.138 1.00 79.88 365 THR A O 1
ATOM 2991 N N . SER A 1 366 ? -16.213 9.682 7.365 1.00 79.19 366 SER A N 1
ATOM 2992 C CA . SER A 1 366 ? -14.780 9.618 7.651 1.00 79.19 366 SER A CA 1
ATOM 2993 C C . SER A 1 366 ? -14.144 8.314 7.155 1.00 79.19 366 SER A C 1
ATOM 2995 O O . SER A 1 366 ? -12.999 8.319 6.702 1.00 79.19 366 SER A O 1
ATOM 2997 N N . ILE A 1 367 ? -14.875 7.194 7.225 1.00 79.56 367 ILE A N 1
ATOM 2998 C CA . ILE A 1 367 ? -14.430 5.887 6.729 1.00 79.56 367 ILE A CA 1
ATOM 2999 C C . ILE A 1 367 ? -14.276 5.934 5.211 1.00 79.56 367 ILE A C 1
ATOM 3001 O O . ILE A 1 367 ? -13.234 5.524 4.703 1.00 79.56 367 ILE A O 1
ATOM 3005 N N . LEU A 1 368 ? -15.269 6.476 4.501 1.00 82.75 368 LEU A N 1
ATOM 3006 C CA . LEU A 1 368 ? -15.228 6.589 3.045 1.00 82.75 368 LEU A CA 1
ATOM 3007 C C . LEU A 1 368 ? -14.064 7.472 2.571 1.00 82.75 368 LEU A C 1
ATOM 3009 O O . LEU A 1 368 ? -13.330 7.076 1.667 1.00 82.75 368 LEU A O 1
ATOM 3013 N N . ILE A 1 369 ? -13.856 8.631 3.204 1.00 79.00 369 ILE A N 1
ATOM 3014 C CA . ILE A 1 369 ? -12.742 9.534 2.869 1.00 79.00 369 ILE A CA 1
ATOM 3015 C C . ILE A 1 369 ? -11.399 8.831 3.101 1.00 79.00 369 ILE A C 1
ATOM 3017 O O . ILE A 1 369 ? -10.536 8.840 2.228 1.00 79.00 369 ILE A O 1
ATOM 3021 N N . LYS A 1 370 ? -11.237 8.144 4.240 1.00 79.25 370 LYS A N 1
ATOM 3022 C CA . LYS A 1 370 ? -10.007 7.396 4.552 1.00 79.25 370 LYS A CA 1
ATOM 3023 C C . LYS A 1 370 ? -9.737 6.254 3.579 1.00 79.25 370 LYS A C 1
ATOM 3025 O O . LYS A 1 370 ? -8.583 6.035 3.233 1.00 79.25 370 LYS A O 1
ATOM 3030 N N . LEU A 1 371 ? -10.775 5.543 3.141 1.00 77.88 371 LEU A N 1
ATOM 3031 C CA . LEU A 1 371 ? -10.664 4.487 2.130 1.00 77.88 371 LEU A CA 1
ATOM 3032 C C . LEU A 1 371 ? -10.203 5.026 0.773 1.00 77.88 371 LEU A C 1
ATOM 3034 O O . LEU A 1 371 ? -9.510 4.329 0.037 1.00 77.88 371 LEU A O 1
ATOM 3038 N N . CYS A 1 372 ? -10.591 6.257 0.440 1.00 76.06 372 CYS A N 1
ATOM 3039 C CA . CYS A 1 372 ? -10.225 6.879 -0.825 1.00 76.06 372 CYS A CA 1
ATOM 3040 C C . CYS A 1 372 ? -8.854 7.570 -0.790 1.00 76.06 372 CYS A C 1
ATOM 3042 O O . CYS A 1 372 ? -8.351 7.889 -1.862 1.00 76.06 372 CYS A O 1
ATOM 3044 N N . ASN A 1 373 ? -8.253 7.775 0.387 1.00 74.50 373 ASN A N 1
ATOM 3045 C CA . ASN A 1 373 ? -7.021 8.547 0.558 1.00 74.50 373 ASN A CA 1
ATOM 3046 C C . ASN A 1 373 ? -5.871 8.011 -0.316 1.00 74.50 373 ASN A C 1
ATOM 3048 O O . ASN A 1 373 ? -5.511 6.835 -0.233 1.00 74.50 373 ASN A O 1
ATOM 3052 N N . GLY A 1 374 ? -5.308 8.874 -1.164 1.00 59.34 374 GLY A N 1
ATOM 3053 C CA . GLY A 1 374 ? -4.223 8.536 -2.090 1.00 59.34 374 GLY A CA 1
ATOM 3054 C C . GLY A 1 374 ? -4.669 7.913 -3.420 1.00 59.34 374 GLY A C 1
ATOM 3055 O O . GLY A 1 374 ? -3.823 7.665 -4.281 1.00 59.34 374 GLY A O 1
ATOM 3056 N N . ASN A 1 375 ? -5.974 7.700 -3.633 1.00 68.94 375 ASN A N 1
ATOM 3057 C CA . ASN A 1 375 ? -6.532 7.268 -4.917 1.00 68.94 375 ASN A CA 1
ATOM 3058 C C . ASN A 1 375 ? -7.031 8.472 -5.731 1.00 68.94 375 ASN A C 1
ATOM 3060 O O . ASN A 1 375 ? -7.551 9.440 -5.182 1.00 68.94 375 ASN A O 1
ATOM 3064 N N . ALA A 1 376 ? -7.010 8.376 -7.067 1.00 68.25 376 ALA A N 1
ATOM 3065 C CA . ALA A 1 376 ? -7.575 9.409 -7.954 1.00 68.25 376 ALA A CA 1
ATOM 3066 C C . ALA A 1 376 ? -9.063 9.732 -7.665 1.00 68.25 376 ALA A C 1
ATOM 3068 O O . ALA A 1 376 ? -9.558 10.794 -8.039 1.00 68.25 376 ALA A O 1
ATOM 3069 N N . ILE A 1 377 ? -9.760 8.814 -6.985 1.00 77.50 377 ILE A N 1
ATOM 3070 C CA . ILE A 1 377 ? -11.168 8.897 -6.583 1.00 77.50 377 ILE A CA 1
ATOM 3071 C C . ILE A 1 377 ? -11.385 9.891 -5.425 1.00 77.50 377 ILE A C 1
ATOM 3073 O O . ILE A 1 377 ? -12.457 10.484 -5.338 1.00 77.50 377 ILE A O 1
ATOM 3077 N N . GLU A 1 378 ? -10.380 10.129 -4.572 1.00 76.88 378 GLU A N 1
ATOM 3078 C CA . GLU A 1 378 ? -10.481 11.015 -3.398 1.00 76.88 378 GLU A CA 1
ATOM 3079 C C . GLU A 1 378 ? -10.949 12.422 -3.773 1.00 76.88 378 GLU A C 1
ATOM 3081 O O . GLU A 1 378 ? -11.932 12.928 -3.232 1.00 76.88 378 GLU A O 1
ATOM 3086 N N . SER A 1 379 ? -10.281 13.019 -4.764 1.00 75.94 379 SER A N 1
ATOM 3087 C CA . SER A 1 379 ? -10.580 14.371 -5.241 1.00 75.94 379 SER A CA 1
ATOM 3088 C C . SER A 1 379 ? -12.016 14.508 -5.761 1.00 75.94 379 SER A C 1
ATOM 3090 O O . SER A 1 379 ? -12.651 15.548 -5.586 1.00 75.94 379 SER A O 1
ATOM 3092 N N . ASP A 1 380 ? -12.555 13.442 -6.361 1.00 77.31 380 ASP A N 1
ATOM 3093 C CA . ASP A 1 380 ? -13.922 13.411 -6.864 1.00 77.31 380 ASP A CA 1
ATOM 3094 C C . ASP A 1 380 ? -14.938 13.236 -5.723 1.00 77.31 380 ASP A C 1
ATOM 3096 O O . ASP A 1 380 ? -15.982 13.885 -5.758 1.00 77.31 380 ASP A O 1
ATOM 3100 N N . VAL A 1 381 ? -14.638 12.418 -4.704 1.00 78.25 381 VAL A N 1
ATOM 3101 C CA . VAL A 1 381 ? -15.494 12.223 -3.516 1.00 78.25 381 VAL A CA 1
ATOM 3102 C C . VAL A 1 381 ? -15.600 13.510 -2.698 1.00 78.25 381 VAL A C 1
ATOM 3104 O O . VAL A 1 381 ? -16.712 13.936 -2.389 1.00 78.25 381 VAL A O 1
ATOM 3107 N N . VAL A 1 382 ? -14.472 14.164 -2.402 1.00 79.50 382 VAL A N 1
ATOM 3108 C CA . VAL A 1 382 ? -14.443 15.423 -1.634 1.00 79.50 382 VAL A CA 1
ATOM 3109 C C . VAL A 1 382 ? -15.208 16.521 -2.371 1.00 79.50 382 VAL A C 1
ATOM 3111 O O . VAL A 1 382 ? -16.108 17.134 -1.802 1.00 79.50 382 VAL A O 1
ATOM 3114 N N . ARG A 1 383 ? -14.951 16.699 -3.674 1.00 79.81 383 ARG A N 1
ATOM 3115 C CA . ARG A 1 383 ? -15.655 17.696 -4.496 1.00 79.81 383 ARG A CA 1
ATOM 3116 C C . ARG A 1 383 ? -17.166 17.445 -4.562 1.00 79.81 383 ARG A C 1
ATOM 3118 O O . ARG A 1 383 ? -17.941 18.396 -4.635 1.00 79.81 383 ARG A O 1
ATOM 3125 N N . LEU A 1 384 ? -17.597 16.182 -4.614 1.00 76.56 384 LEU A N 1
ATOM 3126 C CA . LEU A 1 384 ? -19.023 15.837 -4.633 1.00 76.56 384 LEU A CA 1
ATOM 3127 C C . LEU A 1 384 ? -19.688 16.142 -3.286 1.00 76.56 384 LEU A C 1
ATOM 3129 O O . LEU A 1 384 ? -20.766 16.724 -3.297 1.00 76.56 384 LEU A O 1
ATOM 3133 N N . LEU A 1 385 ? -19.031 15.851 -2.160 1.00 78.81 385 LEU A N 1
ATOM 3134 C CA . LEU A 1 385 ? -19.530 16.201 -0.824 1.00 78.81 385 LEU A CA 1
ATOM 3135 C C . LEU A 1 385 ? -19.631 17.723 -0.617 1.00 78.81 385 LEU A C 1
ATOM 3137 O O . LEU A 1 385 ? -20.626 18.211 -0.087 1.00 78.81 385 LEU A O 1
ATOM 3141 N N . GLU A 1 386 ? -18.645 18.494 -1.087 1.00 78.56 386 GLU A N 1
ATOM 3142 C CA . GLU A 1 386 ? -18.670 19.966 -1.013 1.00 78.56 386 GLU A CA 1
ATOM 3143 C C . GLU A 1 386 ? -19.803 20.583 -1.845 1.00 78.56 386 GLU A C 1
ATOM 3145 O O . GLU A 1 386 ? -20.383 21.599 -1.462 1.00 78.56 386 GLU A O 1
ATOM 3150 N N . LYS A 1 387 ? -20.116 19.982 -3.000 1.00 74.94 387 LYS A N 1
ATOM 3151 C CA . LYS A 1 387 ? -21.081 20.529 -3.962 1.00 74.94 387 LYS A CA 1
ATOM 3152 C C . LYS A 1 387 ? -22.517 20.059 -3.726 1.00 74.94 387 LYS A C 1
ATOM 3154 O O . LYS A 1 387 ? -23.448 20.825 -3.957 1.00 74.94 387 LYS A O 1
ATOM 3159 N N . GLU A 1 388 ? -22.698 18.796 -3.352 1.00 71.69 388 GLU A N 1
ATOM 3160 C CA . GLU A 1 388 ? -24.002 18.120 -3.274 1.00 71.69 388 GLU A CA 1
ATOM 3161 C C . GLU A 1 388 ? -24.442 17.850 -1.822 1.00 71.69 388 GLU A C 1
ATOM 3163 O O . GLU A 1 388 ? -25.572 17.414 -1.592 1.00 71.69 388 GLU A O 1
ATOM 3168 N N . GLY A 1 389 ? -23.602 18.177 -0.833 1.00 69.56 389 GLY A N 1
ATOM 3169 C CA . GLY A 1 389 ? -23.930 18.127 0.590 1.00 69.56 389 GLY A CA 1
ATOM 3170 C C . GLY A 1 389 ? -23.569 16.804 1.275 1.00 69.56 389 GLY A C 1
ATOM 3171 O O . GLY A 1 389 ? -22.704 16.053 0.836 1.00 69.56 389 GLY A O 1
ATOM 3172 N N . ASN A 1 390 ? -24.209 16.537 2.418 1.00 71.62 390 ASN A N 1
ATOM 3173 C CA . ASN A 1 390 ? -23.920 15.360 3.245 1.00 71.62 390 ASN A CA 1
ATOM 3174 C C . ASN A 1 390 ? -24.333 14.052 2.537 1.00 71.62 390 ASN A C 1
ATOM 3176 O O . ASN A 1 390 ? -25.243 14.043 1.721 1.00 71.62 390 ASN A O 1
ATOM 3180 N N . ILE A 1 391 ? -23.752 12.918 2.924 1.00 73.12 391 ILE A N 1
ATOM 3181 C CA . ILE A 1 391 ? -23.974 11.574 2.365 1.00 73.12 391 ILE A CA 1
ATOM 3182 C C . ILE A 1 391 ? -25.463 11.191 2.190 1.00 73.12 391 ILE A C 1
ATOM 3184 O O . ILE A 1 391 ? -25.802 10.434 1.279 1.00 73.12 391 ILE A O 1
ATOM 3188 N N . LEU A 1 392 ? -26.378 11.736 3.002 1.00 65.38 392 LEU A N 1
ATOM 3189 C CA . LEU A 1 392 ? -27.824 11.511 2.861 1.00 65.38 392 LEU A CA 1
ATOM 3190 C C . LEU A 1 392 ? -28.423 12.067 1.561 1.00 65.38 392 LEU A C 1
ATOM 3192 O O . LEU A 1 392 ? -29.416 11.519 1.086 1.00 65.38 392 LEU A O 1
ATOM 3196 N N . THR A 1 393 ? -27.847 13.113 0.966 1.00 70.00 393 THR A N 1
ATOM 3197 C CA . THR A 1 393 ? -28.311 13.640 -0.329 1.00 70.00 393 THR A CA 1
ATOM 3198 C C . THR A 1 393 ? -27.999 12.652 -1.455 1.00 70.00 393 THR A C 1
ATOM 3200 O O . THR A 1 393 ? -28.816 12.413 -2.343 1.00 70.00 393 THR A O 1
ATOM 3203 N N . HIS A 1 394 ? -26.870 11.950 -1.346 1.00 70.00 394 HIS A N 1
ATOM 3204 C CA . HIS A 1 394 ? -26.423 10.943 -2.309 1.00 70.00 394 HIS A CA 1
ATOM 3205 C C . HIS A 1 394 ? -27.206 9.621 -2.243 1.00 70.00 394 HIS A C 1
ATOM 3207 O O . HIS A 1 394 ? -27.070 8.782 -3.137 1.00 70.00 394 HIS A O 1
ATOM 3213 N N . ARG A 1 395 ? -28.054 9.433 -1.223 1.00 65.62 395 ARG A N 1
ATOM 3214 C CA . ARG A 1 395 ? -28.933 8.263 -1.074 1.00 65.62 395 ARG A CA 1
ATOM 3215 C C . ARG A 1 395 ? -29.996 8.184 -2.168 1.00 65.62 395 ARG A C 1
ATOM 3217 O O . ARG A 1 395 ? -30.264 7.095 -2.660 1.00 65.62 395 ARG A O 1
ATOM 3224 N N . HIS A 1 396 ? -30.626 9.307 -2.500 1.00 58.72 396 HIS A N 1
ATOM 3225 C CA . HIS A 1 396 ? -31.793 9.336 -3.394 1.00 58.72 396 HIS A CA 1
ATOM 3226 C C . HIS A 1 396 ? -31.427 9.790 -4.811 1.00 58.72 396 HIS A C 1
ATOM 3228 O O . HIS A 1 396 ? -31.994 9.289 -5.776 1.00 58.72 396 HIS A O 1
ATOM 3234 N N . ASP A 1 397 ? -30.408 10.643 -4.946 1.00 55.41 397 ASP A N 1
ATOM 3235 C CA . ASP A 1 397 ? -29.980 11.223 -6.225 1.00 55.41 397 ASP A CA 1
ATOM 3236 C C . ASP A 1 397 ? -28.817 10.455 -6.872 1.00 55.41 397 ASP A C 1
ATOM 3238 O O . ASP A 1 397 ? -27.731 10.996 -7.136 1.00 55.41 397 ASP A O 1
ATOM 3242 N N . PHE A 1 398 ? -29.032 9.169 -7.155 1.00 63.22 398 PHE A N 1
ATOM 3243 C CA . PHE A 1 398 ? -28.124 8.410 -8.013 1.00 63.22 398 PHE A CA 1
ATOM 3244 C C . PHE A 1 398 ? -28.661 8.340 -9.445 1.00 63.22 398 PHE A C 1
ATOM 3246 O O . PHE A 1 398 ? -29.405 7.431 -9.803 1.00 63.22 398 PHE A O 1
ATOM 3253 N N . ASN A 1 399 ? -28.239 9.291 -10.284 1.00 65.81 399 ASN A N 1
ATOM 3254 C CA . ASN A 1 399 ? -28.417 9.213 -11.732 1.00 65.81 399 ASN A CA 1
ATOM 3255 C C . ASN A 1 399 ? -27.073 8.886 -12.406 1.00 65.81 399 ASN A C 1
ATOM 3257 O O . ASN A 1 399 ? -26.226 9.764 -12.598 1.00 65.81 399 ASN A O 1
ATOM 3261 N N . SER A 1 400 ? -26.877 7.615 -12.768 1.00 63.53 400 SER A N 1
ATOM 3262 C CA . SER A 1 400 ? -25.685 7.148 -13.487 1.00 63.53 400 SER A CA 1
ATOM 3263 C C . SER A 1 400 ? -25.603 7.693 -14.919 1.00 63.53 400 SER A C 1
ATOM 3265 O O . SER A 1 400 ? -24.502 7.816 -15.464 1.00 63.53 400 SER A O 1
ATOM 3267 N N . GLU A 1 401 ? -26.731 8.076 -15.527 1.00 62.09 401 GLU A N 1
ATOM 3268 C CA . GLU A 1 401 ? -26.817 8.438 -16.944 1.00 62.09 401 GLU A CA 1
ATOM 3269 C C . GLU A 1 401 ? -25.991 9.673 -17.282 1.00 62.09 401 GLU A C 1
ATOM 3271 O O . GLU A 1 401 ? -25.307 9.685 -18.302 1.00 62.09 401 GLU A O 1
ATOM 3276 N N . ASN A 1 402 ? -25.964 10.678 -16.405 1.00 65.94 402 ASN A N 1
ATOM 3277 C CA . ASN A 1 402 ? -25.203 11.909 -16.633 1.00 65.94 402 ASN A CA 1
ATOM 3278 C C . ASN A 1 402 ? -23.687 11.656 -16.714 1.00 65.94 402 ASN A C 1
ATOM 3280 O O . ASN A 1 402 ? -22.974 12.294 -17.494 1.00 65.94 402 ASN A O 1
ATOM 3284 N N . TYR A 1 403 ? -23.183 10.702 -15.928 1.00 64.88 403 TYR A N 1
ATOM 3285 C CA . TYR A 1 403 ? -21.763 10.348 -15.895 1.00 64.88 403 TYR A CA 1
ATOM 3286 C C . TYR A 1 403 ? -21.384 9.430 -17.067 1.00 64.88 403 TYR A C 1
ATOM 3288 O O . TYR A 1 403 ? -20.299 9.571 -17.638 1.00 64.88 403 TYR A O 1
ATOM 3296 N N . ILE A 1 404 ? -22.295 8.537 -17.466 1.00 62.06 404 ILE A N 1
ATOM 3297 C CA . ILE A 1 404 ? -22.126 7.620 -18.602 1.00 62.06 404 ILE A CA 1
ATOM 3298 C C . ILE A 1 404 ? -22.225 8.377 -19.939 1.00 62.06 404 ILE A C 1
ATOM 3300 O O . ILE A 1 404 ? -21.390 8.179 -20.828 1.00 62.06 404 ILE A O 1
ATOM 3304 N N . ALA A 1 405 ? -23.187 9.294 -20.081 1.00 59.91 405 ALA A N 1
ATOM 3305 C CA . ALA A 1 405 ? -23.418 10.080 -21.295 1.00 59.91 405 ALA A CA 1
ATOM 3306 C C . ALA A 1 405 ? -22.209 10.958 -21.654 1.00 59.91 405 ALA A C 1
ATOM 3308 O O . ALA A 1 405 ? -21.730 10.926 -22.786 1.00 59.91 405 ALA A O 1
ATOM 3309 N N . LYS A 1 406 ? -21.634 11.653 -20.665 1.00 61.91 406 LYS A N 1
ATOM 3310 C CA . LYS A 1 406 ? -20.494 12.564 -20.862 1.00 61.91 406 LYS A CA 1
ATOM 3311 C C . LYS A 1 406 ? -19.204 11.851 -21.291 1.00 61.91 406 LYS A C 1
ATOM 3313 O O . LYS A 1 406 ? -18.344 12.455 -21.933 1.00 61.91 406 LYS A O 1
ATOM 3318 N N . LYS A 1 407 ? -19.034 10.574 -20.923 1.00 61.09 407 LYS A N 1
ATOM 3319 C CA . LYS A 1 407 ? -17.868 9.761 -21.311 1.00 61.09 407 LYS A CA 1
ATOM 3320 C C . LYS A 1 407 ? -18.076 9.033 -22.636 1.00 61.09 407 LYS A C 1
ATOM 3322 O O . LYS A 1 407 ? -17.153 9.016 -23.449 1.00 61.09 407 LYS A O 1
ATOM 3327 N N . THR A 1 408 ? -19.272 8.494 -22.874 1.00 57.47 408 THR A N 1
ATOM 3328 C CA . THR A 1 408 ? -19.627 7.904 -24.175 1.00 57.47 408 THR A CA 1
ATOM 3329 C C . THR A 1 408 ? -19.520 8.939 -25.298 1.00 57.47 408 THR A C 1
ATOM 3331 O O . THR A 1 408 ? -18.962 8.628 -26.343 1.00 57.47 408 THR A O 1
ATOM 3334 N N . GLU A 1 409 ? -19.902 10.197 -25.055 1.00 61.09 409 GLU A N 1
ATOM 3335 C CA . GLU A 1 409 ? -19.701 11.306 -26.006 1.00 61.09 409 GLU A CA 1
ATOM 3336 C C . GLU A 1 409 ? -18.225 11.605 -26.306 1.00 61.09 409 GLU A C 1
ATOM 3338 O O . GLU A 1 409 ? -17.868 11.834 -27.459 1.00 61.09 409 GLU A O 1
ATOM 3343 N N . LYS A 1 410 ? -17.339 11.556 -25.301 1.00 59.94 410 LYS A N 1
ATOM 3344 C CA . LYS A 1 410 ? -15.898 11.807 -25.489 1.00 59.94 410 LYS A CA 1
ATOM 3345 C C . LYS A 1 410 ? -15.161 10.670 -26.203 1.00 59.94 410 LYS A C 1
ATOM 3347 O O . LYS A 1 410 ? -14.245 10.941 -26.970 1.00 59.94 410 LYS A O 1
ATOM 3352 N N . LEU A 1 411 ? -15.518 9.414 -25.931 1.00 54.25 411 LEU A N 1
ATOM 3353 C CA . LEU A 1 411 ? -14.856 8.235 -26.511 1.00 54.25 411 LEU A CA 1
ATOM 3354 C C . LEU A 1 411 ? -15.300 7.948 -27.951 1.00 54.25 411 LEU A C 1
ATOM 3356 O O . LEU A 1 411 ? -14.519 7.410 -28.731 1.00 54.25 411 LEU A O 1
ATOM 3360 N N . LEU A 1 412 ? -16.537 8.305 -28.305 1.00 55.66 412 LEU A N 1
ATOM 3361 C CA . LEU A 1 412 ? -17.144 7.992 -29.603 1.00 55.66 412 LEU A CA 1
ATOM 3362 C C . LEU A 1 412 ? -17.009 9.121 -30.639 1.00 55.66 412 LEU A C 1
ATOM 3364 O O . LEU A 1 412 ? -17.423 8.950 -31.783 1.00 55.66 412 LEU A O 1
ATOM 3368 N N . ALA A 1 413 ? -16.366 10.238 -30.281 1.00 57.06 413 ALA A N 1
ATOM 3369 C CA . ALA A 1 413 ? -16.066 11.347 -31.192 1.00 57.06 413 ALA A CA 1
ATOM 3370 C C . ALA A 1 413 ? -15.154 10.959 -32.383 1.00 57.06 413 ALA A C 1
ATOM 3372 O O . ALA A 1 413 ? -14.984 11.748 -33.307 1.00 57.06 413 ALA A O 1
ATOM 3373 N N . SER A 1 414 ? -14.573 9.752 -32.380 1.00 53.59 414 SER A N 1
ATOM 3374 C CA . SER A 1 414 ? -13.631 9.250 -33.389 1.00 53.59 414 SER A CA 1
ATOM 3375 C C . SER A 1 414 ? -14.159 8.101 -34.267 1.00 53.59 414 SER A C 1
ATOM 3377 O O . SER A 1 414 ? -13.392 7.553 -35.057 1.00 53.59 414 SER A O 1
ATOM 3379 N N . THR A 1 415 ? -15.435 7.695 -34.155 1.00 52.81 415 THR A N 1
ATOM 3380 C CA . THR A 1 415 ? -15.976 6.504 -34.857 1.00 52.81 415 THR A CA 1
ATOM 3381 C C . THR A 1 415 ? -17.123 6.827 -35.843 1.00 52.81 415 THR A C 1
ATOM 3383 O O . THR A 1 415 ? -17.839 7.801 -35.637 1.00 52.81 415 THR A O 1
ATOM 3386 N N . PRO A 1 416 ? -17.332 6.047 -36.932 1.00 54.66 416 PRO A N 1
ATOM 3387 C CA . PRO A 1 416 ? -18.358 6.333 -37.950 1.00 54.66 416 PRO A CA 1
ATOM 3388 C C . PRO A 1 416 ? -19.805 6.119 -37.468 1.00 54.66 416 PRO A C 1
ATOM 3390 O O . PRO A 1 416 ? -20.110 5.114 -36.826 1.00 54.66 416 PRO A O 1
ATOM 3393 N N . PHE A 1 417 ? -20.708 7.024 -37.868 1.00 52.81 417 PHE A N 1
ATOM 3394 C CA . PHE A 1 417 ? -22.050 7.255 -37.300 1.00 52.81 417 PHE A CA 1
ATOM 3395 C C . PHE A 1 417 ? -23.005 6.042 -37.247 1.00 52.81 417 PHE A C 1
ATOM 3397 O O . PHE A 1 417 ? -23.815 5.942 -36.328 1.00 52.81 417 PHE A O 1
ATOM 3404 N N . SER A 1 418 ? -22.913 5.091 -38.181 1.00 52.66 418 SER A N 1
ATOM 3405 C CA . SER A 1 418 ? -23.919 4.026 -38.352 1.00 52.66 418 SER A CA 1
ATOM 3406 C C . SER A 1 418 ? -23.896 2.921 -37.284 1.00 52.66 418 SER A C 1
ATOM 3408 O O . SER A 1 418 ? -24.911 2.261 -37.087 1.00 52.66 418 SER A O 1
ATOM 3410 N N . ASN A 1 419 ? -22.787 2.750 -36.553 1.00 58.06 419 ASN A N 1
ATOM 3411 C CA . ASN A 1 419 ? -22.646 1.749 -35.479 1.00 58.06 419 ASN A CA 1
ATOM 3412 C C . ASN A 1 419 ? -22.504 2.372 -34.073 1.00 58.06 419 ASN A C 1
ATOM 3414 O O . ASN A 1 419 ? -22.311 1.647 -33.094 1.00 58.06 419 ASN A O 1
ATOM 3418 N N . LEU A 1 420 ? -22.574 3.704 -33.962 1.00 57.81 420 LEU A N 1
ATOM 3419 C CA . LEU A 1 420 ? -22.319 4.441 -32.718 1.00 57.81 420 LEU A CA 1
ATOM 3420 C C . LEU A 1 420 ? -23.440 4.310 -31.691 1.00 57.81 420 LEU A C 1
ATOM 3422 O O . LEU A 1 420 ? -23.157 4.078 -30.521 1.00 57.81 420 LEU A O 1
ATOM 3426 N N . LEU A 1 421 ? -24.698 4.464 -32.117 1.00 59.50 421 LEU A N 1
ATOM 3427 C CA . LEU A 1 421 ? -25.851 4.480 -31.208 1.00 59.50 421 LEU A CA 1
ATOM 3428 C C . LEU A 1 421 ? -26.000 3.142 -30.480 1.00 59.50 421 LEU A C 1
ATOM 3430 O O . LEU A 1 421 ? -26.038 3.112 -29.255 1.00 59.50 421 LEU A O 1
ATOM 3434 N N . ARG A 1 422 ? -25.925 2.034 -31.223 1.00 63.78 422 ARG A N 1
ATOM 3435 C CA . ARG A 1 422 ? -26.008 0.681 -30.661 1.00 63.78 422 ARG A CA 1
ATOM 3436 C C . ARG A 1 422 ? -24.851 0.364 -29.706 1.00 63.78 422 ARG A C 1
ATOM 3438 O O . ARG A 1 422 ? -25.073 -0.214 -28.650 1.00 63.78 422 ARG A O 1
ATOM 3445 N N . LYS A 1 423 ? -23.617 0.769 -30.038 1.00 64.12 423 LYS A N 1
ATOM 3446 C CA . LYS A 1 423 ? -22.463 0.609 -29.132 1.00 64.12 423 LYS A CA 1
ATOM 3447 C C . LYS A 1 423 ? -22.570 1.493 -27.885 1.00 64.12 423 LYS A C 1
ATOM 3449 O O . LYS A 1 423 ? -22.139 1.075 -26.816 1.00 64.12 423 LYS A O 1
ATOM 3454 N N . ARG A 1 424 ? -23.138 2.700 -28.010 1.00 62.72 424 ARG A N 1
ATOM 3455 C CA . ARG A 1 424 ? -23.394 3.621 -26.890 1.00 62.72 424 ARG A CA 1
ATOM 3456 C C . ARG A 1 424 ? -24.431 3.050 -25.926 1.00 62.72 424 ARG A C 1
ATOM 3458 O O . ARG A 1 424 ? -24.225 3.126 -24.719 1.00 62.72 424 ARG A O 1
ATOM 3465 N N . GLU A 1 425 ? -25.516 2.495 -26.456 1.00 67.12 425 GLU A N 1
ATOM 3466 C CA . GLU A 1 425 ? -26.571 1.848 -25.671 1.00 67.12 425 GLU A CA 1
ATOM 3467 C C . GLU A 1 425 ? -26.041 0.609 -24.954 1.00 67.12 425 GLU A C 1
ATOM 3469 O O . GLU A 1 425 ? -26.177 0.519 -23.739 1.00 67.12 425 GLU A O 1
ATOM 3474 N N . GLN A 1 426 ? -25.316 -0.259 -25.660 1.00 71.19 426 GLN A N 1
ATOM 3475 C CA . GLN A 1 426 ? -24.752 -1.472 -25.072 1.00 71.19 426 GLN A CA 1
ATOM 3476 C C . GLN A 1 426 ? -23.738 -1.169 -23.956 1.00 71.19 426 GLN A C 1
ATOM 3478 O O . GLN A 1 426 ? -23.856 -1.687 -22.853 1.00 71.19 426 GLN A O 1
ATOM 3483 N N . MET A 1 427 ? -22.811 -0.227 -24.175 1.00 65.88 427 MET A N 1
ATOM 3484 C CA . MET A 1 427 ? -21.866 0.194 -23.130 1.00 65.88 427 MET A CA 1
ATOM 3485 C C . MET A 1 427 ? -22.577 0.819 -21.914 1.00 65.88 427 MET A C 1
ATOM 3487 O O . MET A 1 427 ? -22.101 0.705 -20.784 1.00 65.88 427 MET A O 1
ATOM 3491 N N . ARG A 1 428 ? -23.714 1.496 -22.125 1.00 68.31 428 ARG A N 1
ATOM 3492 C CA . ARG A 1 428 ? -24.536 2.049 -21.039 1.00 68.31 428 ARG A CA 1
ATOM 3493 C C . ARG A 1 428 ? -25.246 0.949 -20.254 1.00 68.31 428 ARG A C 1
ATOM 3495 O O . ARG A 1 428 ? -25.297 1.049 -19.028 1.00 68.31 428 ARG A O 1
ATOM 3502 N N . GLU A 1 429 ? -25.763 -0.072 -20.925 1.00 74.75 429 GLU A N 1
ATOM 3503 C CA . GLU A 1 429 ? -26.387 -1.234 -20.286 1.00 74.75 429 GLU A CA 1
ATOM 3504 C C . GLU A 1 429 ? -25.367 -2.015 -19.452 1.00 74.75 429 GLU A C 1
ATOM 3506 O O . GLU A 1 429 ? -25.619 -2.260 -18.273 1.00 74.75 429 GLU A O 1
ATOM 3511 N N . ASP A 1 430 ? -24.178 -2.275 -20.000 1.00 71.94 430 ASP A N 1
ATOM 3512 C CA . ASP A 1 430 ? -23.108 -3.008 -19.314 1.00 71.94 430 ASP A CA 1
ATOM 3513 C C . ASP A 1 430 ? -22.643 -2.286 -18.037 1.00 71.94 430 ASP A C 1
ATOM 3515 O O . ASP A 1 430 ? -22.546 -2.887 -16.965 1.00 71.94 430 ASP A O 1
ATOM 3519 N N . ILE A 1 431 ? -22.418 -0.965 -18.105 1.00 69.56 431 ILE A N 1
ATOM 3520 C CA . ILE A 1 431 ? -22.029 -0.169 -16.927 1.00 69.56 431 ILE A CA 1
ATOM 3521 C C . ILE A 1 431 ? -23.158 -0.143 -15.886 1.00 69.56 431 ILE A C 1
ATOM 3523 O O . ILE A 1 431 ? -22.892 -0.232 -14.686 1.00 69.56 431 ILE A O 1
ATOM 3527 N N . THR A 1 432 ? -24.415 -0.036 -16.321 1.00 75.62 432 THR A N 1
ATOM 3528 C CA . THR A 1 432 ? -25.573 -0.062 -15.411 1.00 75.62 432 THR A CA 1
ATOM 3529 C C . THR A 1 432 ? -25.693 -1.407 -14.698 1.00 75.62 432 THR A C 1
ATOM 3531 O O . THR A 1 432 ? -25.877 -1.439 -13.482 1.00 75.62 432 THR A O 1
ATOM 3534 N N . ALA A 1 433 ? -25.516 -2.511 -15.425 1.00 79.12 433 ALA A N 1
ATOM 3535 C CA . ALA A 1 433 ? -25.577 -3.861 -14.878 1.00 79.12 433 ALA A CA 1
ATOM 3536 C C . ALA A 1 433 ? -24.489 -4.107 -13.820 1.00 79.12 433 ALA A C 1
ATOM 3538 O O . ALA A 1 433 ? -24.777 -4.649 -12.754 1.00 79.12 433 ALA A O 1
ATOM 3539 N N . VAL A 1 434 ? -23.258 -3.646 -14.071 1.00 76.94 434 VAL A N 1
ATOM 3540 C CA . VAL A 1 434 ? -22.159 -3.702 -13.093 1.00 76.94 434 VAL A CA 1
ATOM 3541 C C . VAL A 1 434 ? -22.514 -2.929 -11.823 1.00 76.94 434 VAL A C 1
ATOM 3543 O O . VAL A 1 434 ? -22.330 -3.445 -10.723 1.00 76.94 434 VAL A O 1
ATOM 3546 N N . VAL A 1 435 ? -23.030 -1.704 -11.955 1.00 76.62 435 VAL A N 1
ATOM 3547 C CA . VAL A 1 435 ? -23.374 -0.862 -10.799 1.00 76.62 435 VAL A CA 1
ATOM 3548 C C . VAL A 1 435 ? -24.471 -1.504 -9.948 1.00 76.62 435 VAL A C 1
ATOM 3550 O O . VAL A 1 435 ? -24.344 -1.543 -8.726 1.00 76.62 435 VAL A O 1
ATOM 3553 N N . GLU A 1 436 ? -25.525 -2.039 -10.565 1.00 80.75 436 GLU A N 1
ATOM 3554 C CA . GLU A 1 436 ? -26.613 -2.704 -9.833 1.00 80.75 436 GLU A CA 1
ATOM 3555 C C . GLU A 1 436 ? -26.170 -4.026 -9.194 1.00 80.75 436 GLU A C 1
ATOM 3557 O O . GLU A 1 436 ? -26.563 -4.344 -8.066 1.00 80.75 436 GLU A O 1
ATOM 3562 N N . ARG A 1 437 ? -25.276 -4.769 -9.853 1.00 82.25 437 ARG A N 1
ATOM 3563 C CA . ARG A 1 437 ? -24.650 -5.957 -9.268 1.00 82.25 437 ARG A CA 1
ATOM 3564 C C . ARG A 1 437 ? -23.840 -5.609 -8.021 1.00 82.25 437 ARG A C 1
ATOM 3566 O O . ARG A 1 437 ? -24.046 -6.240 -6.995 1.00 82.25 437 ARG A O 1
ATOM 3573 N N . VAL A 1 438 ? -22.981 -4.587 -8.082 1.00 79.31 438 VAL A N 1
ATOM 3574 C CA . VAL A 1 438 ? -22.183 -4.156 -6.919 1.00 79.31 438 VAL A CA 1
ATOM 3575 C C . VAL A 1 438 ? -23.091 -3.655 -5.793 1.00 79.31 438 VAL A C 1
ATOM 3577 O O . VAL A 1 438 ? -22.860 -3.951 -4.624 1.00 79.31 438 VAL A O 1
ATOM 3580 N N . LYS A 1 439 ? -24.173 -2.932 -6.108 1.00 80.56 439 LYS A N 1
ATOM 3581 C CA . LYS A 1 439 ? -25.149 -2.512 -5.089 1.00 80.56 439 LYS A CA 1
ATOM 3582 C C . LYS A 1 439 ? -25.782 -3.697 -4.374 1.00 80.56 439 LYS A C 1
ATOM 3584 O O . LYS A 1 439 ? -25.815 -3.719 -3.146 1.00 80.56 439 LYS A O 1
ATOM 3589 N N . THR A 1 440 ? -26.270 -4.676 -5.128 1.00 80.25 440 THR A N 1
ATOM 3590 C CA . THR A 1 440 ? -26.926 -5.860 -4.560 1.00 80.25 440 THR A CA 1
ATOM 3591 C C . THR A 1 440 ? -25.946 -6.753 -3.796 1.00 80.25 440 THR A C 1
ATOM 3593 O O . THR A 1 440 ? -26.270 -7.172 -2.683 1.00 80.25 440 THR A O 1
ATOM 3596 N N . SER A 1 441 ? -24.732 -6.971 -4.319 1.00 77.88 441 SER A N 1
ATOM 3597 C CA . SER A 1 441 ? -23.668 -7.732 -3.643 1.00 77.88 441 SER A CA 1
ATOM 3598 C C . SER A 1 441 ? -23.164 -7.053 -2.369 1.00 77.88 441 SER A C 1
ATOM 3600 O O . SER A 1 441 ? -22.740 -7.738 -1.448 1.00 77.88 441 SER A O 1
ATOM 3602 N N . THR A 1 442 ? -23.252 -5.724 -2.278 1.00 77.50 442 THR A N 1
ATOM 3603 C CA . THR A 1 442 ? -22.796 -4.965 -1.105 1.00 77.50 442 THR A CA 1
ATOM 3604 C C . THR A 1 442 ? -23.892 -4.838 -0.039 1.00 77.50 442 THR A C 1
ATOM 3606 O O . THR A 1 442 ? -23.649 -5.076 1.141 1.00 77.50 442 THR A O 1
ATOM 3609 N N . ILE A 1 443 ? -25.118 -4.463 -0.426 1.00 82.25 443 ILE A N 1
ATOM 3610 C CA . ILE A 1 443 ? -26.189 -4.101 0.521 1.00 82.25 443 ILE A CA 1
ATOM 3611 C C . ILE A 1 443 ? -26.812 -5.335 1.187 1.00 82.25 443 ILE A C 1
ATOM 3613 O O . ILE A 1 443 ? -27.102 -5.303 2.385 1.00 82.25 443 ILE A O 1
ATOM 3617 N N . THR A 1 444 ? -27.042 -6.416 0.435 1.00 79.19 444 THR A N 1
ATOM 3618 C CA . THR A 1 444 ? -27.769 -7.588 0.952 1.00 79.19 444 THR A CA 1
ATOM 3619 C C . THR A 1 444 ? -26.986 -8.336 2.042 1.00 79.19 444 THR A C 1
ATOM 3621 O O . THR A 1 444 ? -27.574 -8.601 3.099 1.00 79.19 444 THR A O 1
ATOM 3624 N N . PRO A 1 445 ? -25.676 -8.623 1.878 1.00 73.62 445 PRO A N 1
ATOM 3625 C CA . PRO A 1 445 ? -24.869 -9.204 2.951 1.00 73.62 445 PRO A CA 1
ATOM 3626 C C . PRO A 1 445 ? -24.751 -8.255 4.139 1.00 73.62 445 PRO A C 1
ATOM 3628 O O . PRO A 1 445 ? -25.006 -8.662 5.267 1.00 73.62 445 PRO A O 1
ATOM 3631 N N . PHE A 1 446 ? -24.513 -6.963 3.886 1.00 78.50 446 PHE A N 1
ATOM 3632 C CA . PHE A 1 446 ? -24.384 -5.962 4.943 1.00 78.50 446 PHE A CA 1
ATOM 3633 C C . PHE A 1 446 ? -25.605 -5.903 5.869 1.00 78.50 446 PHE A C 1
ATOM 3635 O O . PHE A 1 446 ? -25.462 -5.921 7.090 1.00 78.50 446 PHE A O 1
ATOM 3642 N N . ASN A 1 447 ? -26.813 -5.875 5.297 1.00 79.25 447 ASN A N 1
ATOM 3643 C CA . ASN A 1 447 ? -28.060 -5.844 6.065 1.00 79.25 447 ASN A CA 1
ATOM 3644 C C . ASN A 1 447 ? -28.258 -7.110 6.923 1.00 79.25 447 ASN A C 1
ATOM 3646 O O . ASN A 1 447 ? -28.853 -7.052 8.000 1.00 79.25 447 ASN A O 1
ATOM 3650 N N . THR A 1 448 ? -27.747 -8.250 6.455 1.00 73.69 448 THR A N 1
ATOM 3651 C CA . THR A 1 448 ? -27.783 -9.521 7.190 1.00 73.69 448 THR A CA 1
ATOM 3652 C C . THR A 1 448 ? -26.744 -9.520 8.312 1.00 73.69 448 THR A C 1
ATOM 3654 O O . THR A 1 448 ? -27.064 -9.827 9.459 1.00 73.69 448 THR A O 1
ATOM 3657 N N . ASP A 1 449 ? -25.522 -9.082 8.015 1.00 67.81 449 ASP A N 1
ATOM 3658 C CA . ASP A 1 449 ? -24.388 -9.086 8.940 1.00 67.81 449 ASP A CA 1
ATOM 3659 C C . ASP A 1 449 ? -24.519 -8.064 10.069 1.00 67.81 449 ASP A C 1
ATOM 3661 O O . ASP A 1 449 ? -24.002 -8.295 11.173 1.00 67.81 449 ASP A O 1
ATOM 3665 N N . CYS A 1 450 ? -25.207 -6.945 9.817 1.00 71.81 450 CYS A N 1
ATOM 3666 C CA . CYS A 1 450 ? -25.480 -5.948 10.842 1.00 71.81 450 CYS A CA 1
ATOM 3667 C C . CYS A 1 450 ? -26.630 -6.359 11.771 1.00 71.81 450 CYS A C 1
ATOM 3669 O O . CYS A 1 450 ? -26.703 -5.851 12.889 1.00 71.81 450 CYS A O 1
ATOM 3671 N N . TYR A 1 451 ? -27.516 -7.274 11.357 1.00 68.62 451 TYR A N 1
ATOM 3672 C CA . TYR A 1 451 ? -28.745 -7.581 12.089 1.00 68.62 451 TYR A CA 1
ATOM 3673 C C . TYR A 1 451 ? -28.486 -7.942 13.560 1.00 68.62 451 TYR A C 1
ATOM 3675 O O . TYR A 1 451 ? -27.734 -8.865 13.879 1.00 68.62 451 TYR A O 1
ATOM 3683 N N . GLY A 1 452 ? -29.131 -7.205 14.468 1.00 60.34 452 GLY A N 1
ATOM 3684 C CA . GLY A 1 452 ? -29.060 -7.469 15.908 1.00 60.34 452 GLY A CA 1
ATOM 3685 C C . GLY A 1 452 ? -27.735 -7.082 16.574 1.00 60.34 452 GLY A C 1
ATOM 3686 O O . GLY A 1 452 ? -27.491 -7.512 17.698 1.00 60.34 452 GLY A O 1
ATOM 3687 N N . LYS A 1 453 ? -26.893 -6.281 15.912 1.00 65.31 453 LYS A N 1
ATOM 3688 C CA . LYS A 1 453 ? -25.656 -5.719 16.473 1.00 65.31 453 LYS A CA 1
ATOM 3689 C C . LYS A 1 453 ? -25.735 -4.192 16.587 1.00 65.31 453 LYS A C 1
ATOM 3691 O O . LYS A 1 453 ? -26.409 -3.543 15.791 1.00 65.31 453 LYS A O 1
ATOM 3696 N N . SER A 1 454 ? -24.999 -3.626 17.541 1.00 71.44 454 SER A N 1
ATOM 3697 C CA . SER A 1 454 ? -24.655 -2.193 17.565 1.00 71.44 454 SER A CA 1
ATOM 3698 C C . SER A 1 454 ? -23.846 -1.808 16.315 1.00 71.44 454 SER A C 1
ATOM 3700 O O . SER A 1 454 ? -23.293 -2.684 15.646 1.00 71.44 454 SER A O 1
ATOM 3702 N N . PHE A 1 455 ? -23.742 -0.509 16.006 1.00 73.62 455 PHE A N 1
ATOM 3703 C CA . PHE A 1 455 ? -22.879 -0.015 14.922 1.00 73.62 455 PHE A CA 1
ATOM 3704 C C . PHE A 1 455 ? -21.471 -0.644 14.951 1.00 73.62 455 PHE A C 1
ATOM 3706 O O . PHE A 1 455 ? -20.750 -0.537 15.944 1.00 73.62 455 PHE A O 1
ATOM 3713 N N . ASP A 1 456 ? -21.074 -1.255 13.830 1.00 69.75 456 ASP A N 1
ATOM 3714 C CA . ASP A 1 456 ? -19.766 -1.882 13.635 1.00 69.75 456 ASP A CA 1
ATOM 3715 C C . ASP A 1 456 ? -18.986 -1.146 12.538 1.00 69.75 456 ASP A C 1
ATOM 3717 O O . ASP A 1 456 ? -19.291 -1.215 11.343 1.00 69.75 456 ASP A O 1
ATOM 3721 N N . ARG A 1 457 ? -17.936 -0.442 12.964 1.00 71.44 457 ARG A N 1
ATOM 3722 C CA . ARG A 1 457 ? -17.054 0.327 12.084 1.00 71.44 457 ARG A CA 1
ATOM 3723 C C . ARG A 1 457 ? -16.292 -0.562 11.097 1.00 71.44 457 ARG A C 1
ATOM 3725 O O . ARG A 1 457 ? -16.061 -0.148 9.961 1.00 71.44 457 ARG A O 1
ATOM 3732 N N . TYR A 1 458 ? -15.843 -1.734 11.544 1.00 67.44 458 TYR A N 1
ATOM 3733 C CA . TYR A 1 458 ? -15.050 -2.643 10.722 1.00 67.44 458 TYR A CA 1
ATOM 3734 C C . TYR A 1 458 ? -15.913 -3.225 9.609 1.00 67.44 458 TYR A C 1
ATOM 3736 O O . TYR A 1 458 ? -15.485 -3.211 8.461 1.00 67.44 458 TYR A O 1
ATOM 3744 N N . LEU A 1 459 ? -17.152 -3.609 9.927 1.00 72.81 459 LEU A N 1
ATOM 3745 C CA . LEU A 1 459 ? -18.117 -4.087 8.939 1.00 72.81 459 LEU A CA 1
ATOM 3746 C C . LEU A 1 459 ? -18.395 -3.039 7.850 1.00 72.81 459 LEU A C 1
ATOM 3748 O O . LEU A 1 459 ? -18.403 -3.369 6.668 1.00 72.81 459 LEU A O 1
ATOM 3752 N N . VAL A 1 460 ? -18.571 -1.764 8.219 1.00 78.75 460 VAL A N 1
ATOM 3753 C CA . VAL A 1 460 ? -18.742 -0.669 7.241 1.00 78.75 460 VAL A CA 1
ATOM 3754 C C . VAL A 1 460 ? -17.490 -0.501 6.373 1.00 78.75 460 VAL A C 1
ATOM 3756 O O . VAL A 1 460 ? -17.598 -0.369 5.154 1.00 78.75 460 VAL A O 1
ATOM 3759 N N . TYR A 1 461 ? -16.301 -0.530 6.984 1.00 75.12 461 TYR A N 1
ATOM 3760 C CA . TYR A 1 461 ? -15.029 -0.395 6.273 1.00 75.12 461 TYR A CA 1
ATOM 3761 C C . TYR A 1 461 ? -14.805 -1.532 5.270 1.00 75.12 461 TYR A C 1
ATOM 3763 O O . TYR A 1 461 ? -14.548 -1.255 4.102 1.00 75.12 461 TYR A O 1
ATOM 3771 N N . THR A 1 462 ? -14.930 -2.792 5.695 1.00 69.62 462 THR A N 1
ATOM 3772 C CA . THR A 1 462 ? -14.708 -3.954 4.823 1.00 69.62 462 THR A CA 1
ATOM 3773 C C . THR A 1 462 ? -15.723 -4.000 3.693 1.00 69.62 462 THR A C 1
ATOM 3775 O O . THR A 1 462 ? -15.348 -4.240 2.553 1.00 69.62 462 THR A O 1
ATOM 3778 N N . THR A 1 463 ? -16.986 -3.678 3.972 1.00 75.56 463 THR A N 1
ATOM 3779 C CA . THR A 1 463 ? -18.053 -3.640 2.964 1.00 75.56 463 THR A CA 1
ATOM 3780 C C . THR A 1 463 ? -17.773 -2.597 1.879 1.00 75.56 463 THR A C 1
ATOM 3782 O O . THR A 1 463 ? -17.838 -2.900 0.688 1.00 75.56 463 THR A O 1
ATOM 3785 N N . LEU A 1 464 ? -17.394 -1.375 2.271 1.00 81.62 464 LEU A N 1
ATOM 3786 C CA . LEU A 1 464 ? -17.031 -0.319 1.320 1.00 81.62 464 LEU A CA 1
ATOM 3787 C C . LEU A 1 464 ? -15.715 -0.617 0.587 1.00 81.62 464 LEU A C 1
ATOM 3789 O O . LEU A 1 464 ? -15.578 -0.263 -0.583 1.00 81.62 464 LEU A O 1
ATOM 3793 N N . GLN A 1 465 ? -14.759 -1.277 1.244 1.00 79.19 465 GLN A N 1
ATOM 3794 C CA . GLN A 1 465 ? -13.503 -1.697 0.625 1.00 79.19 465 GLN A CA 1
ATOM 3795 C C . GLN A 1 465 ? -13.733 -2.767 -0.448 1.00 79.19 465 GLN A C 1
ATOM 3797 O O . GLN A 1 465 ? -13.176 -2.653 -1.540 1.00 79.19 465 GLN A O 1
ATOM 3802 N N . THR A 1 466 ? -14.579 -3.764 -0.173 1.00 75.69 466 THR A N 1
ATOM 3803 C CA . THR A 1 466 ? -14.972 -4.785 -1.154 1.00 75.69 466 THR A CA 1
ATOM 3804 C C . THR A 1 466 ? -15.647 -4.131 -2.355 1.00 75.69 466 THR A C 1
ATOM 3806 O O . THR A 1 466 ? -15.202 -4.337 -3.483 1.00 75.69 466 THR A O 1
ATOM 3809 N N . ALA A 1 467 ? -16.618 -3.240 -2.124 1.00 81.50 467 ALA A N 1
ATOM 3810 C CA . ALA A 1 467 ? -17.283 -2.499 -3.194 1.00 81.50 467 ALA A CA 1
ATOM 3811 C C . ALA A 1 467 ? -16.297 -1.668 -4.036 1.00 81.50 467 ALA A C 1
ATOM 3813 O O . ALA A 1 467 ? -16.363 -1.674 -5.264 1.00 81.50 467 ALA A O 1
ATOM 3814 N N . LEU A 1 468 ? -15.341 -0.982 -3.397 1.00 82.12 468 LEU A N 1
ATOM 3815 C CA . LEU A 1 468 ? -14.290 -0.241 -4.097 1.00 82.12 468 LEU A CA 1
ATOM 3816 C C . LEU A 1 468 ? -13.416 -1.173 -4.945 1.00 82.12 468 LEU A C 1
ATOM 3818 O O . LEU A 1 468 ? -13.115 -0.833 -6.088 1.00 82.12 468 LEU A O 1
ATOM 3822 N N . SER A 1 469 ? -13.025 -2.335 -4.415 1.00 79.12 469 SER A N 1
ATOM 3823 C CA . SER A 1 469 ? -12.202 -3.309 -5.139 1.00 79.12 469 SER A CA 1
ATOM 3824 C C . SER A 1 469 ? -12.922 -3.890 -6.359 1.00 79.12 469 SER A C 1
ATOM 3826 O O . SER A 1 469 ? -12.337 -3.946 -7.438 1.00 79.12 469 SER A O 1
ATOM 3828 N N . GLU A 1 470 ? -14.215 -4.205 -6.244 1.00 80.31 470 GLU A N 1
ATOM 3829 C CA . GLU A 1 470 ? -15.034 -4.668 -7.369 1.00 80.31 470 GLU A CA 1
ATOM 3830 C C . GLU A 1 470 ? -15.179 -3.581 -8.447 1.00 80.31 470 GLU A C 1
ATOM 3832 O O . GLU A 1 470 ? -15.077 -3.867 -9.640 1.00 80.31 470 GLU A O 1
ATOM 3837 N N . LEU A 1 471 ? -15.345 -2.318 -8.036 1.00 77.75 471 LEU A N 1
ATOM 3838 C CA . LEU A 1 471 ? -15.480 -1.164 -8.934 1.00 77.75 471 LEU A CA 1
ATOM 3839 C C . LEU A 1 471 ? -14.163 -0.693 -9.569 1.00 77.75 471 LEU A C 1
ATOM 3841 O O . LEU A 1 471 ? -14.197 0.167 -10.448 1.00 77.75 471 LEU A O 1
ATOM 3845 N N . THR A 1 472 ? -13.012 -1.204 -9.133 1.00 74.38 472 THR A N 1
ATOM 3846 C CA . THR A 1 472 ? -11.693 -0.798 -9.654 1.00 74.38 472 THR A CA 1
ATOM 3847 C C . THR A 1 472 ? -10.961 -1.931 -10.362 1.00 74.38 472 THR A C 1
ATOM 3849 O O . THR A 1 472 ? -10.358 -1.691 -11.405 1.00 74.38 472 THR A O 1
ATOM 3852 N N . PHE A 1 473 ? -11.050 -3.156 -9.841 1.00 73.44 473 PHE A N 1
ATOM 3853 C CA . PHE A 1 473 ? -10.278 -4.310 -10.307 1.00 73.44 473 PHE A CA 1
ATOM 3854 C C . PHE A 1 473 ? -11.136 -5.464 -10.843 1.00 73.44 473 PHE A C 1
ATOM 3856 O O . PHE A 1 473 ? -10.576 -6.464 -11.284 1.00 73.44 473 PHE A O 1
ATOM 3863 N N . GLY A 1 474 ? -12.471 -5.359 -10.834 1.00 69.62 474 GLY A N 1
ATOM 3864 C CA . GLY A 1 474 ? -13.332 -6.387 -11.425 1.00 69.62 474 GLY A CA 1
ATOM 3865 C C . GLY A 1 474 ? -13.052 -6.573 -12.922 1.00 69.62 474 GLY A C 1
ATOM 3866 O O . GLY A 1 474 ? -12.920 -5.586 -13.648 1.00 69.62 474 GLY A O 1
ATOM 3867 N N . GLU A 1 475 ? -12.990 -7.821 -13.398 1.00 60.62 475 GLU A N 1
ATOM 3868 C CA . GLU A 1 475 ? -12.651 -8.152 -14.797 1.00 60.62 475 GLU A CA 1
ATOM 3869 C C . GLU A 1 475 ? -13.553 -7.419 -15.810 1.00 60.62 475 GLU A C 1
ATOM 3871 O O . GLU A 1 475 ? -13.066 -6.819 -16.771 1.00 60.62 475 GLU A O 1
ATOM 3876 N N . ASP A 1 476 ? -14.862 -7.353 -15.542 1.00 63.59 476 ASP A N 1
ATOM 3877 C CA . ASP A 1 476 ? -15.826 -6.604 -16.363 1.00 63.59 476 ASP A CA 1
ATOM 3878 C C . ASP A 1 476 ? -15.538 -5.091 -16.374 1.00 63.59 476 ASP A C 1
ATOM 3880 O O . ASP A 1 476 ? -15.721 -4.400 -17.377 1.00 63.59 476 ASP A O 1
ATOM 3884 N N . VAL A 1 477 ? -15.067 -4.556 -15.247 1.00 60.81 477 VAL A N 1
ATOM 3885 C CA . VAL A 1 477 ? -14.877 -3.119 -15.007 1.00 60.81 477 VAL A CA 1
ATOM 3886 C C . VAL A 1 477 ? -13.587 -2.608 -15.632 1.00 60.81 477 VAL A C 1
ATOM 3888 O O . VAL A 1 477 ? -13.569 -1.521 -16.222 1.00 60.81 477 VAL A O 1
ATOM 3891 N N . HIS A 1 478 ? -12.526 -3.413 -15.564 1.00 59.09 478 HIS A N 1
ATOM 3892 C CA . HIS A 1 478 ? -11.261 -3.130 -16.228 1.00 59.09 478 HIS A CA 1
ATOM 3893 C C . HIS A 1 478 ? -11.450 -3.053 -17.753 1.00 59.09 478 HIS A C 1
ATOM 3895 O O . HIS A 1 478 ? -10.894 -2.166 -18.410 1.00 59.09 478 HIS A O 1
ATOM 3901 N N . ASN A 1 479 ? -12.288 -3.928 -18.316 1.00 62.47 479 ASN A N 1
ATOM 3902 C CA . ASN A 1 479 ? -12.622 -3.920 -19.741 1.00 62.47 479 ASN A CA 1
ATOM 3903 C C . ASN A 1 479 ? -13.458 -2.690 -20.139 1.00 62.47 479 ASN A C 1
ATOM 3905 O O . ASN A 1 479 ? -13.226 -2.093 -21.193 1.00 62.47 479 ASN A O 1
ATOM 3909 N N . LEU A 1 480 ? -14.375 -2.250 -19.270 1.00 65.69 480 LEU A N 1
ATOM 3910 C CA . LEU A 1 480 ? -15.251 -1.093 -19.501 1.00 65.69 480 LEU A CA 1
ATOM 3911 C C . LEU A 1 480 ? -14.598 0.270 -19.193 1.00 65.69 480 LEU A C 1
ATOM 3913 O O . LEU A 1 480 ? -15.154 1.312 -19.557 1.00 65.69 480 LEU A O 1
ATOM 3917 N N . LYS A 1 481 ? -13.422 0.295 -18.542 1.00 66.75 481 LYS A N 1
ATOM 3918 C CA . LYS A 1 481 ? -12.684 1.511 -18.136 1.00 66.75 481 LYS A CA 1
ATOM 3919 C C . LYS A 1 481 ? -13.594 2.544 -17.459 1.00 66.75 481 LYS A C 1
ATOM 3921 O O . LYS A 1 481 ? -13.674 3.706 -17.886 1.00 66.75 481 LYS A O 1
ATOM 3926 N N . VAL A 1 482 ? -14.312 2.129 -16.418 1.00 70.31 482 VAL A N 1
ATOM 3927 C CA . VAL A 1 482 ? -15.278 2.978 -15.699 1.00 70.31 482 VAL A CA 1
ATOM 3928 C C . VAL A 1 482 ? -14.590 4.24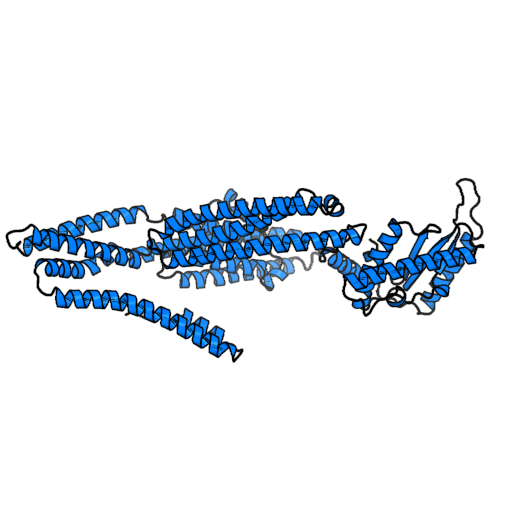7 -15.148 1.00 70.31 482 VAL A C 1
ATOM 3930 O O . VAL A 1 482 ? -13.472 4.179 -14.646 1.00 70.31 482 VAL A O 1
ATOM 3933 N N . PRO A 1 483 ? -15.180 5.450 -15.306 1.00 71.31 483 PRO A N 1
ATOM 3934 C CA . PRO A 1 483 ? -14.562 6.689 -14.832 1.00 71.31 483 PRO A CA 1
ATOM 3935 C C . PRO A 1 483 ? -14.564 6.812 -13.303 1.00 71.31 483 PRO A C 1
ATOM 3937 O O . PRO A 1 483 ? -15.578 6.544 -12.660 1.00 71.31 483 PRO A O 1
ATOM 3940 N N . SER A 1 484 ? -13.472 7.347 -12.749 1.00 74.88 484 SER A N 1
ATOM 3941 C CA . SER A 1 484 ? -13.292 7.595 -11.309 1.00 74.88 484 SER A CA 1
ATOM 3942 C C . SER A 1 484 ? -14.419 8.421 -10.685 1.00 74.88 484 SER A C 1
ATOM 3944 O O . SER A 1 484 ? -14.833 8.143 -9.565 1.00 74.88 484 SER A O 1
ATOM 3946 N N . SER A 1 485 ? -14.995 9.364 -11.435 1.00 75.44 485 SER A N 1
ATOM 3947 C CA . SER A 1 485 ? -16.117 10.186 -10.973 1.00 75.44 485 SER A CA 1
ATOM 3948 C C . SER A 1 485 ? -17.431 9.412 -10.820 1.00 75.44 485 SER A C 1
ATOM 3950 O O . SER A 1 485 ? -18.234 9.746 -9.950 1.00 75.44 485 SER A O 1
ATOM 3952 N N . LEU A 1 486 ? -17.652 8.369 -11.630 1.00 77.62 486 LEU A N 1
ATOM 3953 C CA . LEU A 1 486 ? -18.792 7.465 -11.465 1.00 77.62 486 LEU A CA 1
ATOM 3954 C C . LEU A 1 486 ? -18.556 6.524 -10.279 1.00 77.62 486 LEU A C 1
ATOM 3956 O O . LEU A 1 486 ? -19.463 6.343 -9.475 1.00 77.62 486 LEU A O 1
ATOM 3960 N N . ILE A 1 487 ? -17.333 6.004 -10.122 1.00 79.69 487 ILE A N 1
ATOM 3961 C CA . ILE A 1 487 ? -16.945 5.180 -8.964 1.00 79.69 487 ILE A CA 1
ATOM 3962 C C . ILE A 1 487 ? -17.155 5.965 -7.660 1.00 79.69 487 ILE A C 1
ATOM 3964 O O . ILE A 1 487 ? -17.809 5.468 -6.746 1.00 79.69 487 ILE A O 1
ATOM 3968 N N . ALA A 1 488 ? -16.706 7.224 -7.607 1.00 82.25 488 ALA A N 1
ATOM 3969 C CA . ALA A 1 488 ? -16.929 8.131 -6.479 1.00 82.25 488 ALA A CA 1
ATOM 3970 C C . ALA A 1 488 ? -18.420 8.275 -6.133 1.00 82.25 488 ALA A C 1
ATOM 3972 O O . ALA A 1 488 ? -18.812 8.154 -4.972 1.00 82.25 488 ALA A O 1
ATOM 3973 N N . LYS A 1 489 ? -19.270 8.502 -7.145 1.00 82.50 489 LYS A N 1
ATOM 3974 C CA . LYS A 1 489 ? -20.715 8.683 -6.952 1.00 82.50 489 LYS A CA 1
ATOM 3975 C C . LYS A 1 489 ? -21.406 7.394 -6.490 1.00 82.50 489 LYS A C 1
ATOM 3977 O O . LYS A 1 489 ? -22.291 7.465 -5.641 1.00 82.50 489 LYS A O 1
ATOM 3982 N N . VAL A 1 490 ? -20.997 6.232 -7.008 1.00 81.69 490 VAL A N 1
ATOM 3983 C CA . VAL A 1 490 ? -21.508 4.922 -6.564 1.00 81.69 490 VAL A CA 1
ATOM 3984 C C . VAL A 1 490 ? -21.131 4.669 -5.105 1.00 81.69 490 VAL A C 1
ATOM 3986 O O . VAL A 1 490 ? -21.996 4.308 -4.314 1.00 81.69 490 VAL A O 1
ATOM 3989 N N . LEU A 1 491 ? -19.879 4.924 -4.717 1.00 83.81 491 LEU A N 1
ATOM 3990 C CA . LEU A 1 491 ? -19.425 4.742 -3.336 1.00 83.81 491 LEU A CA 1
ATOM 3991 C C . LEU A 1 491 ? -20.129 5.684 -2.353 1.00 83.81 491 LEU A C 1
ATOM 3993 O O . LEU A 1 491 ? -20.504 5.252 -1.266 1.00 83.81 491 LEU A O 1
ATOM 3997 N N . LEU A 1 492 ? -20.369 6.941 -2.741 1.00 83.75 492 LEU A N 1
ATOM 3998 C CA . LEU A 1 492 ? -21.156 7.886 -1.940 1.00 83.75 492 LEU A CA 1
ATOM 3999 C C . LEU A 1 492 ? -22.596 7.402 -1.737 1.00 83.75 492 LEU A C 1
ATOM 4001 O O . LEU A 1 492 ? -23.115 7.453 -0.624 1.00 83.75 492 LEU A O 1
ATOM 4005 N N . HIS A 1 493 ? -23.223 6.885 -2.794 1.00 83.56 493 HIS A N 1
ATOM 4006 C CA . HIS A 1 493 ? -24.570 6.326 -2.723 1.00 83.56 493 HIS A CA 1
ATOM 4007 C C . HIS A 1 493 ? -24.636 5.075 -1.829 1.00 83.56 493 HIS A C 1
ATOM 4009 O O . HIS A 1 493 ? -25.510 4.978 -0.966 1.00 83.56 493 HIS A O 1
ATOM 4015 N N . LEU A 1 494 ? -23.680 4.151 -1.976 1.00 83.62 494 LEU A N 1
ATOM 4016 C CA . LEU A 1 494 ? -23.564 2.961 -1.127 1.00 83.62 494 LEU A CA 1
ATOM 4017 C C . LEU A 1 494 ? -23.341 3.329 0.338 1.00 83.62 494 LEU A C 1
ATOM 4019 O O . LEU A 1 494 ? -24.032 2.803 1.206 1.00 83.62 494 LEU A O 1
ATOM 4023 N N . CYS A 1 495 ? -22.431 4.265 0.613 1.00 85.31 495 CYS A N 1
ATOM 4024 C CA . CYS A 1 495 ? -22.180 4.758 1.963 1.00 85.31 495 CYS A CA 1
ATOM 4025 C C . CYS A 1 495 ? -23.448 5.384 2.570 1.00 85.31 495 CYS A C 1
ATOM 4027 O O . CYS A 1 495 ? -23.762 5.132 3.731 1.00 85.31 495 CYS A O 1
ATOM 4029 N N . GLY A 1 496 ? -24.245 6.104 1.771 1.00 84.25 496 GLY A N 1
ATOM 4030 C CA . GLY A 1 496 ? -25.536 6.647 2.197 1.00 84.25 496 GLY A CA 1
ATOM 4031 C C . GLY A 1 496 ? -26.566 5.593 2.572 1.00 84.25 496 GLY A C 1
ATOM 4032 O O . GLY A 1 496 ? -27.192 5.707 3.625 1.00 84.25 496 GLY A O 1
ATOM 4033 N N . ILE A 1 497 ? -26.694 4.528 1.785 1.00 82.81 497 ILE A N 1
ATOM 4034 C CA . ILE A 1 497 ? -27.588 3.410 2.114 1.00 82.81 497 ILE A CA 1
ATOM 4035 C C . ILE A 1 497 ? -27.093 2.660 3.358 1.00 82.81 497 ILE A C 1
ATOM 4037 O O . ILE A 1 497 ? -27.872 2.416 4.279 1.00 82.81 497 ILE A O 1
ATOM 4041 N N . ILE A 1 498 ? -25.798 2.339 3.412 1.00 84.19 498 ILE A N 1
ATOM 4042 C CA . ILE A 1 498 ? -25.160 1.642 4.537 1.00 84.19 498 ILE A CA 1
ATOM 4043 C C . ILE A 1 498 ? -25.366 2.423 5.836 1.00 84.19 498 ILE A C 1
ATOM 4045 O O . ILE A 1 498 ? -25.789 1.849 6.835 1.00 84.19 498 ILE A O 1
ATOM 4049 N N . SER A 1 499 ? -25.139 3.735 5.809 1.00 84.06 499 SER A N 1
ATOM 4050 C CA . SER A 1 499 ? -25.292 4.604 6.977 1.00 84.06 499 SER A CA 1
ATOM 4051 C C . SER A 1 499 ? -26.740 4.686 7.493 1.00 84.06 499 SER A C 1
ATOM 4053 O O . SER A 1 499 ? -26.978 4.713 8.697 1.00 84.06 499 SER A O 1
ATOM 4055 N N . GLU A 1 500 ? -27.749 4.631 6.618 1.00 8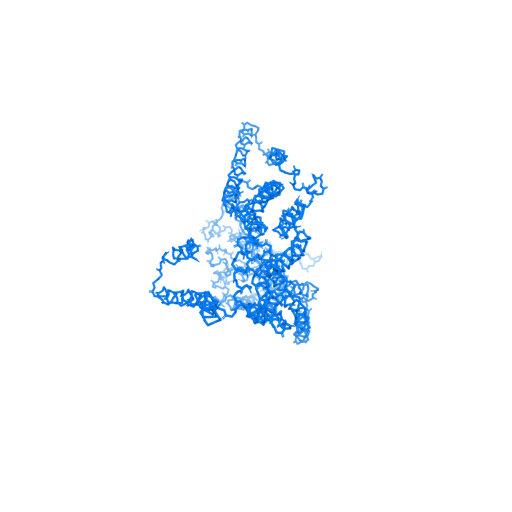3.38 500 GLU A N 1
ATOM 4056 C CA . GLU A 1 500 ? -29.148 4.553 7.056 1.00 83.38 500 GLU A CA 1
ATOM 4057 C C . GLU A 1 500 ? -29.489 3.185 7.664 1.00 83.38 500 GLU A C 1
ATOM 4059 O O . GLU A 1 500 ? -30.191 3.114 8.679 1.00 83.38 500 GLU A O 1
ATOM 4064 N N . ILE A 1 501 ? -29.016 2.098 7.045 1.00 82.50 501 ILE A N 1
ATOM 4065 C CA . ILE A 1 501 ? -29.215 0.735 7.553 1.00 82.50 501 ILE A CA 1
ATOM 4066 C C . ILE A 1 501 ? -28.593 0.613 8.943 1.00 82.50 501 ILE A C 1
ATOM 4068 O O . ILE A 1 501 ? -29.265 0.139 9.860 1.00 82.50 501 ILE A O 1
ATOM 4072 N N . THR A 1 502 ? -27.364 1.103 9.133 1.00 81.69 502 THR A N 1
ATOM 4073 C CA . THR A 1 502 ? -26.707 1.079 10.443 1.00 81.69 502 THR A CA 1
ATOM 4074 C C . THR A 1 502 ? -27.468 1.892 11.474 1.00 81.69 502 THR A C 1
ATOM 4076 O O . THR A 1 502 ? -27.729 1.370 12.549 1.00 81.69 502 THR A O 1
ATOM 4079 N N . VAL A 1 503 ? -27.908 3.112 11.155 1.00 82.12 503 VAL A N 1
ATOM 4080 C CA . VAL A 1 503 ? -28.686 3.948 12.085 1.00 82.12 503 VAL A CA 1
ATOM 4081 C C . VAL A 1 503 ? -30.009 3.281 12.484 1.00 82.12 503 VAL A C 1
ATOM 4083 O O . VAL A 1 503 ? -30.395 3.318 13.655 1.00 82.12 503 VAL A O 1
ATOM 4086 N N . LYS A 1 504 ? -30.728 2.662 11.538 1.00 82.31 504 LYS A N 1
ATOM 4087 C CA . LYS A 1 504 ? -31.980 1.940 11.835 1.00 82.31 504 LYS A CA 1
ATOM 4088 C C . LYS A 1 504 ? -31.735 0.695 12.676 1.00 82.31 504 LYS A C 1
ATOM 4090 O O . LYS A 1 504 ? -32.518 0.399 13.577 1.00 82.31 504 LYS A O 1
ATOM 4095 N N . ASN A 1 505 ? -30.690 -0.053 12.357 1.00 79.81 505 ASN A N 1
ATOM 4096 C CA . ASN A 1 505 ? -30.355 -1.277 13.060 1.00 79.81 505 ASN A CA 1
ATOM 4097 C C . ASN A 1 505 ? -29.838 -0.993 14.477 1.00 79.81 505 ASN A C 1
ATOM 4099 O O . ASN A 1 505 ? -30.268 -1.656 15.410 1.00 79.81 505 ASN A O 1
ATOM 4103 N N . ASP A 1 506 ? -29.034 0.053 14.656 1.00 75.50 506 ASP A N 1
ATOM 4104 C CA . ASP A 1 506 ? -28.569 0.536 15.957 1.00 75.50 506 ASP A CA 1
ATOM 4105 C C . ASP A 1 506 ? -29.747 0.986 16.843 1.00 75.50 506 ASP A C 1
ATOM 4107 O O . ASP A 1 506 ? -29.876 0.567 17.993 1.00 75.50 506 ASP A O 1
ATOM 4111 N N . GLN A 1 507 ? -30.720 1.715 16.280 1.00 76.06 507 GLN A N 1
ATOM 4112 C CA . GLN A 1 507 ? -31.969 2.040 16.986 1.00 76.06 507 GLN A CA 1
ATOM 4113 C C . GLN A 1 507 ? -32.744 0.790 17.418 1.00 76.06 507 GLN A C 1
ATOM 4115 O O . GLN A 1 507 ? -33.192 0.718 18.561 1.00 76.06 507 GLN A O 1
ATOM 4120 N N . LYS A 1 508 ? -32.893 -0.203 16.530 1.00 78.50 508 LYS A N 1
ATOM 4121 C CA . LYS A 1 508 ? -33.547 -1.480 16.861 1.00 78.50 508 LYS A CA 1
ATOM 4122 C C . LYS A 1 508 ? -32.777 -2.255 17.929 1.00 78.50 508 LYS A C 1
ATOM 4124 O O . LYS A 1 508 ? -33.397 -2.808 18.830 1.00 78.50 508 LYS A O 1
ATOM 4129 N N . TYR A 1 509 ? -31.449 -2.269 17.853 1.00 73.94 509 TYR A N 1
ATOM 4130 C CA . TYR A 1 509 ? -30.575 -2.894 18.840 1.00 73.94 509 TYR A CA 1
ATOM 4131 C C . TYR A 1 509 ? -30.788 -2.290 20.229 1.00 73.94 509 TYR A C 1
ATOM 4133 O O . TYR A 1 509 ? -30.967 -3.026 21.197 1.00 73.94 509 TYR A O 1
ATOM 4141 N N . HIS A 1 510 ? -30.853 -0.960 20.310 1.00 70.31 510 HIS A N 1
ATOM 4142 C CA . HIS A 1 510 ? -31.125 -0.240 21.551 1.00 70.31 510 HIS A CA 1
ATOM 4143 C C . HIS A 1 510 ? -32.541 -0.467 22.096 1.00 70.31 510 HIS A C 1
ATOM 4145 O O . HIS A 1 510 ? -32.708 -0.536 23.308 1.00 70.31 510 HIS A O 1
ATOM 4151 N N . ILE A 1 511 ? -33.556 -0.578 21.232 1.00 71.75 511 ILE A N 1
ATOM 4152 C CA . ILE A 1 511 ? -34.933 -0.885 21.659 1.00 71.75 511 ILE A CA 1
ATOM 4153 C C . ILE A 1 511 ? -35.017 -2.312 22.215 1.00 71.75 511 ILE A C 1
ATOM 4155 O O . ILE A 1 511 ? -35.626 -2.530 23.256 1.00 71.75 511 ILE A O 1
ATOM 4159 N N . ASN A 1 512 ? -34.383 -3.276 21.545 1.00 70.50 512 ASN A N 1
ATOM 4160 C CA . ASN A 1 512 ? -34.417 -4.682 21.948 1.00 70.50 512 ASN A CA 1
ATOM 4161 C C . ASN A 1 512 ? -33.561 -4.975 23.192 1.00 70.50 512 ASN A C 1
ATOM 4163 O O . ASN A 1 512 ? -33.802 -5.967 23.875 1.00 70.50 512 ASN A O 1
ATOM 4167 N N . ASN A 1 513 ? -32.567 -4.132 23.477 1.00 68.44 513 ASN A N 1
ATOM 4168 C CA . ASN A 1 513 ? -31.670 -4.250 24.624 1.00 68.44 513 ASN A CA 1
ATOM 4169 C C . ASN A 1 513 ? -31.782 -3.004 25.513 1.00 68.44 513 ASN A C 1
ATOM 4171 O O . ASN A 1 513 ? -30.825 -2.248 25.662 1.00 68.44 513 ASN A O 1
ATOM 4175 N N . SER A 1 514 ? -32.960 -2.769 26.095 1.00 75.19 514 SER A N 1
ATOM 4176 C CA . SER A 1 514 ? -33.139 -1.718 27.102 1.00 75.19 514 SER A CA 1
ATOM 4177 C C . SER A 1 514 ? -32.189 -1.957 28.284 1.00 75.19 514 SER A C 1
ATOM 4179 O O . SER A 1 514 ? -32.202 -3.028 28.896 1.00 75.19 514 SER A O 1
ATOM 4181 N N . CYS A 1 515 ? -31.350 -0.963 28.610 1.00 71.44 515 CYS A N 1
ATOM 4182 C CA . CYS A 1 515 ? -30.453 -1.036 29.769 1.00 71.44 515 CYS A CA 1
ATOM 4183 C C . CYS A 1 515 ? -31.240 -1.297 31.060 1.00 71.44 515 CYS A C 1
ATOM 4185 O O . CYS A 1 515 ? -30.780 -2.067 31.898 1.00 71.44 515 CYS A O 1
ATOM 4187 N N . GLN A 1 516 ? -32.421 -0.682 31.196 1.00 74.38 516 GLN A N 1
ATOM 4188 C CA . GLN A 1 516 ? -33.303 -0.833 32.353 1.00 74.38 516 GLN A CA 1
ATOM 4189 C C . GLN A 1 516 ? -33.732 -2.296 32.512 1.00 74.38 516 GLN A C 1
ATOM 4191 O O . GLN A 1 516 ? -33.458 -2.909 33.536 1.00 74.38 516 GLN A O 1
ATOM 4196 N N . ASP A 1 517 ? -34.275 -2.890 31.447 1.00 78.31 517 ASP A N 1
ATOM 4197 C CA . ASP A 1 517 ? -34.789 -4.262 31.442 1.00 78.31 517 ASP A CA 1
ATOM 4198 C C . ASP A 1 517 ? -33.681 -5.284 31.744 1.00 78.31 517 ASP A C 1
ATOM 4200 O O . ASP A 1 517 ? -33.919 -6.325 32.360 1.00 78.31 517 ASP A O 1
ATOM 4204 N N . LEU A 1 518 ? -32.450 -5.007 31.302 1.00 77.44 518 LEU A N 1
ATOM 4205 C CA . LEU A 1 518 ? -31.289 -5.848 31.587 1.00 77.44 518 LEU A CA 1
ATOM 4206 C C . LEU A 1 518 ? -30.798 -5.691 33.035 1.00 77.44 518 LEU A C 1
ATOM 4208 O O . LEU A 1 518 ? -30.425 -6.691 33.647 1.00 77.44 518 LEU A O 1
ATOM 4212 N N . PHE A 1 519 ? -30.825 -4.484 33.611 1.00 79.56 519 PHE A N 1
ATOM 4213 C CA . PHE A 1 519 ? -30.544 -4.291 35.037 1.00 79.56 519 PHE A CA 1
ATOM 4214 C C . PHE A 1 519 ? -31.625 -4.927 35.918 1.00 79.56 519 PHE A C 1
ATOM 4216 O O . PHE A 1 519 ? -31.287 -5.585 36.902 1.00 79.56 519 PHE A O 1
ATOM 4223 N N . ASP A 1 520 ? -32.898 -4.822 35.539 1.00 80.31 520 ASP A N 1
ATOM 4224 C CA . ASP A 1 520 ? -34.021 -5.411 36.274 1.00 80.31 520 ASP A CA 1
ATOM 4225 C C . ASP A 1 520 ? -33.919 -6.939 36.354 1.00 80.31 520 ASP A C 1
ATOM 4227 O O . ASP A 1 520 ? -34.178 -7.520 37.410 1.00 80.31 520 ASP A O 1
ATOM 4231 N N . LYS A 1 521 ? -33.424 -7.596 35.293 1.00 81.88 521 LYS A N 1
ATOM 4232 C CA . LYS A 1 521 ? -33.097 -9.035 35.323 1.00 81.88 521 LYS A CA 1
ATOM 4233 C C . LYS A 1 521 ? -32.065 -9.389 36.396 1.00 81.88 521 LYS A C 1
ATOM 4235 O O . LYS A 1 521 ? -32.146 -10.466 36.974 1.00 81.88 521 LYS A O 1
ATOM 4240 N N . HIS A 1 522 ? -31.112 -8.500 36.679 1.00 77.19 522 HIS A N 1
ATOM 4241 C CA . HIS A 1 522 ? -30.094 -8.704 37.713 1.00 77.19 522 HIS A CA 1
ATOM 4242 C C . HIS A 1 522 ? -30.522 -8.214 39.108 1.00 77.19 522 HIS A C 1
ATOM 4244 O O . HIS A 1 522 ? -29.923 -8.637 40.100 1.00 77.19 522 HIS A O 1
ATOM 4250 N N . LYS A 1 523 ? -31.556 -7.362 39.213 1.00 83.12 523 LYS A N 1
ATOM 4251 C CA . LYS A 1 523 ? -32.036 -6.785 40.484 1.00 83.12 523 LYS A CA 1
ATOM 4252 C C . LYS A 1 523 ? -32.388 -7.865 41.502 1.00 83.12 523 LYS A C 1
ATOM 4254 O O . LYS A 1 523 ? -32.002 -7.768 42.666 1.00 83.12 523 LYS A O 1
ATOM 4259 N N . GLN A 1 524 ? -33.105 -8.900 41.066 1.00 80.44 524 GLN A N 1
ATOM 4260 C CA . GLN A 1 524 ? -33.577 -9.962 41.953 1.00 80.44 524 GLN A CA 1
ATOM 4261 C C . GLN A 1 524 ? -32.415 -10.765 42.554 1.00 80.44 524 GLN A C 1
ATOM 4263 O O . GLN A 1 524 ? -32.378 -10.958 43.769 1.00 80.44 524 GLN A O 1
ATOM 4268 N N . ASP A 1 525 ? -31.436 -11.156 41.737 1.00 76.56 525 ASP A N 1
ATOM 4269 C CA . ASP A 1 525 ? -30.258 -11.906 42.190 1.00 76.56 525 ASP A CA 1
ATOM 4270 C C . ASP A 1 525 ? -29.394 -11.086 43.156 1.00 76.56 525 ASP A C 1
ATOM 4272 O O . ASP A 1 525 ? -28.947 -11.587 44.188 1.00 76.56 525 ASP A O 1
ATOM 4276 N N . ILE A 1 526 ? -29.188 -9.801 42.852 1.00 79.81 526 ILE A N 1
ATOM 4277 C CA . ILE A 1 526 ? -28.385 -8.906 43.694 1.00 79.81 526 ILE A CA 1
ATOM 4278 C C . ILE A 1 526 ? -29.100 -8.615 45.024 1.00 79.81 526 ILE A C 1
ATOM 4280 O O . ILE A 1 526 ? -28.447 -8.576 46.064 1.00 79.81 526 ILE A O 1
ATOM 4284 N N . ASN A 1 527 ? -30.431 -8.481 45.027 1.00 79.81 527 ASN A N 1
ATOM 4285 C CA . ASN A 1 527 ? -31.221 -8.331 46.255 1.00 79.81 527 ASN A CA 1
ATOM 4286 C C . ASN A 1 527 ? -31.137 -9.587 47.138 1.00 79.81 527 ASN A C 1
ATOM 4288 O O . ASN A 1 527 ? -30.933 -9.508 48.352 1.00 79.81 527 ASN A O 1
ATOM 4292 N N . LEU A 1 528 ? -31.260 -10.771 46.528 1.00 76.31 528 LEU A N 1
ATOM 4293 C CA . LEU A 1 528 ? -31.122 -12.036 47.247 1.00 76.31 528 LEU A CA 1
ATOM 4294 C C . LEU A 1 528 ? -29.752 -12.151 47.914 1.00 76.31 528 LEU A C 1
ATOM 4296 O O . LEU A 1 528 ? -29.667 -12.666 49.031 1.00 76.31 528 LEU A O 1
ATOM 4300 N N . ASP A 1 529 ? -28.693 -11.690 47.256 1.00 70.56 529 ASP A N 1
ATOM 4301 C CA . ASP A 1 529 ? -27.357 -11.636 47.841 1.00 70.56 529 ASP A CA 1
ATOM 4302 C C . ASP A 1 529 ? -27.245 -10.606 48.953 1.00 70.56 529 ASP A C 1
ATOM 4304 O O . ASP A 1 529 ? -26.771 -10.946 50.034 1.00 70.56 529 ASP A O 1
ATOM 4308 N N . PHE A 1 530 ? -27.739 -9.388 48.743 1.00 77.56 530 PHE A N 1
ATOM 4309 C CA . PHE A 1 530 ? -27.747 -8.337 49.759 1.00 77.56 530 PHE A CA 1
ATOM 4310 C C . PHE A 1 530 ? -28.376 -8.820 51.078 1.00 77.56 530 PHE A C 1
ATOM 4312 O O . PHE A 1 530 ? -27.778 -8.687 52.148 1.00 77.56 530 PHE A O 1
ATOM 4319 N N . LYS A 1 531 ? -29.534 -9.491 50.998 1.00 76.56 531 LYS A N 1
ATOM 4320 C CA . LYS A 1 531 ? -30.213 -10.094 52.158 1.00 76.56 531 LYS A CA 1
ATOM 4321 C C . LYS A 1 531 ? -29.415 -11.226 52.805 1.00 76.56 531 LYS A C 1
ATOM 4323 O O . LYS A 1 531 ? -29.401 -11.333 54.030 1.00 76.56 531 LYS A O 1
ATOM 4328 N N . ALA A 1 532 ? -28.752 -12.066 52.011 1.00 68.81 532 ALA A N 1
ATOM 4329 C CA . ALA A 1 532 ? -27.947 -13.176 52.524 1.00 68.81 532 ALA A CA 1
ATOM 4330 C C . ALA A 1 532 ? -26.686 -12.689 53.260 1.00 68.81 532 ALA A C 1
ATOM 4332 O O . ALA A 1 532 ? -26.368 -13.195 54.338 1.00 68.81 532 ALA A O 1
ATOM 4333 N N . PHE A 1 533 ? -26.004 -11.669 52.726 1.00 67.94 533 PHE A N 1
ATOM 4334 C CA . PHE A 1 533 ? -24.838 -11.057 53.372 1.00 67.94 533 PHE A CA 1
ATOM 4335 C C . PHE A 1 533 ? -25.204 -10.336 54.679 1.00 67.94 533 PHE A C 1
ATOM 4337 O O . PHE A 1 533 ? -24.415 -10.375 55.626 1.00 67.94 533 PHE A O 1
ATOM 4344 N N . TYR A 1 534 ? -26.411 -9.765 54.769 1.00 70.31 534 TYR A N 1
ATOM 4345 C CA . TYR A 1 534 ? -26.946 -9.200 56.011 1.00 70.31 534 TYR A CA 1
ATOM 4346 C C . TYR A 1 534 ? -27.336 -10.282 57.042 1.00 70.31 534 TYR A C 1
ATOM 4348 O O . TYR A 1 534 ? -26.942 -10.204 58.203 1.00 70.31 534 TYR A O 1
ATOM 4356 N N . GLY A 1 535 ? -28.073 -11.322 56.626 1.00 65.25 535 GLY A N 1
ATOM 4357 C CA . GLY A 1 535 ? -28.707 -12.306 57.520 1.00 65.25 535 GLY A CA 1
ATOM 4358 C C . GLY A 1 535 ? -27.860 -13.514 57.951 1.00 65.25 535 GLY A C 1
ATOM 4359 O O . GLY A 1 535 ? -28.380 -14.386 58.643 1.00 65.25 535 GLY A O 1
ATOM 4360 N N . HIS A 1 536 ? -26.594 -13.618 57.532 1.00 57.34 536 HIS A N 1
ATOM 4361 C CA . HIS A 1 536 ? -25.653 -14.711 57.858 1.00 57.34 536 HIS A CA 1
ATOM 4362 C C . HIS A 1 536 ? -26.070 -16.144 57.449 1.00 57.34 536 HIS A C 1
ATOM 4364 O O . HIS A 1 536 ? -25.307 -17.090 57.661 1.00 57.34 536 HIS A O 1
ATOM 4370 N N . SER A 1 537 ? -27.229 -16.335 56.814 1.00 49.88 537 SER A N 1
ATOM 4371 C CA . SER A 1 537 ? -27.639 -17.622 56.249 1.00 49.88 537 SER A CA 1
ATOM 4372 C C . SER A 1 537 ? -26.977 -17.812 54.878 1.00 49.88 537 SER A C 1
ATOM 4374 O O . SER A 1 537 ? -27.259 -17.087 53.931 1.00 49.88 537 SER A O 1
ATOM 4376 N N . CYS A 1 538 ? -26.087 -18.806 54.777 1.00 49.62 538 CYS A N 1
ATOM 4377 C CA . CYS A 1 538 ? -25.338 -19.196 53.569 1.00 49.62 538 CYS A CA 1
ATOM 4378 C C . CYS A 1 538 ? -24.103 -18.363 53.174 1.00 49.62 538 CYS A C 1
ATOM 4380 O O . CYS A 1 538 ? -23.814 -18.268 51.981 1.00 49.62 538 CYS A O 1
ATOM 4382 N N . GLN A 1 539 ? -23.300 -17.855 54.119 1.00 52.59 539 GLN A N 1
ATOM 4383 C CA . GLN A 1 539 ? -21.965 -17.348 53.748 1.00 52.59 539 GLN A CA 1
ATOM 4384 C C . GLN A 1 539 ? -21.120 -18.431 53.050 1.00 52.59 539 GLN A C 1
ATOM 4386 O O . GLN A 1 539 ? -20.590 -18.165 51.980 1.00 52.59 539 GLN A O 1
ATOM 4391 N N . ASP A 1 540 ? -21.101 -19.673 53.545 1.00 47.94 540 ASP A N 1
ATOM 4392 C CA . ASP A 1 540 ? -20.262 -20.728 52.952 1.00 47.94 540 ASP A CA 1
ATOM 4393 C C . ASP A 1 540 ? -20.831 -21.307 51.648 1.00 47.94 540 ASP A C 1
ATOM 4395 O O . ASP A 1 540 ? -20.100 -21.490 50.678 1.00 47.94 540 ASP A O 1
ATOM 4399 N N . ALA A 1 541 ? -22.145 -21.554 51.580 1.00 48.25 541 ALA A N 1
ATOM 4400 C CA . ALA A 1 541 ? -22.769 -22.151 50.397 1.00 48.25 541 ALA A CA 1
ATOM 4401 C C . ALA A 1 541 ? -22.802 -21.184 49.202 1.00 48.25 541 ALA A C 1
ATOM 4403 O O . ALA A 1 541 ? -22.535 -21.605 48.077 1.00 48.25 541 ALA A O 1
ATOM 4404 N N . ARG A 1 542 ? -23.054 -19.885 49.431 1.00 51.78 542 ARG A N 1
ATOM 4405 C CA . ARG A 1 542 ? -23.022 -18.879 48.359 1.00 51.78 542 ARG A CA 1
ATOM 4406 C C . ARG A 1 542 ? -21.643 -18.300 48.102 1.00 51.78 542 ARG A C 1
ATOM 4408 O O . ARG A 1 542 ? -21.399 -17.957 46.957 1.00 51.78 542 ARG A O 1
ATOM 4415 N N . ALA A 1 543 ? -20.719 -18.234 49.066 1.00 49.84 543 ALA A N 1
ATOM 4416 C CA . ALA A 1 543 ? -19.317 -17.961 48.733 1.00 49.84 543 ALA A CA 1
ATOM 4417 C C . ALA A 1 543 ? -18.747 -19.095 47.874 1.00 49.84 543 ALA A C 1
ATOM 4419 O O . ALA A 1 543 ? -18.064 -18.820 46.893 1.00 49.84 543 ALA A O 1
ATOM 4420 N N . TYR A 1 544 ? -19.100 -20.353 48.166 1.00 47.69 544 TYR A N 1
ATOM 4421 C CA . TYR A 1 544 ? -18.776 -21.482 47.300 1.00 47.69 544 TYR A CA 1
ATOM 4422 C C . TYR A 1 544 ? -19.434 -21.342 45.929 1.00 47.69 544 TYR A C 1
ATOM 4424 O O . TYR A 1 544 ? -18.754 -21.517 44.933 1.00 47.69 544 TYR A O 1
ATOM 4432 N N . GLU A 1 545 ? -20.713 -20.972 45.834 1.00 52.22 545 GLU A N 1
ATOM 4433 C CA . GLU A 1 545 ? -21.403 -20.795 44.549 1.00 52.22 545 GLU A CA 1
ATOM 4434 C C . GLU A 1 545 ? -20.919 -19.559 43.762 1.00 52.22 545 GLU A C 1
ATOM 4436 O O . GLU A 1 545 ? -20.835 -19.596 42.538 1.00 52.22 545 GLU A O 1
ATOM 4441 N N . TYR A 1 546 ? -20.512 -18.494 44.453 1.00 54.12 546 TYR A N 1
ATOM 4442 C CA . TYR A 1 546 ? -19.919 -17.277 43.899 1.00 54.12 546 TYR A CA 1
ATOM 4443 C C . TYR A 1 546 ? -18.505 -17.535 43.391 1.00 54.12 546 TYR A C 1
ATOM 4445 O O . TYR A 1 546 ? -18.221 -17.246 42.234 1.00 54.12 546 TYR A O 1
ATOM 4453 N N . VAL A 1 547 ? -17.636 -18.141 44.207 1.00 50.50 547 VAL A N 1
ATOM 4454 C CA . VAL A 1 547 ? -16.301 -18.579 43.781 1.00 50.50 547 VAL A CA 1
ATOM 4455 C C . VAL A 1 547 ? -16.444 -19.610 42.672 1.00 50.50 547 VAL A C 1
ATOM 4457 O O . VAL A 1 547 ? -15.768 -19.493 41.663 1.00 50.50 547 VAL A O 1
ATOM 4460 N N . ARG A 1 548 ? -17.375 -20.560 42.776 1.00 49.94 548 ARG A N 1
ATOM 4461 C CA . ARG A 1 548 ? -17.664 -21.530 41.719 1.00 49.94 548 ARG A CA 1
ATOM 4462 C C . ARG A 1 548 ? -18.106 -20.832 40.441 1.00 49.94 548 ARG A C 1
ATOM 4464 O O . ARG A 1 548 ? -17.573 -21.185 39.412 1.00 49.94 548 ARG A O 1
ATOM 4471 N N . ASN A 1 549 ? -18.998 -19.845 40.457 1.00 54.44 549 ASN A N 1
ATOM 4472 C CA . ASN A 1 549 ? -19.450 -19.168 39.234 1.00 54.44 549 ASN A CA 1
ATOM 4473 C C . ASN A 1 549 ? -18.401 -18.205 38.663 1.00 54.44 549 ASN A C 1
ATOM 4475 O O . ASN A 1 549 ? -18.228 -18.149 37.449 1.00 54.44 549 ASN A O 1
ATOM 4479 N N . LEU A 1 550 ? -17.666 -17.483 39.512 1.00 49.78 550 LEU A N 1
ATOM 4480 C CA . LEU A 1 550 ? -16.602 -16.567 39.101 1.00 49.78 550 LEU A CA 1
ATOM 4481 C C . LEU A 1 550 ? -15.399 -17.344 38.549 1.00 49.78 550 LEU A C 1
ATOM 4483 O O . LEU A 1 550 ? -14.899 -17.034 37.467 1.00 49.78 550 LEU A O 1
ATOM 4487 N N . VAL A 1 551 ? -14.981 -18.392 39.266 1.00 51.31 551 VAL A N 1
ATOM 4488 C CA . VAL A 1 551 ? -13.896 -19.286 38.863 1.00 51.31 551 VAL A CA 1
ATOM 4489 C C . VAL A 1 551 ? -14.347 -20.171 37.716 1.00 51.31 551 VAL A C 1
ATOM 4491 O O . VAL A 1 551 ? -13.600 -20.228 36.767 1.00 51.31 551 VAL A O 1
ATOM 4494 N N . LEU A 1 552 ? -15.535 -20.786 37.675 1.00 49.28 552 LEU A N 1
ATOM 4495 C CA . LEU A 1 552 ? -15.961 -21.525 36.472 1.00 49.28 552 LEU A CA 1
ATOM 4496 C C . LEU A 1 552 ? -16.118 -20.610 35.268 1.00 49.28 552 LEU A C 1
ATOM 4498 O O . LEU A 1 552 ? -15.722 -21.033 34.199 1.00 49.28 552 LEU A O 1
ATOM 4502 N N . GLN A 1 553 ? -16.629 -19.380 35.374 1.00 52.97 553 GLN A N 1
ATOM 4503 C CA . GLN A 1 553 ? -16.673 -18.507 34.195 1.00 52.97 553 GLN A CA 1
ATOM 4504 C C . GLN A 1 553 ? -15.266 -18.148 33.718 1.00 52.97 553 GLN A C 1
ATOM 4506 O O . GLN A 1 553 ? -14.977 -18.292 32.533 1.00 52.97 553 GLN A O 1
ATOM 4511 N N . GLN A 1 554 ? -14.365 -17.733 34.612 1.00 49.97 554 GLN A N 1
ATOM 4512 C CA . GLN A 1 554 ? -12.996 -17.401 34.211 1.00 49.97 554 GLN A CA 1
ATOM 4513 C C . GLN A 1 554 ? -12.183 -18.628 33.797 1.00 49.97 554 GLN A C 1
ATOM 4515 O O . GLN A 1 554 ? -11.403 -18.547 32.859 1.00 49.97 554 GLN A O 1
ATOM 4520 N N . PHE A 1 555 ? -12.384 -19.768 34.447 1.00 47.38 555 PHE A N 1
ATOM 4521 C CA . PHE A 1 555 ? -11.707 -21.028 34.170 1.00 47.38 555 PHE A CA 1
ATOM 4522 C C . PHE A 1 555 ? -12.274 -21.683 32.921 1.00 47.38 555 PHE A C 1
ATOM 4524 O O . PHE A 1 555 ? -11.483 -22.213 32.165 1.00 47.38 555 PHE A O 1
ATOM 4531 N N . CYS A 1 556 ? -13.578 -21.605 32.635 1.00 48.56 556 CYS A N 1
ATOM 4532 C CA . CYS A 1 556 ? -14.168 -22.016 31.356 1.00 48.56 556 CYS A CA 1
ATOM 4533 C C . CYS A 1 556 ? -13.695 -21.108 30.230 1.00 48.56 556 CYS A C 1
ATOM 4535 O O . CYS A 1 556 ? -13.311 -21.626 29.197 1.00 48.56 556 CYS A O 1
ATOM 4537 N N . VAL A 1 557 ? -13.650 -19.784 30.414 1.00 50.72 557 VAL A N 1
ATOM 4538 C CA . VAL A 1 557 ? -13.091 -18.876 29.397 1.00 50.72 557 VAL A CA 1
ATOM 4539 C C . VAL A 1 557 ? -11.607 -19.171 29.182 1.00 50.72 557 VAL A C 1
ATOM 4541 O O . VAL A 1 557 ? -11.197 -19.366 28.049 1.00 50.72 557 VAL A O 1
ATOM 4544 N N . PHE A 1 558 ? -10.818 -19.306 30.249 1.00 50.88 558 PHE A N 1
ATOM 4545 C CA . PHE A 1 558 ? -9.392 -19.626 30.175 1.00 50.88 558 PHE A CA 1
ATOM 4546 C C . PHE A 1 558 ? -9.131 -21.020 29.595 1.00 50.88 558 PHE A C 1
ATOM 4548 O O . PHE A 1 558 ? -8.240 -21.174 28.768 1.00 50.88 558 PHE A O 1
ATOM 4555 N N . THR A 1 559 ? -9.899 -22.044 29.977 1.00 48.06 559 THR A N 1
ATOM 4556 C CA . THR A 1 559 ? -9.768 -23.396 29.412 1.00 48.06 559 THR A CA 1
ATOM 4557 C C . THR A 1 559 ? -10.293 -23.467 27.996 1.00 48.06 559 THR A C 1
ATOM 4559 O O . THR A 1 559 ? -9.667 -24.162 27.213 1.00 48.06 559 THR A O 1
ATOM 4562 N N . LEU A 1 560 ? -11.351 -22.743 27.625 1.00 52.25 560 LEU A N 1
ATOM 4563 C CA . LEU A 1 560 ? -11.796 -22.623 26.237 1.00 52.25 560 LEU A CA 1
ATOM 4564 C C . LEU A 1 560 ? -10.750 -21.901 25.394 1.00 52.25 560 LEU A C 1
ATOM 4566 O O . LEU A 1 560 ? -10.477 -22.366 24.298 1.00 52.25 560 LEU A O 1
ATOM 4570 N N . ASP A 1 561 ? -10.107 -20.845 25.894 1.00 50.84 561 ASP A N 1
ATOM 4571 C CA . ASP A 1 561 ? -9.041 -20.145 25.166 1.00 50.84 561 ASP A CA 1
ATOM 4572 C C . ASP A 1 561 ? -7.759 -20.979 25.074 1.00 50.84 561 ASP A C 1
ATOM 4574 O O . ASP A 1 561 ? -7.112 -21.015 24.027 1.00 50.84 561 ASP A O 1
ATOM 4578 N N . GLN A 1 562 ? -7.402 -21.707 26.134 1.00 52.25 562 GLN A N 1
ATOM 4579 C CA . GLN A 1 562 ? -6.265 -22.629 26.142 1.00 52.25 562 GLN A CA 1
ATOM 4580 C C . GLN A 1 562 ? -6.534 -23.872 25.289 1.00 52.25 562 GLN A C 1
ATOM 4582 O O . GLN A 1 562 ? -5.639 -24.310 24.571 1.00 52.25 562 GLN A O 1
ATOM 4587 N N . LEU A 1 563 ? -7.749 -24.428 25.315 1.00 51.28 563 LEU A N 1
ATOM 4588 C CA . LEU A 1 563 ? -8.177 -25.512 24.430 1.00 51.28 563 LEU A CA 1
ATOM 4589 C C . LEU A 1 563 ? -8.223 -25.019 22.996 1.00 51.28 563 LEU A C 1
ATOM 4591 O O . LEU A 1 563 ? -7.675 -25.689 22.141 1.00 51.28 563 LEU A O 1
ATOM 4595 N N . ARG A 1 564 ? -8.783 -23.841 22.720 1.00 53.28 564 ARG A N 1
ATOM 4596 C CA . ARG A 1 564 ? -8.805 -23.249 21.380 1.00 53.28 564 ARG A CA 1
ATOM 4597 C C . ARG A 1 564 ? -7.388 -23.020 20.872 1.00 53.28 564 ARG A C 1
ATOM 4599 O O . ARG A 1 564 ? -7.076 -23.449 19.771 1.00 53.28 564 ARG A O 1
ATOM 4606 N N . SER A 1 565 ? -6.505 -22.451 21.688 1.00 51.41 565 SER A N 1
ATOM 4607 C CA . SER A 1 565 ? -5.100 -22.228 21.327 1.00 51.41 565 SER A CA 1
ATOM 4608 C C . SER A 1 565 ? -4.340 -23.540 21.117 1.00 51.41 565 SER A C 1
ATOM 4610 O O . SER A 1 565 ? -3.589 -23.656 20.154 1.00 51.41 565 SER A O 1
ATOM 4612 N N . LYS A 1 566 ? -4.556 -24.557 21.963 1.00 55.78 566 LYS A N 1
ATOM 4613 C CA . LYS A 1 566 ? -3.927 -25.881 21.819 1.00 55.78 566 LYS A CA 1
ATOM 4614 C C . LYS A 1 566 ? -4.513 -26.704 20.678 1.00 55.78 566 LYS A C 1
ATOM 4616 O O . LYS A 1 566 ? -3.759 -27.413 20.033 1.00 55.78 566 LYS A O 1
ATOM 4621 N N . ILE A 1 567 ? -5.811 -26.603 20.406 1.00 55.28 567 ILE A N 1
ATOM 4622 C CA . ILE A 1 567 ? -6.482 -27.228 19.261 1.00 55.28 567 ILE A CA 1
ATOM 4623 C C . ILE A 1 567 ? -5.973 -26.573 17.980 1.00 55.28 567 ILE A C 1
ATOM 4625 O O . ILE A 1 567 ? -5.575 -27.289 17.073 1.00 55.28 567 ILE A O 1
ATOM 4629 N N . ILE A 1 568 ? -5.885 -25.241 17.924 1.00 54.22 568 ILE A N 1
ATOM 4630 C CA . ILE A 1 568 ? -5.298 -24.523 16.785 1.00 54.22 568 ILE A CA 1
ATOM 4631 C C . ILE A 1 568 ? -3.836 -24.938 16.590 1.00 54.22 568 ILE A C 1
ATOM 4633 O O . ILE A 1 568 ? -3.467 -25.289 15.479 1.00 54.22 568 ILE A O 1
ATOM 4637 N N . LEU A 1 569 ? -3.018 -24.978 17.646 1.00 53.69 569 LEU A N 1
ATOM 4638 C CA . LEU A 1 569 ? -1.620 -25.420 17.552 1.00 53.69 569 LEU A CA 1
ATOM 4639 C C . LEU A 1 569 ? -1.488 -26.895 17.137 1.00 53.69 569 LEU A C 1
ATOM 4641 O O . LEU A 1 569 ? -0.662 -27.207 16.290 1.00 53.69 569 LEU A O 1
ATOM 4645 N N . TYR A 1 570 ? -2.327 -27.789 17.667 1.00 53.97 570 TYR A N 1
ATOM 4646 C CA . TYR A 1 570 ? -2.346 -29.214 17.318 1.00 53.97 570 TYR A CA 1
ATOM 4647 C C . TYR A 1 570 ? -2.807 -29.446 15.873 1.00 53.97 570 TYR A C 1
ATOM 4649 O O . TYR A 1 570 ? -2.223 -30.256 15.158 1.00 53.97 570 TYR A O 1
ATOM 4657 N N . PHE A 1 571 ? -3.811 -28.701 15.403 1.00 50.62 571 PHE A N 1
ATOM 4658 C CA . PHE A 1 571 ? -4.215 -28.720 13.999 1.00 50.62 571 PHE A CA 1
ATOM 4659 C C . PHE A 1 571 ? -3.153 -28.084 13.096 1.00 50.62 571 PHE A C 1
ATOM 4661 O O . PHE A 1 571 ? -2.920 -28.609 12.017 1.00 50.62 571 PHE A O 1
ATOM 4668 N N . CYS A 1 572 ? -2.455 -27.028 13.521 1.00 50.34 572 CYS A N 1
ATOM 4669 C CA . CYS A 1 572 ? -1.329 -26.459 12.773 1.00 50.34 572 CYS A CA 1
ATOM 4670 C C . CYS A 1 572 ? -0.164 -27.456 12.627 1.00 50.34 572 CYS A C 1
ATOM 4672 O O . CYS A 1 572 ? 0.382 -27.573 11.531 1.00 50.34 572 CYS A O 1
ATOM 4674 N N . ASP A 1 573 ? 0.163 -28.215 13.678 1.00 49.56 573 ASP A N 1
ATOM 4675 C CA . ASP A 1 573 ? 1.189 -29.271 13.636 1.00 49.56 573 ASP A CA 1
ATOM 4676 C C . ASP A 1 573 ? 0.767 -30.458 12.753 1.00 49.56 573 ASP A C 1
ATOM 4678 O O . ASP A 1 573 ? 1.565 -30.975 11.972 1.00 49.56 573 ASP A O 1
ATOM 4682 N N . ILE A 1 574 ? -0.505 -30.872 12.805 1.00 49.25 574 ILE A N 1
ATOM 4683 C CA . ILE A 1 574 ? -1.025 -31.934 11.928 1.00 49.25 574 ILE A CA 1
ATOM 4684 C C . ILE A 1 574 ? -1.082 -31.466 10.467 1.00 49.25 574 ILE A C 1
ATOM 4686 O O . ILE A 1 574 ? -0.747 -32.228 9.559 1.00 49.25 574 ILE A O 1
ATOM 4690 N N . ILE A 1 575 ? -1.466 -30.216 10.207 1.00 47.38 575 ILE A N 1
ATOM 4691 C CA . ILE A 1 575 ? -1.664 -29.694 8.846 1.00 47.38 575 ILE A CA 1
ATOM 4692 C C . ILE A 1 575 ? -0.333 -29.342 8.164 1.00 47.38 575 ILE A C 1
ATOM 4694 O O . ILE A 1 575 ? -0.240 -29.454 6.942 1.00 47.38 575 ILE A O 1
ATOM 4698 N N . GLN A 1 576 ? 0.746 -29.068 8.910 1.00 48.69 576 GLN A N 1
ATOM 4699 C CA . GLN A 1 576 ? 2.094 -29.004 8.322 1.00 48.69 576 GLN A CA 1
ATOM 4700 C C . GLN A 1 576 ? 2.511 -30.309 7.620 1.00 48.69 576 GLN A C 1
ATOM 4702 O O . GLN A 1 576 ? 3.365 -30.274 6.737 1.00 48.69 576 GLN A O 1
ATOM 4707 N N . THR A 1 577 ? 1.883 -31.446 7.947 1.00 48.84 577 THR A N 1
ATOM 4708 C CA . THR A 1 577 ? 2.184 -32.733 7.302 1.00 48.84 577 THR A CA 1
ATOM 4709 C C . THR A 1 577 ? 1.313 -33.067 6.084 1.00 48.84 577 THR A C 1
ATOM 4711 O O . THR A 1 577 ? 1.646 -34.009 5.364 1.00 48.84 577 THR A O 1
ATOM 4714 N N . LYS A 1 578 ? 0.247 -32.302 5.782 1.00 46.94 578 LYS A N 1
ATOM 4715 C CA . LYS A 1 578 ? -0.583 -32.485 4.572 1.00 46.94 578 LYS A CA 1
ATOM 4716 C C . LYS A 1 578 ? -1.133 -31.152 4.046 1.00 46.94 578 LYS A C 1
ATOM 4718 O O . LYS A 1 578 ? -2.051 -30.577 4.623 1.00 46.94 578 LYS A O 1
ATOM 4723 N N . GLN A 1 579 ? -0.591 -30.702 2.914 1.00 48.66 579 GLN A N 1
ATOM 4724 C CA . GLN A 1 579 ? -1.144 -29.613 2.103 1.00 48.66 579 GLN A CA 1
ATOM 4725 C C . GLN A 1 579 ? -2.505 -30.037 1.530 1.00 48.66 579 GLN A C 1
ATOM 4727 O O . GLN A 1 579 ? -2.510 -30.888 0.652 1.00 48.66 579 GLN A O 1
ATOM 4732 N N . ASP A 1 580 ? -3.630 -29.486 2.008 1.00 50.34 580 ASP A N 1
ATOM 4733 C CA . ASP A 1 580 ? -4.889 -29.435 1.239 1.00 50.34 580 ASP A CA 1
ATOM 4734 C C . ASP A 1 580 ? -6.009 -28.617 1.917 1.00 50.34 580 ASP A C 1
ATOM 4736 O O . ASP A 1 580 ? -5.952 -28.333 3.116 1.00 50.34 580 ASP A O 1
ATOM 4740 N N . MET A 1 581 ? -7.042 -28.272 1.124 1.00 44.06 581 MET A N 1
ATOM 4741 C CA . MET A 1 581 ? -8.276 -27.483 1.385 1.00 44.06 581 MET A CA 1
ATOM 4742 C C . MET A 1 581 ? -8.929 -27.565 2.780 1.00 44.06 581 MET A C 1
ATOM 4744 O O . MET A 1 581 ? -9.731 -26.703 3.147 1.00 44.06 581 MET A O 1
ATOM 4748 N N . HIS A 1 582 ? -8.600 -28.572 3.579 1.00 47.31 582 HIS A N 1
ATOM 4749 C CA . HIS A 1 582 ? -9.111 -28.763 4.929 1.00 47.31 582 HIS A CA 1
ATOM 4750 C C . HIS A 1 582 ? -8.787 -27.598 5.878 1.00 47.31 582 HIS A C 1
ATOM 4752 O O . HIS A 1 582 ? -9.588 -27.334 6.771 1.00 47.31 582 HIS A O 1
ATOM 4758 N N . TYR A 1 583 ? -7.700 -26.845 5.655 1.00 51.19 583 TYR A N 1
ATOM 4759 C CA . TYR A 1 583 ? -7.374 -25.658 6.463 1.00 51.19 583 TYR A CA 1
ATOM 4760 C C . TYR A 1 583 ? -8.398 -24.519 6.292 1.00 51.19 583 TYR A C 1
ATOM 4762 O O . TYR A 1 583 ? -8.824 -23.927 7.280 1.00 51.19 583 TYR A O 1
ATOM 4770 N N . MET A 1 584 ? -8.857 -24.245 5.062 1.00 47.97 584 MET A N 1
ATOM 4771 C CA . MET A 1 584 ? -9.881 -23.214 4.816 1.00 47.97 584 MET A CA 1
ATOM 4772 C C . MET A 1 584 ? -11.244 -23.616 5.379 1.00 47.97 584 MET A C 1
ATOM 4774 O O . MET A 1 584 ? -11.946 -22.776 5.932 1.00 47.97 584 MET A O 1
ATOM 4778 N N . VAL A 1 585 ? -11.610 -24.896 5.274 1.00 49.53 585 VAL A N 1
ATOM 4779 C CA . VAL A 1 585 ? -12.889 -25.399 5.796 1.00 49.53 585 VAL A CA 1
ATOM 4780 C C . VAL A 1 585 ? -12.905 -25.385 7.329 1.00 49.53 585 VAL A C 1
ATOM 4782 O O . VAL A 1 585 ? -13.921 -25.031 7.919 1.00 49.53 585 VAL A O 1
ATOM 4785 N N . LEU A 1 586 ? -11.784 -25.701 7.990 1.00 46.47 586 LEU A N 1
ATOM 4786 C CA . LEU A 1 586 ? -11.675 -25.614 9.450 1.00 46.47 586 LEU A CA 1
ATOM 4787 C C . LEU A 1 586 ? -11.629 -24.167 9.963 1.00 46.47 586 LEU A C 1
ATOM 4789 O O . LEU A 1 586 ? -12.292 -23.887 10.957 1.00 46.47 586 LEU A O 1
ATOM 4793 N N . ASP A 1 587 ? -10.921 -23.243 9.298 1.00 47.00 587 ASP A N 1
ATOM 4794 C CA . ASP A 1 587 ? -10.961 -21.809 9.653 1.00 47.00 587 ASP A CA 1
ATOM 4795 C C . ASP A 1 587 ? -12.375 -21.232 9.459 1.00 47.00 587 ASP A C 1
ATOM 4797 O O . ASP A 1 587 ? -12.861 -20.482 10.303 1.00 47.00 587 ASP A O 1
ATOM 4801 N N . TYR A 1 588 ? -13.086 -21.655 8.408 1.00 44.97 588 TYR A N 1
ATOM 4802 C CA . TYR A 1 588 ? -14.485 -21.285 8.182 1.00 44.97 588 TYR A CA 1
ATOM 4803 C C . TYR A 1 588 ? -15.410 -21.831 9.285 1.00 44.97 588 TYR A C 1
ATOM 4805 O O . TYR A 1 588 ? -16.154 -21.071 9.901 1.00 44.97 588 TYR A O 1
ATOM 4813 N N . LEU A 1 589 ? -15.315 -23.126 9.612 1.00 42.72 589 LEU A N 1
ATOM 4814 C CA . LEU A 1 589 ? -16.140 -23.759 10.650 1.00 42.72 589 LEU A CA 1
ATOM 4815 C C . LEU A 1 589 ? -15.853 -23.212 12.058 1.00 42.72 589 LEU A C 1
ATOM 4817 O O . LEU A 1 589 ? -16.787 -23.041 12.835 1.00 42.72 589 LEU A O 1
ATOM 4821 N N . LEU A 1 590 ? -14.596 -22.887 12.383 1.00 45.09 590 LEU A N 1
ATOM 4822 C CA . LEU A 1 590 ? -14.207 -22.303 13.676 1.00 45.09 590 LEU A CA 1
ATOM 4823 C C . LEU A 1 590 ? -14.577 -20.817 13.810 1.00 45.09 590 LEU A C 1
ATOM 4825 O O . LEU A 1 590 ? -14.665 -20.308 14.931 1.00 45.09 590 LEU A O 1
ATOM 4829 N N . ARG A 1 591 ? -14.780 -20.107 12.692 1.00 46.50 591 ARG A N 1
ATOM 4830 C CA . ARG A 1 591 ? -15.332 -18.742 12.675 1.00 46.50 591 ARG A CA 1
ATOM 4831 C C . ARG A 1 591 ? -16.858 -18.733 12.730 1.00 46.50 591 ARG A C 1
ATOM 4833 O O . ARG A 1 591 ? -17.421 -17.827 13.342 1.00 46.50 591 ARG A O 1
ATOM 4840 N N . GLU A 1 592 ? -17.515 -19.729 12.140 1.00 40.81 592 GLU A N 1
ATOM 4841 C CA . GLU A 1 592 ? -18.979 -19.840 12.130 1.00 40.81 592 GLU A CA 1
ATOM 4842 C C . GLU A 1 592 ? -19.574 -20.542 13.358 1.00 40.81 592 GLU A C 1
ATOM 4844 O O . GLU A 1 592 ? -20.727 -20.278 13.708 1.00 40.81 592 GLU A O 1
ATOM 4849 N N . SER A 1 593 ? -18.821 -21.382 14.075 1.00 34.50 593 SER A N 1
ATOM 4850 C CA . SER A 1 593 ? -19.322 -22.040 15.284 1.00 34.50 593 SER A CA 1
ATOM 4851 C C . SER A 1 593 ? -19.399 -21.062 16.466 1.00 34.50 593 SER A C 1
ATOM 4853 O O . SER A 1 593 ? -18.520 -21.018 17.330 1.00 34.50 593 SER A O 1
ATOM 4855 N N . ARG A 1 594 ? -20.474 -20.270 16.529 1.00 35.81 594 ARG A N 1
ATOM 4856 C CA . ARG A 1 594 ? -20.937 -19.664 17.784 1.00 35.81 594 ARG A CA 1
ATOM 4857 C C . ARG A 1 594 ? -21.489 -20.774 18.684 1.00 35.81 594 ARG A C 1
ATOM 4859 O O . ARG A 1 594 ? -22.348 -21.526 18.224 1.00 35.81 594 ARG A O 1
ATOM 4866 N N . PRO A 1 595 ? -21.093 -20.871 19.962 1.00 33.34 595 PRO A N 1
ATOM 4867 C CA . PRO A 1 595 ? -21.856 -21.660 20.911 1.00 33.34 595 PRO A CA 1
ATOM 4868 C C . PRO A 1 595 ? -23.220 -20.990 21.089 1.00 33.34 595 PRO A C 1
ATOM 4870 O O . PRO A 1 595 ? -23.304 -19.813 21.446 1.00 33.34 595 PRO A O 1
ATOM 4873 N N . ALA A 1 596 ? -24.292 -21.738 20.841 1.00 33.38 596 ALA A N 1
ATOM 4874 C CA . ALA A 1 596 ? -25.555 -21.450 21.491 1.00 33.38 596 ALA A CA 1
ATOM 4875 C C . ALA A 1 596 ? -25.312 -21.547 23.007 1.00 33.38 596 ALA A C 1
ATOM 4877 O O . ALA A 1 596 ? -24.895 -22.594 23.492 1.00 33.38 596 ALA A O 1
ATOM 4878 N N . LEU A 1 597 ? -25.480 -20.404 23.672 1.00 31.81 597 LEU A N 1
ATOM 4879 C CA . LEU A 1 597 ? -25.721 -20.177 25.100 1.00 31.81 597 LEU A CA 1
ATOM 4880 C C . LEU A 1 597 ? -25.525 -21.371 26.050 1.00 31.81 597 LEU A C 1
ATOM 4882 O O . LEU A 1 597 ? -26.294 -22.331 26.017 1.00 31.81 597 LEU A O 1
ATOM 4886 N N . PHE A 1 598 ? -24.613 -21.182 27.003 1.00 29.75 598 PHE A N 1
ATOM 4887 C CA . PHE A 1 598 ? -24.849 -21.502 28.410 1.00 29.75 598 PHE A CA 1
ATOM 4888 C C . PHE A 1 598 ? -24.382 -20.341 29.283 1.00 29.75 598 PHE A C 1
ATOM 4890 O O . PHE A 1 598 ? -23.306 -19.776 28.973 1.00 29.75 598 PHE A O 1
#

pLDDT: mean 71.17, std 11.84, range [29.75, 90.06]